Protein AF-A0A5C1QD53-F1 (afdb_monomer)

Mean predicted aligned error: 15.45 Å

InterPro domains:
  IPR007487 ABC transporter, tyrosine-binding protein-like [PTHR35271] (1-320)
  IPR035965 PAS domain superfamily [SSF55785] (379-433)

Structure (mmCIF, N/CA/C/O backbone):
data_AF-A0A5C1QD53-F1
#
_entry.id   AF-A0A5C1QD53-F1
#
loop_
_atom_site.group_PDB
_atom_site.id
_atom_site.type_symbol
_atom_site.label_atom_id
_atom_site.label_alt_id
_atom_site.label_comp_id
_atom_site.label_asym_id
_atom_site.label_entity_id
_atom_site.label_seq_id
_atom_site.pdbx_PDB_ins_code
_atom_site.Cartn_x
_atom_site.Cartn_y
_atom_site.Cartn_z
_atom_site.occupancy
_atom_site.B_iso_or_equiv
_atom_site.auth_seq_id
_atom_site.auth_comp_id
_atom_site.auth_asym_id
_atom_site.auth_atom_id
_atom_site.pdbx_PDB_model_num
ATOM 1 N N . MET A 1 1 ? -19.632 -56.446 34.110 1.00 46.75 1 MET A N 1
ATOM 2 C CA . MET A 1 1 ? -19.728 -54.988 34.351 1.00 46.75 1 MET A CA 1
ATOM 3 C C . MET A 1 1 ? -20.105 -54.305 33.037 1.00 46.75 1 MET A C 1
ATOM 5 O O . MET A 1 1 ? -19.258 -54.174 32.166 1.00 46.75 1 MET A O 1
ATOM 9 N N . LYS A 1 2 ? -21.390 -53.986 32.814 1.00 50.03 2 LYS A N 1
ATOM 10 C CA . LYS A 1 2 ? -21.840 -53.312 31.581 1.00 50.03 2 LYS A CA 1
ATOM 11 C C . LYS A 1 2 ? -21.495 -51.827 31.701 1.00 50.03 2 LYS A C 1
ATOM 13 O O . LYS A 1 2 ? -22.197 -51.097 32.394 1.00 50.03 2 LYS A O 1
ATOM 18 N N . LEU A 1 3 ? -20.395 -51.407 31.077 1.00 47.56 3 LEU A N 1
ATOM 19 C CA . LEU A 1 3 ? -20.031 -49.995 30.987 1.00 47.56 3 LEU A CA 1
ATOM 20 C C . LEU A 1 3 ? -21.205 -49.245 30.334 1.00 47.56 3 LEU A C 1
ATOM 22 O O . LEU A 1 3 ? -21.701 -49.637 29.278 1.00 47.56 3 LEU A O 1
ATOM 26 N N . ASN A 1 4 ? -21.725 -48.240 31.033 1.00 70.75 4 ASN A N 1
ATOM 27 C CA . ASN A 1 4 ? -22.957 -47.548 30.676 1.00 70.75 4 ASN A CA 1
ATOM 28 C C . ASN A 1 4 ? -22.775 -46.868 29.306 1.00 70.75 4 ASN A C 1
ATOM 30 O O . ASN A 1 4 ? -21.896 -46.019 29.173 1.00 70.75 4 ASN A O 1
ATOM 34 N N . LYS A 1 5 ? -23.585 -47.218 28.292 1.00 67.06 5 LYS A N 1
ATOM 35 C CA . LYS A 1 5 ? -23.448 -46.721 26.900 1.00 67.06 5 LYS A CA 1
ATOM 36 C C . LYS A 1 5 ? -23.321 -45.192 26.808 1.00 67.06 5 LYS A C 1
ATOM 38 O O . LYS A 1 5 ? -22.657 -44.685 25.911 1.00 67.06 5 LYS A O 1
ATOM 43 N N . LYS A 1 6 ? -23.922 -44.461 27.754 1.00 65.75 6 LYS A N 1
ATOM 44 C CA . LYS A 1 6 ? -23.827 -42.996 27.857 1.00 65.75 6 LYS A CA 1
ATOM 45 C C . LYS A 1 6 ? -22.422 -42.506 28.232 1.00 65.75 6 LYS A C 1
ATOM 47 O O . LYS A 1 6 ? -21.981 -41.495 27.704 1.00 65.75 6 LYS A O 1
ATOM 52 N N . ILE A 1 7 ? -21.712 -43.238 29.091 1.00 76.62 7 ILE A N 1
ATOM 53 C CA . ILE A 1 7 ? -20.334 -42.926 29.500 1.00 76.62 7 ILE A CA 1
ATOM 54 C C . ILE A 1 7 ? -19.379 -43.200 28.336 1.00 76.62 7 ILE A C 1
ATOM 56 O O . ILE A 1 7 ? -18.531 -42.371 28.033 1.00 76.62 7 ILE A O 1
ATOM 60 N N . THR A 1 8 ? -19.566 -44.308 27.614 1.00 76.06 8 THR A N 1
ATOM 61 C CA . THR A 1 8 ? -18.762 -44.622 26.422 1.00 76.06 8 THR A CA 1
ATOM 62 C C . THR A 1 8 ? -18.950 -43.576 25.319 1.00 76.06 8 THR A C 1
ATOM 64 O O . THR A 1 8 ? -17.975 -43.162 24.700 1.00 76.06 8 THR A O 1
ATOM 67 N N . LEU A 1 9 ? -20.183 -43.095 25.112 1.00 75.56 9 LEU A N 1
ATOM 68 C CA . LEU A 1 9 ? -20.485 -42.042 24.138 1.00 75.56 9 LEU A CA 1
ATOM 69 C C . LEU A 1 9 ? -19.897 -40.681 24.547 1.00 75.56 9 LEU A C 1
ATOM 71 O O . LEU A 1 9 ? -19.362 -39.974 23.699 1.00 75.56 9 LEU A O 1
ATOM 75 N N . ALA A 1 10 ? -19.942 -40.333 25.837 1.00 76.81 10 ALA A N 1
ATOM 76 C CA . ALA A 1 10 ? -19.341 -39.104 26.355 1.00 76.81 10 ALA A CA 1
ATOM 77 C C . ALA A 1 10 ? -17.808 -39.110 26.226 1.00 76.81 10 ALA A C 1
ATOM 79 O O . ALA A 1 10 ? -17.227 -38.107 25.828 1.00 76.81 10 ALA A O 1
ATOM 80 N N . VAL A 1 11 ? -17.158 -40.250 26.485 1.00 76.31 11 VAL A N 1
ATOM 81 C CA . VAL A 1 11 ? -15.704 -40.413 26.307 1.00 76.31 11 VAL A CA 1
ATOM 82 C C . VAL A 1 11 ? -15.313 -40.354 24.825 1.00 76.31 11 VAL A C 1
ATOM 84 O O . VAL A 1 11 ? -14.324 -39.714 24.486 1.00 76.31 11 VAL A O 1
ATOM 87 N N . LEU A 1 12 ? -16.109 -40.938 23.923 1.00 72.19 12 LEU A N 1
ATOM 88 C CA . LEU A 1 12 ? -15.901 -40.827 22.471 1.00 72.19 12 LEU A CA 1
ATOM 89 C C . LEU A 1 12 ? -16.086 -39.393 21.951 1.00 72.19 12 LEU A C 1
ATOM 91 O O . LEU A 1 12 ? -15.338 -38.968 21.073 1.00 72.19 12 LEU A O 1
ATOM 95 N N . LEU A 1 13 ? -17.045 -38.639 22.497 1.00 72.19 13 LEU A N 1
ATOM 96 C CA . LEU A 1 13 ? -17.240 -37.221 22.175 1.00 72.19 13 LEU A CA 1
ATOM 97 C C . LEU A 1 13 ? -16.094 -36.351 22.711 1.00 72.19 13 LEU A C 1
ATOM 99 O O . LEU A 1 13 ? -15.632 -35.473 21.990 1.00 72.19 13 LEU A O 1
ATOM 103 N N . LEU A 1 14 ? -15.586 -36.648 23.913 1.00 64.75 14 LEU A N 1
ATOM 104 C CA . LEU A 1 14 ? -14.410 -35.992 24.497 1.00 64.75 14 LEU A CA 1
ATOM 105 C C . LEU A 1 14 ? -13.126 -36.281 23.704 1.00 64.75 14 LEU A C 1
ATOM 107 O O . LEU A 1 14 ? -12.350 -35.366 23.434 1.00 64.75 14 LEU A O 1
ATOM 111 N N . ILE A 1 15 ? -12.926 -37.526 23.257 1.00 59.03 15 ILE A N 1
ATOM 112 C CA . ILE A 1 15 ? -11.805 -37.895 22.379 1.00 59.03 15 ILE A CA 1
ATOM 113 C C . ILE A 1 15 ? -11.946 -37.234 21.002 1.00 59.03 15 ILE A C 1
ATOM 115 O O . ILE A 1 15 ? -10.959 -36.735 20.474 1.00 59.03 15 ILE A O 1
ATOM 119 N N . ARG A 1 16 ? -13.159 -37.128 20.438 1.00 53.97 16 ARG A N 1
ATOM 120 C CA . ARG A 1 16 ? -13.381 -36.351 19.206 1.00 53.97 16 ARG A CA 1
ATOM 121 C C . ARG A 1 16 ? -13.072 -34.867 19.392 1.00 53.97 16 ARG A C 1
ATOM 123 O O . ARG A 1 16 ? -12.429 -34.300 18.521 1.00 53.97 16 ARG A O 1
ATOM 130 N N . SER A 1 17 ? -13.471 -34.246 20.504 1.00 51.91 17 SER A N 1
ATOM 131 C CA . SER A 1 17 ? -13.144 -32.835 20.765 1.00 51.91 17 SER A CA 1
ATOM 132 C C . SER A 1 17 ? -11.648 -32.592 20.974 1.00 51.91 17 SER A C 1
ATOM 134 O O . SER A 1 17 ? -11.168 -31.512 20.653 1.00 51.91 17 SER A O 1
ATOM 136 N N . LEU A 1 18 ? -10.906 -33.597 21.451 1.00 48.50 18 LEU A N 1
ATOM 137 C CA . LEU A 1 18 ? -9.449 -33.530 21.601 1.00 48.50 18 LEU A CA 1
ATOM 138 C C . LEU A 1 18 ? -8.698 -33.764 20.277 1.00 48.50 18 LEU A C 1
ATOM 140 O O . LEU A 1 18 ? -7.573 -33.303 20.137 1.00 48.50 18 LEU A O 1
ATOM 144 N N . ILE A 1 19 ? -9.318 -34.426 19.294 1.00 48.56 19 ILE A N 1
ATOM 145 C CA . ILE A 1 19 ? -8.742 -34.652 17.953 1.00 48.56 19 ILE A CA 1
ATOM 146 C C . ILE A 1 19 ? -9.045 -33.482 16.988 1.00 48.56 19 ILE A C 1
ATOM 148 O O . ILE A 1 19 ? -8.424 -33.375 15.938 1.00 48.56 19 ILE A O 1
ATOM 152 N N . ILE A 1 20 ? -9.950 -32.558 17.339 1.00 46.41 20 ILE A N 1
ATOM 153 C CA . ILE A 1 20 ? -10.357 -31.435 16.465 1.00 46.41 20 ILE A CA 1
ATOM 154 C C . ILE A 1 20 ? -9.406 -30.211 16.535 1.00 46.41 20 ILE A C 1
ATOM 156 O O . ILE A 1 20 ? -9.603 -29.250 15.805 1.00 46.41 20 ILE A O 1
ATOM 160 N N . PHE A 1 21 ? -8.318 -30.247 17.312 1.00 45.38 21 PHE A N 1
ATOM 161 C CA . PHE A 1 21 ? -7.324 -29.153 17.377 1.00 45.38 21 PHE A CA 1
ATOM 162 C C . PHE A 1 21 ? -5.916 -29.551 16.905 1.00 45.38 21 PHE A C 1
ATOM 164 O O . PHE A 1 21 ? -4.910 -29.125 17.462 1.00 45.38 21 PHE A O 1
ATOM 171 N N . SER A 1 22 ? -5.844 -30.346 15.842 1.00 46.12 22 SER A N 1
ATOM 172 C CA . SER A 1 22 ? -4.679 -30.355 14.952 1.00 46.12 22 SER A CA 1
ATOM 173 C C . SER A 1 22 ? -5.176 -30.010 13.559 1.00 46.12 22 SER A C 1
ATOM 175 O O . SER A 1 22 ? -5.289 -30.869 12.690 1.00 46.12 22 SER A O 1
ATOM 177 N N . GLU A 1 23 ? -5.576 -28.756 13.368 1.00 57.31 23 GLU A N 1
ATOM 178 C CA . GLU A 1 23 ? -5.645 -28.223 12.014 1.00 57.31 23 GLU A CA 1
ATOM 179 C C . GLU A 1 23 ? -4.197 -28.307 11.485 1.00 57.31 23 GLU A C 1
ATOM 181 O O . GLU A 1 23 ? -3.266 -27.875 12.168 1.00 57.31 23 GLU A O 1
ATOM 186 N N . ASP A 1 24 ? -3.966 -28.985 10.359 1.00 73.50 24 ASP A N 1
ATOM 187 C CA . ASP A 1 24 ? -2.622 -29.081 9.772 1.00 73.50 24 ASP A CA 1
ATOM 188 C C . ASP A 1 24 ? -2.196 -27.677 9.331 1.00 73.50 24 ASP A C 1
ATOM 190 O O . ASP A 1 24 ? -2.868 -27.057 8.501 1.00 73.50 24 ASP A O 1
ATOM 194 N N . SER A 1 25 ? -1.106 -27.160 9.902 1.00 85.31 25 SER A N 1
ATOM 195 C CA . SER A 1 25 ? -0.581 -25.844 9.542 1.00 85.31 25 SER A CA 1
ATOM 196 C C . SER A 1 25 ? -0.068 -25.848 8.108 1.00 85.31 25 SER A C 1
ATOM 198 O O . SER A 1 25 ? 0.690 -26.739 7.720 1.00 85.31 25 SER A O 1
ATOM 200 N N . LYS A 1 26 ? -0.456 -24.837 7.334 1.00 93.06 26 LYS A N 1
ATOM 201 C CA . LYS A 1 26 ? -0.042 -24.647 5.946 1.00 93.06 26 LYS A CA 1
ATOM 202 C C . LYS A 1 26 ? 1.249 -23.851 5.873 1.00 93.06 26 LYS A C 1
ATOM 204 O O . LYS A 1 26 ? 1.317 -22.737 6.385 1.00 93.06 26 LYS A O 1
ATOM 209 N N . ASN A 1 27 ? 2.269 -24.408 5.231 1.00 95.38 27 ASN A N 1
ATOM 210 C CA . ASN A 1 27 ? 3.584 -23.777 5.146 1.00 95.38 27 ASN A CA 1
ATOM 211 C C . ASN A 1 27 ? 3.689 -22.968 3.851 1.00 95.38 27 ASN A C 1
ATOM 213 O O . ASN A 1 27 ? 3.529 -23.512 2.757 1.00 95.38 27 ASN A O 1
ATOM 217 N N . ILE A 1 28 ? 4.008 -21.681 3.963 1.00 97.62 28 ILE A N 1
ATOM 218 C CA . ILE A 1 28 ? 4.254 -20.775 2.840 1.00 97.62 28 ILE A CA 1
ATOM 219 C C . ILE A 1 28 ? 5.716 -20.331 2.868 1.00 97.62 28 ILE A C 1
ATOM 221 O O . ILE A 1 28 ? 6.215 -19.883 3.899 1.00 97.62 28 ILE A O 1
ATOM 225 N N . LEU A 1 29 ? 6.382 -20.411 1.716 1.00 98.38 29 LEU A N 1
ATOM 226 C CA . LEU A 1 29 ? 7.704 -19.823 1.511 1.00 98.38 29 LEU A CA 1
ATOM 227 C C . LEU A 1 29 ? 7.565 -18.526 0.724 1.00 98.38 29 LEU A C 1
ATOM 229 O O . LEU A 1 29 ? 7.054 -18.534 -0.393 1.00 98.38 29 LEU A O 1
ATOM 233 N N . PHE A 1 30 ? 8.083 -17.428 1.255 1.00 98.69 30 PHE A N 1
ATOM 234 C CA . PHE A 1 30 ? 8.248 -16.185 0.518 1.00 98.69 30 PHE A CA 1
ATOM 235 C C . PHE A 1 30 ? 9.704 -16.014 0.082 1.00 98.69 30 PHE A C 1
ATOM 237 O O . PHE A 1 30 ? 10.603 -15.811 0.896 1.00 98.69 30 PHE A O 1
ATOM 244 N N . LEU A 1 31 ? 9.934 -16.082 -1.227 1.00 98.38 31 LEU A N 1
ATOM 245 C CA . LEU A 1 31 ? 11.213 -15.774 -1.843 1.00 98.38 31 LEU A CA 1
ATOM 246 C C . LEU A 1 31 ? 11.257 -14.289 -2.219 1.00 98.38 31 LEU A C 1
ATOM 248 O O . LEU A 1 31 ? 10.630 -13.859 -3.190 1.00 98.38 31 LEU A O 1
ATOM 252 N N . SER A 1 32 ? 12.029 -13.517 -1.459 1.00 98.12 32 SER A N 1
ATOM 253 C CA . SER A 1 32 ? 12.259 -12.102 -1.730 1.00 98.12 32 SER A CA 1
ATOM 254 C C . SER A 1 32 ? 13.451 -11.919 -2.666 1.00 98.12 32 SER A C 1
ATOM 256 O O . SER A 1 32 ? 14.563 -12.379 -2.376 1.00 98.12 32 SER A O 1
ATOM 258 N N . SER A 1 33 ? 13.253 -11.178 -3.762 1.00 96.44 33 SER A N 1
ATOM 259 C CA . SER A 1 33 ? 14.347 -10.808 -4.674 1.00 96.44 33 SER A CA 1
ATOM 260 C C . SER A 1 33 ? 15.470 -10.052 -3.965 1.00 96.44 33 SER A C 1
ATOM 262 O O . SER A 1 33 ? 16.642 -10.164 -4.342 1.00 96.44 33 SER A O 1
ATOM 264 N N . TYR A 1 34 ? 15.132 -9.257 -2.950 1.00 94.75 34 TYR A N 1
ATOM 265 C CA . TYR A 1 34 ? 16.043 -8.315 -2.306 1.00 94.75 34 TYR A CA 1
ATOM 266 C C . TYR A 1 34 ? 16.133 -8.566 -0.803 1.00 94.75 34 TYR A C 1
ATOM 268 O O . TYR A 1 34 ? 15.348 -9.321 -0.241 1.00 94.75 34 TYR A O 1
ATOM 276 N N . ASN A 1 35 ? 17.114 -7.950 -0.149 1.00 94.19 35 ASN A N 1
ATOM 277 C CA . ASN A 1 35 ? 17.289 -8.037 1.301 1.00 94.19 35 ASN A CA 1
ATOM 278 C C . ASN A 1 35 ? 16.276 -7.151 2.069 1.00 94.19 35 ASN A C 1
ATOM 280 O O . ASN A 1 35 ? 15.699 -6.243 1.467 1.00 94.19 35 ASN A O 1
ATOM 284 N N . PRO A 1 36 ? 16.120 -7.334 3.399 1.00 93.62 36 PRO A N 1
ATOM 285 C CA . PRO A 1 36 ? 15.153 -6.584 4.209 1.00 93.62 36 PRO A CA 1
ATOM 286 C C . PRO A 1 36 ? 15.327 -5.062 4.229 1.00 93.62 36 PRO A C 1
ATOM 288 O O . PRO A 1 36 ? 14.389 -4.342 4.552 1.00 93.62 36 PRO A O 1
ATOM 291 N N . SER A 1 37 ? 16.523 -4.552 3.921 1.00 89.06 37 SER A N 1
ATOM 292 C CA . SER A 1 37 ? 16.781 -3.110 3.854 1.00 89.06 37 SER A CA 1
ATOM 293 C C . SER A 1 37 ? 16.304 -2.483 2.542 1.00 89.06 37 SER A C 1
ATOM 295 O O . SER A 1 37 ? 16.403 -1.266 2.383 1.00 89.06 37 SER A O 1
ATOM 297 N N . PHE A 1 38 ? 15.822 -3.281 1.583 1.00 87.81 38 PHE A N 1
ATOM 298 C CA . PHE A 1 38 ? 15.275 -2.751 0.343 1.00 87.81 38 PHE A CA 1
ATOM 299 C C . PHE A 1 38 ? 13.920 -2.060 0.605 1.00 87.81 38 PHE A C 1
ATOM 301 O O . PHE A 1 38 ? 13.074 -2.649 1.281 1.00 87.81 38 PHE A O 1
ATOM 308 N N . PRO A 1 39 ? 13.668 -0.844 0.075 1.00 84.56 39 PRO A N 1
ATOM 309 C CA . PRO A 1 39 ? 12.540 -0.008 0.506 1.00 84.56 39 PRO A CA 1
ATOM 310 C C . PRO A 1 39 ? 11.144 -0.626 0.368 1.00 84.56 39 PRO A C 1
ATOM 312 O O . PRO A 1 39 ? 10.229 -0.226 1.081 1.00 84.56 39 PRO A O 1
ATOM 315 N N . THR A 1 40 ? 10.958 -1.572 -0.553 1.00 88.75 40 THR A N 1
ATOM 316 C CA . THR A 1 40 ? 9.652 -2.192 -0.810 1.00 88.75 40 THR A CA 1
ATOM 317 C C . THR A 1 40 ? 9.362 -3.367 0.123 1.00 88.75 40 THR A C 1
ATOM 319 O O . THR A 1 40 ? 8.193 -3.658 0.362 1.00 88.75 40 THR A O 1
ATOM 322 N N . PHE A 1 41 ? 10.392 -4.008 0.691 1.00 94.38 41 PHE A N 1
ATOM 323 C CA . PHE A 1 41 ? 10.261 -5.292 1.387 1.00 94.38 41 PHE A CA 1
ATOM 324 C C . PHE A 1 41 ? 9.289 -5.237 2.569 1.00 94.38 41 PHE A C 1
ATOM 326 O O . PHE A 1 41 ? 8.411 -6.087 2.670 1.00 94.38 41 PHE A O 1
ATOM 333 N N . VAL A 1 42 ? 9.411 -4.228 3.436 1.00 94.38 42 VAL A N 1
ATOM 334 C CA . VAL A 1 42 ? 8.569 -4.112 4.641 1.00 94.38 42 VAL A CA 1
ATOM 335 C C . VAL A 1 42 ? 7.085 -4.043 4.274 1.00 94.38 42 VAL A C 1
ATOM 337 O O . VAL A 1 42 ? 6.259 -4.712 4.887 1.00 94.38 42 VAL A O 1
ATOM 340 N N . GLU A 1 43 ? 6.741 -3.285 3.232 1.00 94.56 43 GLU A N 1
ATOM 341 C CA . GLU A 1 43 ? 5.362 -3.186 2.753 1.00 94.56 43 GLU A CA 1
ATOM 342 C C . GLU A 1 43 ? 4.878 -4.516 2.161 1.00 94.56 43 GLU A C 1
ATOM 344 O O . GLU A 1 43 ? 3.772 -4.951 2.475 1.00 94.56 43 GLU A O 1
ATOM 349 N N . GLN A 1 44 ? 5.713 -5.193 1.362 1.00 97.00 44 GLN A N 1
ATOM 350 C CA . GLN A 1 44 ? 5.409 -6.526 0.825 1.00 97.00 44 GLN A CA 1
ATOM 351 C C . GLN A 1 44 ? 5.139 -7.529 1.962 1.00 97.00 44 GLN A C 1
ATOM 353 O O . GLN A 1 44 ? 4.112 -8.208 1.955 1.00 97.00 44 GLN A O 1
ATOM 358 N N . GLU A 1 45 ? 6.028 -7.590 2.959 1.00 97.38 45 GLU A N 1
ATOM 359 C CA . GLU A 1 45 ? 5.915 -8.480 4.116 1.00 97.38 45 GLU A CA 1
ATOM 360 C C . GLU A 1 45 ? 4.649 -8.193 4.928 1.00 97.38 45 GLU A C 1
ATOM 362 O O . GLU A 1 45 ? 3.909 -9.124 5.243 1.00 97.38 45 GLU A O 1
ATOM 367 N N . ASN A 1 46 ? 4.364 -6.925 5.232 1.00 96.81 46 ASN A N 1
ATOM 368 C CA . ASN A 1 46 ? 3.160 -6.537 5.968 1.00 96.81 46 ASN A CA 1
ATOM 369 C C . ASN A 1 46 ? 1.888 -6.968 5.226 1.00 96.81 46 ASN A C 1
ATOM 371 O O . ASN A 1 46 ? 0.986 -7.549 5.829 1.00 96.81 46 ASN A O 1
ATOM 375 N N . GLY A 1 47 ? 1.840 -6.760 3.905 1.00 96.88 47 GLY A N 1
ATOM 376 C CA . GLY A 1 47 ? 0.718 -7.189 3.070 1.00 96.88 47 GLY A CA 1
ATOM 377 C C . GLY A 1 47 ? 0.487 -8.700 3.115 1.00 96.88 47 GLY A C 1
ATOM 378 O O . GLY A 1 47 ? -0.659 -9.148 3.196 1.00 96.88 47 GLY A O 1
ATOM 379 N N . ILE A 1 48 ? 1.570 -9.485 3.112 1.00 98.06 48 ILE A N 1
ATOM 380 C CA . ILE A 1 48 ? 1.515 -10.944 3.252 1.00 98.06 48 ILE A CA 1
ATOM 381 C C . ILE A 1 48 ? 1.022 -11.322 4.652 1.00 98.06 48 ILE A C 1
ATOM 383 O O . ILE A 1 48 ? 0.023 -12.030 4.786 1.00 98.06 48 ILE A O 1
ATOM 387 N N . ARG A 1 49 ? 1.694 -10.835 5.703 1.00 96.44 49 ARG A N 1
ATOM 388 C CA . ARG A 1 49 ? 1.413 -11.208 7.097 1.00 96.44 49 ARG A CA 1
ATOM 389 C C . ARG A 1 49 ? -0.019 -10.897 7.501 1.00 96.44 49 ARG A C 1
ATOM 391 O O . ARG A 1 49 ? -0.649 -11.746 8.127 1.00 96.44 49 ARG A O 1
ATOM 398 N N . ASP A 1 50 ? -0.566 -9.764 7.075 1.00 95.88 50 ASP A N 1
ATOM 399 C CA . ASP A 1 50 ? -1.946 -9.373 7.374 1.00 95.88 50 ASP A CA 1
ATOM 400 C C . ASP A 1 50 ? -2.989 -10.386 6.885 1.00 95.88 50 ASP A C 1
ATOM 402 O O . ASP A 1 50 ? -4.082 -10.470 7.442 1.00 95.88 50 ASP A O 1
ATOM 406 N N . GLN A 1 51 ? -2.670 -11.175 5.855 1.00 95.31 51 GLN A N 1
ATOM 407 C CA . GLN A 1 51 ? -3.558 -12.225 5.350 1.00 95.31 51 GLN A CA 1
ATOM 408 C C . GLN A 1 51 ? -3.370 -13.577 6.041 1.00 95.31 51 GLN A C 1
ATOM 410 O O . GLN A 1 51 ? -4.199 -14.472 5.850 1.00 95.31 51 GLN A O 1
ATOM 415 N N . LEU A 1 52 ? -2.317 -13.732 6.843 1.00 92.50 52 LEU A N 1
ATOM 416 C CA . LEU A 1 52 ? -1.993 -14.962 7.567 1.00 92.50 52 LEU A CA 1
ATOM 417 C C . LEU A 1 52 ? -2.385 -14.894 9.055 1.00 92.50 52 LEU A C 1
ATOM 419 O O . LEU A 1 52 ? -2.506 -15.934 9.699 1.00 92.50 52 LEU A O 1
ATOM 423 N N . ILE A 1 53 ? -2.633 -13.696 9.606 1.00 85.12 53 ILE A N 1
ATOM 424 C CA . ILE A 1 53 ? -3.056 -13.514 11.006 1.00 85.12 53 ILE A CA 1
ATOM 425 C C . ILE A 1 53 ? -4.354 -14.282 11.297 1.00 85.12 53 ILE A C 1
ATOM 427 O O . ILE A 1 53 ? -5.340 -14.187 10.567 1.00 85.12 53 ILE A O 1
ATOM 431 N N . GLY A 1 54 ? -4.366 -15.004 12.422 1.00 74.69 54 GLY A N 1
ATOM 432 C CA . GLY A 1 54 ? -5.548 -15.716 12.917 1.00 74.69 54 GLY A CA 1
ATOM 433 C C . GLY A 1 54 ? -5.912 -16.967 12.117 1.00 74.69 54 GLY A C 1
ATOM 434 O O . GLY A 1 54 ? -6.970 -17.543 12.356 1.00 74.69 54 GLY A O 1
ATOM 435 N N . GLN A 1 55 ? -5.055 -17.382 11.182 1.00 74.19 55 GLN A N 1
ATOM 436 C CA . GLN A 1 55 ? -5.201 -18.611 10.415 1.00 74.19 55 GLN A CA 1
ATOM 437 C C . GLN A 1 55 ? -3.991 -19.516 10.617 1.00 74.19 55 GLN A C 1
ATOM 439 O O . GLN A 1 55 ? -2.927 -19.079 11.054 1.00 74.19 55 GLN A O 1
ATOM 444 N N . ASN A 1 56 ? -4.160 -20.793 10.302 1.00 87.25 56 ASN A N 1
ATOM 445 C CA . ASN A 1 56 ? -3.150 -21.809 10.537 1.00 87.25 56 ASN A CA 1
ATOM 446 C C . ASN A 1 56 ? -2.100 -21.853 9.411 1.00 87.25 56 ASN A C 1
ATOM 448 O O . ASN A 1 56 ? -1.936 -22.865 8.733 1.00 87.25 56 ASN A O 1
ATOM 452 N N . TYR A 1 57 ? -1.425 -20.725 9.187 1.00 92.31 57 TYR A N 1
ATOM 453 C CA . TYR A 1 57 ? -0.371 -20.562 8.188 1.00 92.31 57 TYR A CA 1
ATOM 454 C C . TYR A 1 57 ? 0.966 -20.228 8.854 1.00 92.31 57 TYR A C 1
ATOM 456 O O . TYR A 1 57 ? 1.034 -19.368 9.733 1.00 92.31 57 TYR A O 1
ATOM 464 N N . LEU A 1 58 ? 2.038 -20.868 8.392 1.00 93.56 58 LEU A N 1
ATOM 465 C CA . LEU A 1 58 ? 3.420 -20.566 8.762 1.00 93.56 58 LEU A CA 1
ATOM 466 C C . LEU A 1 58 ? 4.125 -19.919 7.568 1.00 93.56 58 LEU A C 1
ATOM 468 O O . LEU A 1 58 ? 3.990 -20.396 6.444 1.00 93.56 58 LEU A O 1
ATOM 472 N N . LEU A 1 59 ? 4.848 -18.824 7.809 1.00 96.38 59 LEU A N 1
ATOM 473 C CA . LEU A 1 59 ? 5.555 -18.066 6.777 1.00 96.38 59 LEU A CA 1
ATOM 474 C C . LEU A 1 59 ? 7.056 -18.088 7.043 1.00 96.38 59 LEU A C 1
ATOM 476 O O . LEU A 1 59 ? 7.510 -17.461 8.003 1.00 96.38 59 LEU A O 1
ATOM 480 N N . ASP A 1 60 ? 7.797 -18.705 6.130 1.00 97.31 60 ASP A N 1
ATOM 481 C CA . ASP A 1 60 ? 9.250 -18.598 6.053 1.00 97.31 60 ASP A CA 1
ATOM 482 C C . ASP A 1 60 ? 9.643 -17.637 4.930 1.00 97.31 60 ASP A C 1
ATOM 484 O O . ASP A 1 60 ? 8.978 -17.562 3.895 1.00 97.31 60 ASP A O 1
ATOM 488 N N . ILE A 1 61 ? 10.718 -16.873 5.135 1.00 98.12 61 ILE A N 1
ATOM 489 C CA . ILE A 1 61 ? 11.193 -15.869 4.177 1.00 98.12 61 ILE A CA 1
ATOM 490 C C . ILE A 1 61 ? 12.656 -16.143 3.838 1.00 98.12 61 ILE A C 1
ATOM 492 O O . ILE A 1 61 ? 13.505 -16.223 4.726 1.00 98.12 61 ILE A O 1
ATOM 496 N N . GLU A 1 62 ? 12.958 -16.235 2.546 1.00 97.88 62 GLU A N 1
ATOM 497 C CA . GLU A 1 62 ? 14.315 -16.385 2.025 1.00 97.88 62 GLU A CA 1
ATOM 498 C C . GLU A 1 62 ? 14.686 -15.183 1.160 1.00 97.88 62 GLU A C 1
ATOM 500 O O . GLU A 1 62 ? 13.920 -14.744 0.301 1.00 97.88 62 GLU A O 1
ATOM 505 N N . PHE A 1 63 ? 15.886 -14.652 1.383 1.00 97.00 63 PHE A N 1
ATOM 506 C CA . PHE A 1 63 ? 16.358 -13.425 0.750 1.00 97.00 63 PHE A CA 1
ATOM 507 C C . PHE A 1 63 ? 17.454 -13.740 -0.258 1.00 97.00 63 PHE A C 1
ATOM 509 O O . PHE A 1 63 ? 18.514 -14.242 0.113 1.00 97.00 63 PHE A O 1
ATOM 516 N N . MET A 1 64 ? 17.228 -13.391 -1.523 1.00 95.50 64 MET A N 1
ATOM 517 C CA . MET A 1 64 ? 18.249 -13.555 -2.562 1.00 95.50 64 MET A CA 1
ATOM 518 C C . MET A 1 64 ? 19.309 -12.452 -2.529 1.00 95.50 64 MET A C 1
ATOM 520 O O . MET A 1 64 ? 20.435 -12.667 -2.960 1.00 95.50 64 MET A O 1
ATOM 524 N N . ASP A 1 65 ? 18.937 -11.255 -2.056 1.00 94.25 65 ASP A N 1
ATOM 525 C CA . ASP A 1 65 ? 19.807 -10.070 -2.018 1.00 94.25 65 ASP A CA 1
ATOM 526 C C . ASP A 1 65 ? 20.436 -9.696 -3.381 1.00 94.25 65 ASP A C 1
ATOM 528 O O . ASP A 1 65 ? 21.549 -9.174 -3.499 1.00 94.25 65 ASP A O 1
ATOM 532 N N . SER A 1 66 ? 19.673 -9.936 -4.445 1.00 91.75 66 SER A N 1
ATOM 533 C CA . SER A 1 66 ? 20.153 -9.925 -5.833 1.00 91.75 66 SER A CA 1
ATOM 534 C C . SER A 1 66 ? 20.515 -8.542 -6.392 1.00 91.75 66 SER A C 1
ATOM 536 O O . SER A 1 66 ? 21.087 -8.441 -7.474 1.00 91.75 66 SER A O 1
ATOM 538 N N . LYS A 1 67 ? 20.201 -7.451 -5.677 1.00 86.19 67 LYS A N 1
ATOM 539 C CA . LYS A 1 67 ? 20.613 -6.081 -6.051 1.00 86.19 67 LYS A CA 1
ATOM 540 C C . LYS A 1 67 ? 22.002 -5.715 -5.541 1.00 86.19 67 LYS A C 1
ATOM 542 O O . LYS A 1 67 ? 22.672 -4.912 -6.180 1.00 86.19 67 LYS A O 1
ATOM 547 N N . ARG A 1 68 ? 22.430 -6.278 -4.406 1.00 87.38 68 ARG A N 1
ATOM 548 C CA . ARG A 1 68 ? 23.796 -6.092 -3.889 1.00 87.38 68 ARG A CA 1
ATOM 549 C C . ARG A 1 68 ? 24.754 -7.118 -4.483 1.00 87.38 68 ARG A C 1
ATOM 551 O O . ARG A 1 68 ? 25.935 -6.831 -4.651 1.00 87.38 68 ARG A O 1
ATOM 558 N N . PHE A 1 69 ? 24.224 -8.287 -4.830 1.00 87.62 69 PHE A N 1
ATOM 559 C CA . PHE A 1 69 ? 24.984 -9.448 -5.257 1.00 87.62 69 PHE A CA 1
ATOM 560 C C . PHE A 1 69 ? 24.448 -9.999 -6.582 1.00 87.62 69 PHE A C 1
ATOM 562 O O . PHE A 1 69 ? 23.487 -10.757 -6.608 1.00 87.62 69 PHE A O 1
ATOM 569 N N . THR A 1 70 ? 25.082 -9.625 -7.695 1.00 83.44 70 THR A N 1
ATOM 570 C CA . THR A 1 70 ? 24.615 -9.957 -9.058 1.00 83.44 70 THR A CA 1
ATOM 571 C C . THR A 1 70 ? 25.427 -11.063 -9.745 1.00 83.44 70 THR A C 1
ATOM 573 O O . THR A 1 70 ? 25.282 -11.283 -10.949 1.00 83.44 70 THR A O 1
ATOM 576 N N . SER A 1 71 ? 26.352 -11.725 -9.040 1.00 86.69 71 SER A N 1
ATOM 577 C CA . SER A 1 71 ? 27.216 -12.740 -9.653 1.00 86.69 71 SER A CA 1
ATOM 578 C C . SER A 1 71 ? 26.483 -14.078 -9.816 1.00 86.69 71 SER A C 1
ATOM 580 O O . SER A 1 71 ? 25.798 -14.551 -8.912 1.00 86.69 71 SER A O 1
ATOM 582 N N . LYS A 1 72 ? 26.690 -14.753 -10.956 1.00 86.75 72 LYS A N 1
ATOM 583 C CA . LYS A 1 72 ? 26.108 -16.088 -11.221 1.00 86.75 72 LYS A CA 1
ATOM 584 C C . LYS A 1 72 ? 26.546 -17.153 -10.206 1.00 86.75 72 LYS A C 1
ATOM 586 O O . LYS A 1 72 ? 25.862 -18.160 -10.012 1.00 86.75 72 LYS A O 1
ATOM 591 N N . GLU A 1 73 ? 27.709 -16.958 -9.589 1.00 89.38 73 GLU A N 1
ATOM 592 C CA . GLU A 1 73 ? 28.209 -17.826 -8.525 1.00 89.38 73 GLU A CA 1
ATOM 593 C C . GLU A 1 73 ? 27.305 -17.760 -7.288 1.00 89.38 73 GLU A C 1
ATOM 595 O O . GLU A 1 73 ? 26.963 -18.803 -6.730 1.00 89.38 73 GLU A O 1
ATOM 600 N N . LEU A 1 74 ? 26.842 -16.562 -6.916 1.00 89.31 74 LEU A N 1
ATOM 601 C CA . LEU A 1 74 ? 25.953 -16.371 -5.772 1.00 89.31 74 LEU A CA 1
ATOM 602 C C . LEU A 1 74 ? 24.553 -16.931 -6.037 1.00 89.31 74 LEU A C 1
ATOM 604 O O . LEU A 1 74 ? 24.016 -17.588 -5.151 1.00 89.31 74 LEU A O 1
ATOM 608 N N . ASP A 1 75 ? 24.021 -16.826 -7.259 1.00 89.00 75 ASP A N 1
ATOM 609 C CA . ASP A 1 75 ? 22.780 -17.527 -7.641 1.00 89.00 75 ASP A CA 1
ATOM 610 C C . ASP A 1 75 ? 22.905 -19.050 -7.460 1.00 89.00 75 ASP A C 1
ATOM 612 O O . ASP A 1 75 ? 21.989 -19.727 -6.987 1.00 89.00 75 ASP A O 1
ATOM 616 N N . THR A 1 76 ? 24.063 -19.605 -7.833 1.00 93.31 76 THR A N 1
ATOM 617 C CA . THR A 1 76 ? 24.345 -21.041 -7.704 1.00 93.31 76 THR A CA 1
ATOM 618 C C . THR A 1 76 ? 24.474 -21.449 -6.237 1.00 93.31 76 THR A C 1
ATOM 620 O O . THR A 1 76 ? 23.996 -22.516 -5.843 1.00 93.31 76 THR A O 1
ATOM 623 N N . LEU A 1 77 ? 25.111 -20.614 -5.413 1.00 94.69 77 LEU A N 1
ATOM 624 C CA . LEU A 1 77 ? 25.223 -20.842 -3.976 1.00 94.69 77 LEU A CA 1
ATOM 625 C C . LEU A 1 77 ? 23.859 -20.734 -3.286 1.00 94.69 77 LEU A C 1
ATOM 627 O O . LEU A 1 77 ? 23.534 -21.585 -2.460 1.00 94.69 77 LEU A O 1
ATOM 631 N N . PHE A 1 78 ? 23.045 -19.747 -3.662 1.00 96.19 78 PHE A N 1
ATOM 632 C CA . PHE A 1 78 ? 21.685 -19.582 -3.162 1.00 96.19 78 PHE A CA 1
ATOM 633 C C . PHE A 1 78 ? 20.831 -20.812 -3.486 1.00 96.19 78 PHE A C 1
ATOM 635 O O . PHE A 1 78 ? 20.222 -21.381 -2.584 1.00 96.19 78 PHE A O 1
ATOM 642 N N . PHE A 1 79 ? 20.883 -21.310 -4.728 1.00 97.56 79 PHE A N 1
ATOM 643 C CA . PHE A 1 79 ? 20.240 -22.571 -5.107 1.00 97.56 79 PHE A CA 1
ATOM 644 C C . PHE A 1 79 ? 20.673 -23.746 -4.226 1.00 97.56 79 PHE A C 1
ATOM 646 O O . PHE A 1 79 ? 19.821 -24.469 -3.713 1.00 97.56 79 PHE A O 1
ATOM 653 N N . LYS A 1 80 ? 21.983 -23.945 -4.028 1.00 97.75 80 LYS A N 1
ATOM 654 C CA . LYS A 1 80 ? 22.501 -25.055 -3.210 1.00 97.75 80 LYS A CA 1
ATOM 655 C C . LYS A 1 80 ? 22.016 -24.961 -1.765 1.00 97.75 80 LYS A C 1
ATOM 657 O O . LYS A 1 80 ? 21.550 -25.956 -1.218 1.00 97.75 80 LYS A O 1
ATOM 662 N N . THR A 1 81 ? 22.100 -23.775 -1.167 1.00 97.25 81 THR A N 1
ATOM 663 C CA . THR A 1 81 ? 21.673 -23.535 0.216 1.00 97.25 81 THR A CA 1
ATOM 664 C C . THR A 1 81 ? 20.170 -23.731 0.371 1.00 97.25 81 THR A C 1
ATOM 666 O O . THR A 1 81 ? 19.743 -24.445 1.275 1.00 97.25 81 THR A O 1
ATOM 669 N N . LEU A 1 82 ? 19.368 -23.153 -0.528 1.00 97.88 82 LEU A N 1
ATOM 670 C CA . LEU A 1 82 ? 17.918 -23.296 -0.493 1.00 97.88 82 LEU A CA 1
ATOM 671 C C . LEU A 1 82 ? 17.511 -24.756 -0.676 1.00 97.88 82 LEU A C 1
ATOM 673 O O . LEU A 1 82 ? 16.706 -25.251 0.099 1.00 97.88 82 LEU A O 1
ATOM 677 N N . LYS A 1 83 ? 18.124 -25.479 -1.619 1.00 98.06 83 LYS A N 1
ATOM 678 C CA . LYS A 1 83 ? 17.869 -26.910 -1.803 1.00 98.06 83 LYS A CA 1
ATOM 679 C C . LYS A 1 83 ? 18.109 -27.703 -0.517 1.00 98.06 83 LYS A C 1
ATOM 681 O O . LYS A 1 83 ? 17.241 -28.462 -0.111 1.00 98.06 83 LYS A O 1
ATOM 686 N N . ILE A 1 84 ? 19.247 -27.487 0.151 1.00 98.00 84 ILE A N 1
ATOM 687 C CA . ILE A 1 84 ? 19.549 -28.157 1.425 1.00 98.00 84 ILE A CA 1
ATOM 688 C C . ILE A 1 84 ? 18.469 -27.845 2.467 1.00 98.00 84 ILE A C 1
ATOM 690 O O . ILE A 1 84 ? 18.033 -28.753 3.168 1.00 98.00 84 ILE A O 1
ATOM 694 N N . LYS A 1 85 ? 18.005 -26.593 2.563 1.00 97.44 85 LYS A N 1
ATOM 695 C CA . LYS A 1 85 ? 16.907 -26.232 3.471 1.00 97.44 85 LYS A CA 1
ATOM 696 C C . LYS A 1 85 ? 15.617 -26.974 3.109 1.00 97.44 85 LYS A C 1
ATOM 698 O O . LYS A 1 85 ? 15.046 -27.625 3.974 1.00 97.44 85 LYS A O 1
ATOM 703 N N . LEU A 1 86 ? 15.193 -26.931 1.845 1.00 96.50 86 LEU A N 1
ATOM 704 C CA . LEU A 1 86 ? 13.960 -27.576 1.374 1.00 96.50 86 LEU A CA 1
ATOM 705 C C . LEU A 1 86 ? 13.982 -29.103 1.543 1.00 96.50 86 LEU A C 1
ATOM 707 O O . LEU A 1 86 ? 12.951 -29.687 1.860 1.00 96.50 86 LEU A O 1
ATOM 711 N N . ASP A 1 87 ? 15.148 -29.740 1.399 1.00 96.06 87 ASP A N 1
ATOM 712 C CA . ASP A 1 87 ? 15.325 -31.183 1.614 1.00 96.06 87 ASP A CA 1
ATOM 713 C C . ASP A 1 87 ? 15.211 -31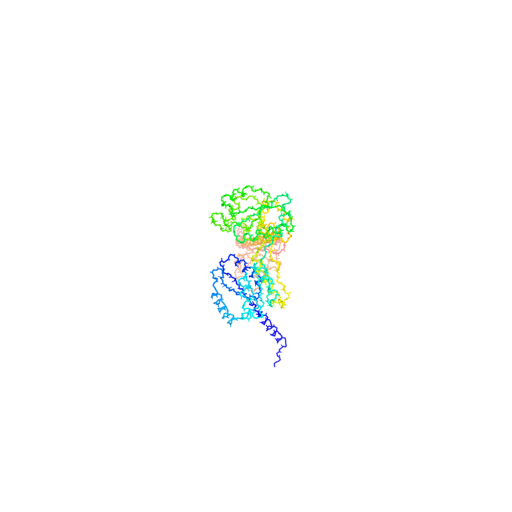.582 3.106 1.00 96.06 87 ASP A C 1
ATOM 715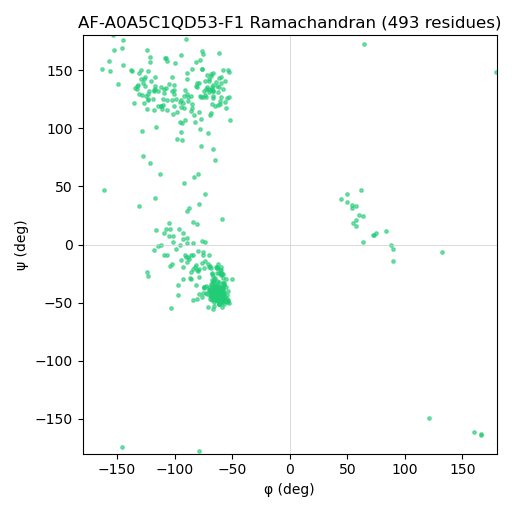 O O . ASP A 1 87 ? 14.986 -32.753 3.413 1.00 96.06 87 ASP A O 1
ATOM 719 N N . ASN A 1 88 ? 15.370 -30.630 4.038 1.00 96.12 88 ASN A N 1
ATOM 720 C CA . ASN A 1 88 ? 15.372 -30.865 5.491 1.00 96.12 88 ASN A CA 1
ATOM 721 C C . ASN A 1 88 ? 14.189 -30.216 6.235 1.00 96.12 88 ASN A C 1
ATOM 723 O O . ASN A 1 88 ? 14.080 -30.368 7.453 1.00 96.12 88 ASN A O 1
ATOM 727 N N . LEU A 1 89 ? 13.313 -29.497 5.533 1.00 94.00 89 LEU A N 1
ATOM 728 C CA . LEU A 1 89 ? 12.137 -28.831 6.095 1.00 94.00 89 LEU A CA 1
ATOM 729 C C . LEU A 1 89 ? 10.840 -29.551 5.687 1.00 94.00 89 LEU A C 1
ATOM 731 O O . LEU A 1 89 ? 10.823 -30.307 4.711 1.00 94.00 89 LEU A O 1
ATOM 735 N N . PRO A 1 90 ? 9.727 -29.327 6.413 1.00 92.06 90 PRO A N 1
ATOM 736 C CA . PRO A 1 90 ? 8.406 -29.715 5.936 1.00 92.06 90 PRO A CA 1
ATOM 737 C C . PRO A 1 90 ? 8.127 -29.149 4.539 1.00 92.06 90 PRO A C 1
ATOM 739 O O . PRO A 1 90 ? 8.605 -28.075 4.177 1.00 92.06 90 PRO A O 1
ATOM 742 N N . LYS A 1 91 ? 7.319 -29.864 3.751 1.00 93.44 91 LYS A N 1
ATOM 743 C CA . LYS A 1 91 ? 6.921 -29.380 2.425 1.00 93.44 91 LYS A CA 1
ATOM 744 C C . LYS A 1 91 ? 6.100 -28.098 2.547 1.00 93.44 91 LYS A C 1
ATOM 746 O O . LYS A 1 91 ? 5.216 -28.004 3.398 1.00 93.44 91 LYS A O 1
ATOM 751 N N . TYR A 1 92 ? 6.365 -27.162 1.641 1.00 96.50 92 TYR A N 1
ATOM 752 C CA . TYR A 1 92 ? 5.558 -25.962 1.472 1.00 96.50 92 TYR A CA 1
ATOM 753 C C . TYR A 1 92 ? 4.308 -26.261 0.645 1.00 96.50 92 TYR A C 1
ATOM 755 O O . TYR A 1 92 ? 4.378 -26.923 -0.394 1.00 96.50 92 TYR A O 1
ATOM 763 N N . ASP A 1 93 ? 3.173 -25.744 1.105 1.00 96.25 93 ASP A N 1
ATOM 764 C CA . ASP A 1 93 ? 1.896 -25.770 0.393 1.00 96.25 93 ASP A CA 1
ATOM 765 C C . ASP A 1 93 ? 1.839 -24.683 -0.694 1.00 96.25 93 ASP A C 1
ATOM 767 O O . ASP A 1 93 ? 1.062 -24.801 -1.640 1.00 96.25 93 ASP A O 1
ATOM 771 N N . GLY A 1 94 ? 2.671 -23.641 -0.587 1.00 97.31 94 GLY A N 1
ATOM 772 C CA . GLY A 1 94 ? 2.699 -22.539 -1.540 1.00 97.31 94 GLY A CA 1
ATOM 773 C C . GLY A 1 94 ? 3.954 -21.684 -1.484 1.00 97.31 94 GLY A C 1
ATOM 774 O O . GLY A 1 94 ? 4.568 -21.530 -0.428 1.00 97.31 94 GLY A O 1
ATOM 775 N N . ILE A 1 95 ? 4.311 -21.103 -2.628 1.00 98.56 95 ILE A N 1
ATOM 776 C CA . ILE A 1 95 ? 5.452 -20.201 -2.774 1.00 98.56 95 ILE A CA 1
ATOM 777 C C . ILE A 1 95 ? 4.955 -18.822 -3.212 1.00 98.56 95 ILE A C 1
ATOM 779 O O . ILE A 1 95 ? 4.178 -18.703 -4.159 1.00 98.56 95 ILE A O 1
ATOM 783 N N . LEU A 1 96 ? 5.441 -17.779 -2.551 1.00 98.81 96 LEU A N 1
ATOM 784 C CA . LEU A 1 96 ? 5.321 -16.391 -2.981 1.00 98.81 96 LEU A CA 1
ATOM 785 C C . LEU A 1 96 ? 6.668 -15.921 -3.528 1.00 98.81 96 LEU A C 1
ATOM 787 O O . LEU A 1 96 ? 7.704 -16.204 -2.930 1.00 98.81 96 LEU A O 1
ATOM 791 N N . THR A 1 97 ? 6.671 -15.177 -4.630 1.00 98.56 97 THR A N 1
ATOM 792 C CA . THR A 1 97 ? 7.892 -14.544 -5.161 1.00 98.56 97 THR A CA 1
ATOM 793 C C . THR A 1 97 ? 7.658 -13.058 -5.398 1.00 98.56 97 THR A C 1
ATOM 795 O O . THR A 1 97 ? 6.699 -12.711 -6.090 1.00 98.56 97 THR A O 1
ATOM 798 N N . SER A 1 98 ? 8.535 -12.194 -4.878 1.00 97.38 98 SER A N 1
ATOM 799 C CA . SER A 1 98 ? 8.495 -10.754 -5.171 1.00 97.38 98 SER A CA 1
ATOM 800 C C . SER A 1 98 ? 9.526 -10.357 -6.215 1.00 97.38 98 SER A C 1
ATOM 802 O O . SER A 1 98 ? 10.682 -10.770 -6.130 1.00 97.38 98 SER A O 1
ATOM 804 N N . ASP A 1 99 ? 9.119 -9.508 -7.155 1.00 95.44 99 ASP A N 1
ATOM 805 C CA . ASP A 1 99 ? 9.961 -8.912 -8.191 1.00 95.44 99 ASP A CA 1
ATOM 806 C C . ASP A 1 99 ? 10.559 -9.921 -9.199 1.00 95.44 99 ASP A C 1
ATOM 808 O O . ASP A 1 99 ? 10.440 -11.146 -9.082 1.00 95.44 99 ASP A O 1
ATOM 812 N N . ASP A 1 100 ? 11.206 -9.393 -10.241 1.00 94.38 100 ASP A N 1
ATOM 813 C CA . ASP A 1 100 ? 11.657 -10.166 -11.404 1.00 94.38 100 ASP A CA 1
ATOM 814 C C . ASP A 1 100 ? 12.677 -11.263 -11.058 1.00 94.38 100 ASP A C 1
ATOM 816 O O . ASP A 1 100 ? 12.657 -12.343 -11.651 1.00 94.38 100 ASP A O 1
ATOM 820 N N . ASN A 1 101 ? 13.587 -11.009 -10.111 1.00 95.31 101 ASN A N 1
ATOM 821 C CA . ASN A 1 101 ? 14.713 -11.908 -9.835 1.00 95.31 101 ASN A CA 1
ATOM 822 C C . ASN A 1 101 ? 14.262 -13.188 -9.117 1.00 95.31 101 ASN A C 1
ATOM 824 O O . ASN A 1 101 ? 14.696 -14.279 -9.492 1.00 95.31 101 ASN A O 1
ATOM 828 N N . ALA A 1 102 ? 13.360 -13.075 -8.140 1.00 97.44 102 ALA A N 1
ATOM 829 C CA . ALA A 1 102 ? 12.780 -14.212 -7.433 1.00 97.44 102 ALA A CA 1
ATOM 830 C C . ALA A 1 102 ? 11.911 -15.056 -8.355 1.00 97.44 102 ALA A C 1
ATOM 832 O O . ALA A 1 102 ? 12.048 -16.279 -8.345 1.00 97.44 102 ALA A O 1
ATOM 833 N N . LEU A 1 103 ? 11.082 -14.427 -9.199 1.00 97.94 103 LEU A N 1
ATOM 834 C CA . LEU A 1 103 ? 10.297 -15.163 -10.186 1.00 97.94 103 LEU A CA 1
ATOM 835 C C . LEU A 1 103 ? 11.217 -15.912 -11.161 1.00 97.94 103 LEU A C 1
ATOM 837 O O . LEU A 1 103 ? 11.079 -17.123 -11.322 1.00 97.94 103 LEU A O 1
ATOM 841 N N . LYS A 1 104 ? 12.207 -15.230 -11.755 1.00 96.88 104 LYS A N 1
ATOM 842 C CA . LYS A 1 104 ? 13.169 -15.845 -12.690 1.00 96.88 104 LYS A CA 1
ATOM 843 C C . LYS A 1 104 ? 13.915 -17.012 -12.046 1.00 96.88 104 LYS A C 1
ATOM 845 O O . LYS A 1 104 ? 14.076 -18.066 -12.667 1.00 96.88 104 LYS A O 1
ATOM 850 N N . PHE A 1 105 ? 14.341 -16.862 -10.793 1.00 97.25 105 PHE A N 1
ATOM 851 C CA . PHE A 1 105 ? 14.980 -17.935 -10.039 1.00 97.25 105 PHE A CA 1
ATOM 852 C C . PHE A 1 105 ? 14.028 -19.111 -9.784 1.00 97.25 105 PHE A C 1
ATOM 854 O O . PHE A 1 105 ? 14.416 -20.264 -9.997 1.00 97.25 105 PHE A O 1
ATOM 861 N N . ALA A 1 106 ? 12.798 -18.840 -9.348 1.00 97.69 106 ALA A N 1
ATOM 862 C CA . ALA A 1 106 ? 11.818 -19.870 -9.035 1.00 97.69 106 ALA A CA 1
ATOM 863 C C . ALA A 1 106 ? 11.415 -20.663 -10.281 1.00 97.69 106 ALA A C 1
ATOM 865 O O . ALA A 1 106 ? 11.411 -21.889 -10.240 1.00 97.69 106 ALA A O 1
ATOM 866 N N . VAL A 1 107 ? 11.183 -19.983 -11.408 1.00 97.31 107 VAL A N 1
ATOM 867 C CA . VAL A 1 107 ? 10.884 -20.603 -12.707 1.00 97.31 107 VAL A CA 1
ATOM 868 C C . VAL A 1 107 ? 12.044 -21.481 -13.167 1.00 97.31 107 VAL A C 1
ATOM 870 O O . VAL A 1 107 ? 11.847 -22.658 -13.464 1.00 97.31 107 VAL A O 1
ATOM 873 N N . LYS A 1 108 ? 13.272 -20.943 -13.167 1.00 96.50 108 LYS A N 1
ATOM 874 C CA . LYS A 1 108 ? 14.477 -21.664 -13.611 1.00 96.50 108 LYS A CA 1
ATOM 875 C C . LYS A 1 108 ? 14.714 -22.961 -12.834 1.00 96.50 108 LYS A C 1
ATOM 877 O O . LYS A 1 108 ? 15.226 -23.923 -13.397 1.00 96.50 108 LYS A O 1
ATOM 882 N N . ASN A 1 109 ? 14.382 -22.977 -11.545 1.00 96.75 109 ASN A N 1
ATOM 883 C CA . ASN A 1 109 ? 14.663 -24.096 -10.646 1.00 96.75 109 ASN A CA 1
ATOM 884 C C . ASN A 1 109 ? 13.404 -24.872 -10.229 1.00 96.75 109 ASN A C 1
ATOM 886 O O . ASN A 1 109 ? 13.483 -25.727 -9.343 1.00 96.75 109 ASN A O 1
ATOM 890 N N . LYS A 1 110 ? 12.256 -24.594 -10.859 1.00 95.69 110 LYS A N 1
ATOM 891 C CA . LYS A 1 110 ? 10.936 -25.091 -10.459 1.00 95.69 110 LYS A CA 1
ATOM 892 C C . LYS A 1 110 ? 10.899 -26.604 -10.301 1.00 95.69 110 LYS A C 1
ATOM 894 O O . LYS A 1 110 ? 10.460 -27.097 -9.270 1.00 95.69 110 LYS A O 1
ATOM 899 N N . ASP A 1 111 ? 11.381 -27.338 -11.298 1.00 95.69 111 ASP A N 1
ATOM 900 C CA . ASP A 1 111 ? 11.262 -28.801 -11.320 1.00 95.69 111 ASP A CA 1
ATOM 901 C C . ASP A 1 111 ? 12.102 -29.494 -10.241 1.00 95.69 111 ASP A C 1
ATOM 903 O O . ASP A 1 111 ? 11.824 -30.639 -9.885 1.00 95.69 111 ASP A O 1
ATOM 907 N N . VAL A 1 112 ? 13.117 -28.802 -9.712 1.00 97.00 112 VAL A N 1
ATOM 908 C CA . VAL A 1 112 ? 14.003 -29.324 -8.667 1.00 97.00 112 VAL A CA 1
ATOM 909 C C . VAL A 1 112 ? 13.575 -28.855 -7.278 1.00 97.00 112 VAL A C 1
ATOM 911 O O . VAL A 1 112 ? 13.587 -29.659 -6.354 1.00 97.00 112 VAL A O 1
ATOM 914 N N . LEU A 1 113 ? 13.220 -27.576 -7.117 1.00 97.12 113 LEU A N 1
ATOM 915 C CA . LEU A 1 113 ? 12.941 -26.977 -5.805 1.00 97.12 113 LEU A CA 1
ATOM 916 C C . LEU A 1 113 ? 11.452 -26.939 -5.447 1.00 97.12 113 LEU A C 1
ATOM 918 O O . LEU A 1 113 ? 11.102 -27.076 -4.281 1.00 97.12 113 LEU A O 1
ATOM 922 N N . PHE A 1 114 ? 10.576 -26.744 -6.434 1.00 96.31 114 PHE A N 1
ATOM 923 C CA . PHE A 1 114 ? 9.165 -26.387 -6.230 1.00 96.31 114 PHE A CA 1
ATOM 924 C C . PHE A 1 114 ? 8.230 -27.273 -7.055 1.00 96.31 114 PHE A C 1
ATOM 926 O O . PHE A 1 114 ? 7.200 -26.832 -7.570 1.00 96.31 114 PHE A O 1
ATOM 933 N N . LYS A 1 115 ? 8.619 -28.537 -7.243 1.00 93.62 115 LYS A N 1
ATOM 934 C CA . LYS A 1 115 ? 7.849 -29.480 -8.045 1.00 93.62 115 LYS A CA 1
ATOM 935 C C . LYS A 1 115 ? 6.451 -29.650 -7.446 1.00 93.62 115 LYS A C 1
ATOM 937 O O . LYS A 1 115 ? 6.317 -29.958 -6.268 1.00 93.62 115 LYS A O 1
ATOM 942 N N . ASP A 1 116 ? 5.432 -29.466 -8.282 1.00 91.19 116 ASP A N 1
ATOM 943 C CA . ASP A 1 116 ? 4.006 -29.565 -7.939 1.00 91.19 116 ASP A CA 1
ATOM 944 C C . ASP A 1 116 ? 3.483 -28.539 -6.905 1.00 91.19 116 ASP A C 1
ATOM 946 O O . ASP A 1 116 ? 2.294 -28.555 -6.592 1.00 91.19 116 ASP A O 1
ATOM 950 N N . THR A 1 117 ? 4.319 -27.611 -6.424 1.00 96.31 117 THR A N 1
ATOM 951 C CA . THR A 1 117 ? 3.910 -26.539 -5.501 1.00 96.31 117 THR A CA 1
ATOM 952 C C . THR A 1 117 ? 3.481 -25.292 -6.288 1.00 96.31 117 THR A C 1
ATOM 954 O O . THR A 1 117 ? 4.199 -24.883 -7.205 1.00 96.31 117 THR A O 1
ATOM 957 N N . PRO A 1 118 ? 2.338 -24.659 -5.962 1.00 97.69 118 PRO A N 1
ATOM 958 C CA . PRO A 1 118 ? 1.910 -23.428 -6.617 1.00 97.69 118 PRO A CA 1
ATOM 959 C C . PRO A 1 118 ? 2.838 -22.256 -6.278 1.00 97.69 118 PRO A C 1
ATOM 961 O O . PRO A 1 118 ? 3.186 -22.040 -5.116 1.00 97.69 118 PRO A O 1
ATOM 964 N N . ILE A 1 119 ? 3.199 -21.478 -7.297 1.00 98.44 119 ILE A N 1
ATOM 965 C CA . ILE A 1 119 ? 4.007 -20.261 -7.188 1.00 98.44 119 ILE A CA 1
ATOM 966 C C . ILE A 1 119 ? 3.131 -19.072 -7.584 1.00 98.44 119 ILE A C 1
ATOM 968 O O . ILE A 1 119 ? 2.655 -19.001 -8.719 1.00 98.44 119 ILE A O 1
ATOM 972 N N . ILE A 1 120 ? 2.931 -18.137 -6.654 1.00 98.38 120 ILE A N 1
ATOM 973 C CA . ILE A 1 120 ? 2.207 -16.888 -6.896 1.00 98.38 120 ILE A CA 1
ATOM 974 C C . ILE A 1 120 ? 3.183 -15.716 -6.842 1.00 98.38 120 ILE A C 1
ATOM 976 O O . ILE A 1 120 ? 3.773 -15.434 -5.798 1.00 98.38 120 ILE A O 1
ATOM 980 N N . PHE A 1 121 ? 3.352 -15.018 -7.962 1.00 98.25 121 PHE A N 1
ATOM 981 C CA . PHE A 1 121 ? 4.265 -13.879 -8.046 1.00 98.25 121 PHE A CA 1
ATOM 982 C C . PHE A 1 121 ? 3.561 -12.526 -7.926 1.00 98.25 121 PHE A C 1
ATOM 984 O O . PHE A 1 121 ? 2.372 -12.390 -8.223 1.00 98.25 121 PHE A O 1
ATOM 991 N N . PHE A 1 122 ? 4.319 -11.514 -7.511 1.00 97.56 122 PHE A N 1
ATOM 992 C CA . PHE A 1 122 ? 3.917 -10.107 -7.505 1.00 97.56 122 PHE A CA 1
ATOM 993 C C . PHE A 1 122 ? 5.149 -9.195 -7.622 1.00 97.56 122 PHE A C 1
ATOM 995 O O . PHE A 1 122 ? 6.277 -9.664 -7.484 1.00 97.56 122 PHE A O 1
ATOM 1002 N N . GLY A 1 123 ? 4.967 -7.901 -7.890 1.00 92.94 123 GLY A N 1
ATOM 1003 C CA . GLY A 1 123 ? 6.071 -6.937 -8.021 1.00 92.94 123 GLY A CA 1
ATOM 1004 C C . GLY A 1 123 ? 6.869 -7.051 -9.325 1.00 92.94 123 GLY A C 1
ATOM 1005 O O . GLY A 1 123 ? 7.951 -6.487 -9.434 1.00 92.94 123 GLY A O 1
ATOM 1006 N N . VAL A 1 124 ? 6.395 -7.833 -10.300 1.00 94.12 124 VAL A N 1
ATOM 1007 C CA . VAL A 1 124 ? 7.138 -8.126 -11.537 1.00 94.12 124 VAL A CA 1
ATOM 1008 C C . VAL A 1 124 ? 6.894 -7.023 -12.559 1.00 94.12 124 VAL A C 1
ATOM 1010 O O . VAL A 1 124 ? 5.760 -6.839 -13.006 1.00 94.12 124 VAL A O 1
ATOM 1013 N N . ASN A 1 125 ? 7.963 -6.319 -12.930 1.00 88.69 125 ASN A N 1
ATOM 1014 C CA . ASN A 1 125 ? 7.926 -5.188 -13.858 1.00 88.69 125 ASN A CA 1
ATOM 1015 C C . ASN A 1 125 ? 8.177 -5.614 -15.320 1.00 88.69 125 ASN A C 1
ATOM 1017 O O . ASN A 1 125 ? 7.823 -4.893 -16.253 1.00 88.69 125 ASN A O 1
ATOM 1021 N N . ASP A 1 126 ? 8.766 -6.793 -15.543 1.00 89.25 126 ASP A N 1
ATOM 1022 C CA . ASP A 1 126 ? 8.937 -7.408 -16.863 1.00 89.25 126 ASP A CA 1
ATOM 1023 C C . ASP A 1 126 ? 7.609 -8.029 -17.341 1.00 89.25 126 ASP A C 1
ATOM 1025 O O . ASP A 1 126 ? 7.318 -9.205 -17.108 1.00 89.25 126 ASP A O 1
ATOM 1029 N N . LEU A 1 127 ? 6.758 -7.201 -17.959 1.00 89.62 127 LEU A N 1
ATOM 1030 C CA . LEU A 1 127 ? 5.382 -7.571 -18.320 1.00 89.62 127 LEU A CA 1
ATOM 1031 C C . LEU A 1 127 ? 5.312 -8.739 -19.307 1.00 89.62 127 LEU A C 1
ATOM 1033 O O . LEU A 1 127 ? 4.422 -9.585 -19.200 1.00 89.62 127 LEU A O 1
ATOM 1037 N N . ASP A 1 128 ? 6.238 -8.788 -20.263 1.00 91.56 128 ASP A N 1
ATOM 1038 C CA . ASP A 1 128 ? 6.295 -9.860 -21.254 1.00 91.56 128 ASP A CA 1
ATOM 1039 C C . ASP A 1 128 ? 6.663 -11.179 -20.573 1.00 91.56 128 ASP A C 1
ATOM 1041 O O . ASP A 1 128 ? 5.932 -12.163 -20.708 1.00 91.56 128 ASP A O 1
ATOM 1045 N N . TYR A 1 129 ? 7.704 -11.175 -19.732 1.00 93.56 129 TYR A N 1
ATOM 1046 C CA . TYR A 1 129 ? 8.090 -12.357 -18.964 1.00 93.56 129 TYR A CA 1
ATOM 1047 C C . TYR A 1 129 ? 6.990 -12.816 -17.998 1.00 93.56 129 TYR A C 1
ATOM 1049 O O . TYR A 1 129 ? 6.709 -14.009 -17.883 1.00 93.56 129 TYR A O 1
ATOM 1057 N N . ALA A 1 130 ? 6.307 -11.884 -17.331 1.00 93.88 130 ALA A N 1
ATOM 1058 C CA . ALA A 1 130 ? 5.170 -12.221 -16.485 1.00 93.88 130 ALA A CA 1
ATOM 1059 C C . ALA A 1 130 ? 4.039 -12.883 -17.287 1.00 93.88 130 ALA A C 1
ATOM 1061 O O . ALA A 1 130 ? 3.447 -13.857 -16.826 1.00 93.88 130 ALA A O 1
ATOM 1062 N N . ASN A 1 131 ? 3.751 -12.403 -18.501 1.00 93.44 131 ASN A N 1
ATOM 1063 C CA . ASN A 1 131 ? 2.730 -12.994 -19.366 1.00 93.44 131 ASN A CA 1
ATOM 1064 C C . ASN A 1 131 ? 3.099 -14.403 -19.848 1.00 93.44 131 ASN A C 1
ATOM 1066 O O . ASN A 1 131 ? 2.199 -15.239 -19.989 1.00 93.44 131 ASN A O 1
ATOM 1070 N N . GLU A 1 132 ? 4.387 -14.696 -20.053 1.00 95.25 132 GLU A N 1
ATOM 1071 C CA . GLU A 1 132 ? 4.868 -16.045 -20.381 1.00 95.25 132 GLU A CA 1
ATOM 1072 C C . GLU A 1 132 ? 4.518 -17.071 -19.294 1.00 95.25 132 GLU A C 1
ATOM 1074 O O . GLU A 1 132 ? 4.326 -18.250 -19.600 1.00 95.25 132 GLU A O 1
ATOM 1079 N N . MET A 1 133 ? 4.343 -16.639 -18.037 1.00 96.00 133 MET A N 1
ATOM 1080 C CA . MET A 1 133 ? 3.992 -17.539 -16.934 1.00 96.00 133 MET A CA 1
ATOM 1081 C C . MET A 1 133 ? 2.629 -18.214 -17.124 1.00 96.00 133 MET A C 1
ATOM 1083 O O . MET A 1 133 ? 2.419 -19.296 -16.586 1.00 96.00 133 MET A O 1
ATOM 1087 N N . ASN A 1 134 ? 1.738 -17.664 -17.960 1.00 94.12 134 ASN A N 1
ATOM 1088 C CA . ASN A 1 134 ? 0.487 -18.337 -18.337 1.00 94.12 134 ASN A CA 1
ATOM 1089 C C . ASN A 1 134 ? 0.709 -19.693 -19.035 1.00 94.12 134 ASN A C 1
ATOM 1091 O O . ASN A 1 134 ? -0.221 -20.495 -19.114 1.00 94.12 134 ASN A O 1
ATOM 1095 N N . TYR A 1 135 ? 1.908 -19.944 -19.569 1.00 94.50 135 TYR A N 1
ATOM 1096 C CA . TYR A 1 135 ? 2.263 -21.183 -20.263 1.00 94.50 135 TYR A CA 1
ATOM 1097 C C . TYR A 1 135 ? 3.078 -22.150 -19.391 1.00 94.50 135 TYR A C 1
ATOM 1099 O O . TYR A 1 135 ? 3.464 -23.220 -19.862 1.00 94.50 135 TYR A O 1
ATOM 1107 N N . ILE A 1 136 ? 3.327 -21.806 -18.123 1.00 93.62 136 ILE A N 1
ATOM 1108 C CA . ILE A 1 136 ? 4.069 -22.634 -17.171 1.00 93.62 136 ILE A CA 1
ATOM 1109 C C . ILE A 1 136 ? 3.100 -23.123 -16.088 1.00 93.62 136 ILE A C 1
ATOM 1111 O O . ILE A 1 136 ? 2.508 -22.335 -15.359 1.00 93.62 136 ILE A O 1
ATOM 1115 N N . SER A 1 137 ? 2.942 -24.446 -15.964 1.00 92.94 137 SER A N 1
ATOM 1116 C CA . SER A 1 137 ? 2.062 -25.077 -14.959 1.00 92.94 137 SER A CA 1
ATOM 1117 C C . SER A 1 137 ? 2.359 -24.585 -13.539 1.00 92.94 137 SER A C 1
ATOM 1119 O O . SER A 1 137 ? 3.532 -24.384 -13.220 1.00 92.94 137 SER A O 1
ATOM 1121 N N . ASN A 1 138 ? 1.357 -24.516 -12.661 1.00 94.94 138 ASN A N 1
ATOM 1122 C CA . ASN A 1 138 ? 1.519 -24.109 -11.258 1.00 94.94 138 ASN A CA 1
ATOM 1123 C C . ASN A 1 138 ? 2.133 -22.714 -11.015 1.00 94.94 138 ASN A C 1
ATOM 1125 O O . ASN A 1 138 ? 2.529 -22.438 -9.884 1.00 94.94 138 ASN A O 1
ATOM 1129 N N . ILE A 1 139 ? 2.193 -21.822 -12.011 1.00 97.31 139 ILE A N 1
ATOM 1130 C CA . ILE A 1 139 ? 2.625 -20.429 -11.818 1.00 97.31 139 ILE A CA 1
ATOM 1131 C C . ILE A 1 139 ? 1.526 -19.468 -12.267 1.00 97.31 139 ILE A C 1
ATOM 1133 O O . ILE A 1 139 ? 0.973 -19.594 -13.355 1.00 97.31 139 ILE A O 1
ATOM 1137 N N . THR A 1 140 ? 1.216 -18.482 -11.432 1.00 97.38 140 THR A N 1
ATOM 1138 C CA . THR A 1 140 ? 0.398 -17.321 -11.806 1.00 97.38 140 THR A CA 1
ATOM 1139 C C . THR A 1 140 ? 0.763 -16.139 -10.908 1.00 97.38 140 THR A C 1
ATOM 1141 O O . THR A 1 140 ? 1.636 -16.260 -10.052 1.00 97.38 140 THR A O 1
ATOM 1144 N N . GLY A 1 141 ? 0.136 -14.980 -11.080 1.00 96.62 141 GLY A N 1
ATOM 1145 C CA . GLY A 1 141 ? 0.453 -13.832 -10.238 1.00 96.62 141 GLY A CA 1
ATOM 1146 C C . GLY A 1 141 ? -0.071 -12.504 -10.747 1.00 96.62 141 GLY A C 1
ATOM 1147 O O . GLY A 1 141 ? -0.964 -12.442 -11.595 1.00 96.62 141 GLY A O 1
ATOM 1148 N N . TYR A 1 142 ? 0.507 -11.443 -10.200 1.00 95.31 142 TYR A N 1
ATOM 1149 C CA . TYR A 1 142 ? 0.191 -10.056 -10.506 1.00 95.31 142 TYR A CA 1
ATOM 1150 C C . TYR A 1 142 ? 1.412 -9.361 -11.100 1.00 95.31 142 TYR A C 1
ATOM 1152 O O . TYR A 1 142 ? 2.511 -9.443 -10.549 1.00 95.31 142 TYR A O 1
ATOM 1160 N N . ILE A 1 143 ? 1.210 -8.648 -12.205 1.00 94.38 143 ILE A N 1
ATOM 1161 C CA . ILE A 1 143 ? 2.222 -7.718 -12.710 1.00 94.38 143 ILE A CA 1
ATOM 1162 C C . ILE A 1 143 ? 2.232 -6.441 -11.869 1.00 94.38 143 ILE A C 1
ATOM 1164 O O . ILE A 1 143 ? 1.190 -6.029 -11.352 1.00 94.38 143 ILE A O 1
ATOM 1168 N N . GLU A 1 144 ? 3.388 -5.794 -11.787 1.00 92.19 144 GLU A N 1
ATOM 1169 C CA . GLU A 1 144 ? 3.506 -4.422 -11.313 1.00 92.19 144 GLU A CA 1
ATOM 1170 C C . GLU A 1 144 ? 3.451 -3.494 -12.524 1.00 92.19 144 GLU A C 1
ATOM 1172 O O . GLU A 1 144 ? 4.391 -3.399 -13.305 1.00 92.19 144 GLU A O 1
ATOM 1177 N N . ASP A 1 145 ? 2.310 -2.836 -12.712 1.00 91.62 145 ASP A N 1
ATOM 1178 C CA . ASP A 1 145 ? 2.141 -1.874 -13.795 1.00 91.62 145 ASP A CA 1
ATOM 1179 C C . ASP A 1 145 ? 1.476 -0.601 -13.284 1.00 91.62 145 ASP A C 1
ATOM 1181 O O . ASP A 1 145 ? 0.503 -0.648 -12.527 1.00 91.62 145 ASP A O 1
ATOM 1185 N N . THR A 1 146 ? 2.006 0.555 -13.677 1.00 92.25 146 THR A N 1
ATOM 1186 C CA . THR A 1 146 ? 1.482 1.859 -13.254 1.00 92.25 146 THR A CA 1
ATOM 1187 C C . THR A 1 146 ? 0.117 2.141 -13.880 1.00 92.25 146 THR A C 1
ATOM 1189 O O . THR A 1 146 ? -0.056 2.035 -15.095 1.00 92.25 146 THR A O 1
ATOM 1192 N N . SER A 1 147 ? -0.841 2.596 -13.064 1.00 93.56 147 SER A N 1
ATOM 1193 C CA . SER A 1 147 ? -2.189 2.990 -13.514 1.00 93.56 147 SER A CA 1
ATOM 1194 C C . SER A 1 147 ? -2.206 4.396 -14.127 1.00 93.56 147 SER A C 1
ATOM 1196 O O . SER A 1 147 ? -2.829 5.329 -13.601 1.00 93.56 147 SER A O 1
ATOM 1198 N N . VAL A 1 148 ? -1.439 4.583 -15.200 1.00 94.56 148 VAL A N 1
ATOM 1199 C CA . VAL A 1 148 ? -1.304 5.877 -15.881 1.00 94.56 148 VAL A CA 1
ATOM 1200 C C . VAL A 1 148 ? -2.654 6.343 -16.415 1.00 94.56 148 VAL A C 1
ATOM 1202 O O . VAL A 1 148 ? -3.058 7.471 -16.146 1.00 94.56 148 VAL A O 1
ATOM 1205 N N . GLU A 1 149 ? -3.363 5.470 -17.129 1.00 93.75 149 GLU A N 1
ATOM 1206 C CA . GLU A 1 149 ? -4.645 5.784 -17.761 1.00 93.75 149 GLU A CA 1
ATOM 1207 C C . GLU A 1 149 ? -5.669 6.275 -16.734 1.00 93.75 149 GLU A C 1
ATOM 1209 O O . GLU A 1 149 ? -6.220 7.364 -16.877 1.00 93.75 149 GLU A O 1
ATOM 1214 N N . GLU A 1 150 ? -5.848 5.530 -15.647 1.00 94.31 150 GLU A N 1
ATOM 1215 C CA . GLU A 1 150 ? -6.804 5.860 -14.593 1.00 94.31 150 GLU A CA 1
ATOM 1216 C C . GLU A 1 150 ? -6.432 7.113 -13.798 1.00 94.31 150 GLU A C 1
ATOM 1218 O O . GLU A 1 150 ? -7.310 7.806 -13.276 1.00 94.31 150 GLU A O 1
ATOM 1223 N N . THR A 1 151 ? -5.135 7.397 -13.665 1.00 95.06 151 THR A N 1
ATOM 1224 C CA . THR A 1 151 ? -4.666 8.616 -12.998 1.00 95.06 151 THR A CA 1
ATOM 1225 C C . THR A 1 151 ? -4.876 9.836 -13.895 1.00 95.06 151 THR A C 1
ATOM 1227 O O . THR A 1 151 ? -5.286 10.885 -13.402 1.00 95.06 151 THR A O 1
ATOM 1230 N N . LEU A 1 152 ? -4.679 9.708 -15.210 1.00 94.50 152 LEU A N 1
ATOM 1231 C CA . LEU A 1 152 ? -4.978 10.773 -16.171 1.00 94.50 152 LEU A CA 1
ATOM 1232 C C . LEU A 1 152 ? -6.483 11.051 -16.264 1.00 94.50 152 LEU A C 1
ATOM 1234 O O . LEU A 1 152 ? -6.886 12.212 -16.203 1.00 94.50 152 LEU A O 1
ATOM 1238 N N . GLU A 1 153 ? -7.319 10.010 -16.325 1.00 93.00 153 GLU A N 1
ATOM 1239 C CA . GLU A 1 153 ? -8.783 10.146 -16.302 1.00 93.00 153 GLU A CA 1
ATOM 1240 C C . GLU A 1 153 ? -9.250 10.918 -15.059 1.00 93.00 153 GLU A C 1
ATOM 1242 O O . GLU A 1 153 ? -10.064 11.844 -15.132 1.00 93.00 153 GLU A O 1
ATOM 1247 N N . LEU A 1 154 ? -8.684 10.567 -13.902 1.00 93.56 154 LEU A N 1
ATOM 1248 C CA . LEU A 1 154 ? -8.944 11.242 -12.640 1.00 93.56 154 LEU A CA 1
ATOM 1249 C C . LEU A 1 154 ? -8.555 12.724 -12.695 1.00 93.56 154 LEU A C 1
ATOM 1251 O O . LEU A 1 154 ? -9.352 13.578 -12.297 1.00 93.56 154 LEU A O 1
ATOM 1255 N N . ILE A 1 155 ? -7.346 13.028 -13.175 1.00 93.50 155 ILE A N 1
ATOM 1256 C CA . ILE A 1 155 ? -6.844 14.400 -13.303 1.00 93.50 155 ILE A CA 1
ATOM 1257 C C . ILE A 1 155 ? -7.783 15.221 -14.193 1.00 93.50 155 ILE A C 1
ATOM 1259 O O . ILE A 1 155 ? -8.210 16.297 -13.778 1.00 93.50 155 ILE A O 1
ATOM 1263 N N . LEU A 1 156 ? -8.181 14.692 -15.353 1.00 90.50 156 LEU A N 1
ATOM 1264 C CA . LEU A 1 156 ? -9.100 15.355 -16.285 1.00 90.50 156 LEU A CA 1
ATOM 1265 C C . LEU A 1 156 ? -10.474 15.623 -15.666 1.00 90.50 156 LEU A C 1
ATOM 1267 O O . LEU A 1 156 ? -11.040 16.706 -15.819 1.00 90.50 156 LEU A O 1
ATOM 1271 N N . LYS A 1 157 ? -11.008 14.654 -14.919 1.00 90.69 157 LYS A N 1
ATOM 1272 C CA . LYS A 1 157 ? -12.297 14.794 -14.234 1.00 90.69 157 LYS A CA 1
ATOM 1273 C C . LYS A 1 157 ? -12.260 15.866 -13.141 1.00 90.69 157 LYS A C 1
ATOM 1275 O O . LYS A 1 157 ? -13.256 16.562 -12.913 1.00 90.69 157 LYS A O 1
ATOM 1280 N N . ILE A 1 158 ? -11.143 15.983 -12.423 1.00 91.44 158 ILE A N 1
ATOM 1281 C CA . ILE A 1 158 ? -10.987 16.969 -11.348 1.00 91.44 158 ILE A CA 1
ATOM 1282 C C . ILE A 1 158 ? -10.751 18.369 -11.928 1.00 91.44 158 ILE A C 1
ATOM 1284 O O . ILE A 1 158 ? -11.421 19.310 -11.480 1.00 91.44 158 ILE A O 1
ATOM 1288 N N . HIS A 1 159 ? -9.870 18.471 -12.928 1.00 89.25 159 HIS A N 1
ATOM 1289 C CA . HIS A 1 159 ? -9.301 19.703 -13.488 1.00 89.25 159 HIS A CA 1
ATOM 1290 C C . HIS A 1 159 ? -9.765 19.964 -14.926 1.00 89.25 159 HIS A C 1
ATOM 1292 O O . HIS A 1 159 ? -8.974 20.056 -15.857 1.00 89.25 159 HIS A O 1
ATOM 1298 N N . SER A 1 160 ? -11.072 20.115 -15.116 1.00 77.12 160 SER A N 1
ATOM 1299 C CA . SER A 1 160 ? -11.705 20.271 -16.435 1.00 77.12 160 SER A CA 1
ATOM 1300 C C . SER A 1 160 ? -11.508 21.637 -17.118 1.00 77.12 160 SER A C 1
ATOM 1302 O O . SER A 1 160 ? -12.026 21.846 -18.210 1.00 77.12 160 SER A O 1
ATOM 1304 N N . ASN A 1 161 ? -10.759 22.570 -16.519 1.00 66.56 161 ASN A N 1
ATOM 1305 C CA . ASN A 1 161 ? -10.632 23.962 -16.980 1.00 66.56 161 ASN A CA 1
ATOM 1306 C C . ASN A 1 161 ? -9.525 24.213 -18.036 1.00 66.56 161 ASN A C 1
ATOM 1308 O O . ASN A 1 161 ? -8.996 25.316 -18.110 1.00 66.56 161 ASN A O 1
ATOM 1312 N N . ASN A 1 162 ? -9.215 23.237 -18.899 1.00 58.69 162 ASN A N 1
ATOM 1313 C CA . ASN A 1 162 ? -8.282 23.374 -20.039 1.00 58.69 162 ASN A CA 1
ATOM 1314 C C . ASN A 1 162 ? -6.836 23.813 -19.703 1.00 58.69 162 ASN A C 1
ATOM 1316 O O . ASN A 1 162 ? -6.134 24.302 -20.587 1.00 58.69 162 ASN A O 1
ATOM 1320 N N . GLU A 1 163 ? -6.360 23.649 -18.466 1.00 72.94 163 GLU A N 1
ATOM 1321 C CA . GLU A 1 163 ? -4.937 23.857 -18.164 1.00 72.94 163 GLU A CA 1
ATOM 1322 C C . GLU A 1 163 ? -4.124 22.609 -18.537 1.00 72.94 163 GLU A C 1
ATOM 1324 O O . GLU A 1 163 ? -4.535 21.482 -18.254 1.00 72.94 163 GLU A O 1
ATOM 1329 N N . ASP A 1 164 ? -2.965 22.810 -19.173 1.00 90.06 164 ASP A N 1
ATOM 1330 C CA . ASP A 1 164 ? -2.060 21.717 -19.538 1.00 90.06 164 ASP A CA 1
ATOM 1331 C C . ASP A 1 164 ? -1.608 20.946 -18.287 1.00 90.06 164 ASP A C 1
ATOM 1333 O O . ASP A 1 164 ? -1.223 21.554 -17.287 1.00 90.06 164 ASP A O 1
ATOM 1337 N N . LEU A 1 165 ? -1.538 19.617 -18.354 1.00 95.12 165 LEU A N 1
ATOM 1338 C CA . LEU A 1 165 ? -0.869 18.825 -17.318 1.00 95.12 165 LEU A CA 1
ATOM 1339 C C . LEU A 1 165 ? 0.638 19.111 -17.328 1.00 95.12 165 LEU A C 1
ATOM 1341 O O . LEU A 1 165 ? 1.287 18.962 -18.364 1.00 95.12 165 LEU A O 1
ATOM 1345 N N . ILE A 1 166 ? 1.224 19.458 -16.181 1.00 97.50 166 ILE A N 1
ATOM 1346 C CA . ILE A 1 166 ? 2.685 19.466 -16.043 1.00 97.50 166 ILE A CA 1
ATOM 1347 C C . ILE A 1 166 ? 3.157 18.067 -15.663 1.00 97.50 166 ILE A C 1
ATOM 1349 O O . ILE A 1 166 ? 2.687 17.497 -14.685 1.00 97.50 166 ILE A O 1
ATOM 1353 N N . ILE A 1 167 ? 4.117 17.523 -16.402 1.00 98.12 167 ILE A N 1
ATOM 1354 C CA . ILE A 1 167 ? 4.751 16.239 -16.094 1.00 98.12 167 ILE A CA 1
ATOM 1355 C C . ILE A 1 167 ? 6.194 16.510 -15.684 1.00 98.12 167 ILE A C 1
ATOM 1357 O O . ILE A 1 167 ? 6.965 17.049 -16.477 1.0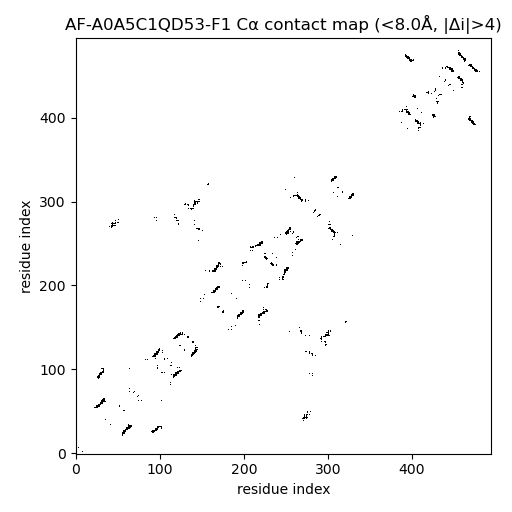0 98.12 167 ILE A O 1
ATOM 1361 N N . ILE A 1 168 ? 6.557 16.139 -14.460 1.00 98.44 168 ILE A N 1
ATOM 1362 C CA . ILE A 1 168 ? 7.928 16.233 -13.955 1.00 98.44 168 ILE A CA 1
ATOM 1363 C C . ILE A 1 168 ? 8.647 14.911 -14.235 1.00 98.44 168 ILE A C 1
ATOM 1365 O O . ILE A 1 168 ? 8.147 13.843 -13.873 1.00 98.44 168 ILE A O 1
ATOM 1369 N N . SER A 1 169 ? 9.815 14.993 -14.867 1.00 97.50 169 SER A N 1
ATOM 1370 C CA . SER A 1 169 ? 10.692 13.855 -15.166 1.00 97.50 169 SER A CA 1
ATOM 1371 C C . SER A 1 169 ? 12.165 14.278 -15.066 1.00 97.50 169 SER A C 1
ATOM 1373 O O . SER A 1 169 ? 12.467 15.451 -14.836 1.00 97.50 169 SER A O 1
ATOM 1375 N N . ASP A 1 170 ? 13.083 13.332 -15.237 1.00 95.56 170 ASP A N 1
ATOM 1376 C CA . ASP A 1 170 ? 14.529 13.537 -15.188 1.00 95.56 170 ASP A CA 1
ATOM 1377 C C . ASP A 1 170 ? 15.278 12.618 -16.168 1.00 95.56 170 ASP A C 1
ATOM 1379 O O . ASP A 1 170 ? 14.683 11.883 -16.953 1.00 95.56 170 ASP A O 1
ATOM 1383 N N . SER A 1 171 ? 16.612 12.632 -16.114 1.00 92.81 171 SER A N 1
ATOM 1384 C CA . SER A 1 171 ? 17.472 11.845 -17.011 1.00 92.81 171 SER A CA 1
ATOM 1385 C C . SER A 1 171 ? 17.567 10.347 -16.678 1.00 92.81 171 SER A C 1
ATOM 1387 O O . SER A 1 171 ? 18.333 9.631 -17.326 1.00 92.81 171 SER A O 1
ATOM 1389 N N . THR A 1 172 ? 16.845 9.845 -15.670 1.00 89.00 172 THR A N 1
ATOM 1390 C CA . THR A 1 172 ? 16.920 8.422 -15.309 1.00 89.00 172 THR A CA 1
ATOM 1391 C C . THR A 1 172 ? 16.233 7.549 -16.358 1.00 89.00 172 THR A C 1
ATOM 1393 O O . THR A 1 172 ? 15.226 7.929 -16.952 1.00 89.00 172 THR A O 1
ATOM 1396 N N . VAL A 1 173 ? 16.768 6.343 -16.584 1.00 87.50 173 VAL A N 1
ATOM 1397 C CA . VAL A 1 173 ? 16.206 5.394 -17.565 1.00 87.50 173 VAL A CA 1
ATOM 1398 C C . VAL A 1 173 ? 14.753 5.049 -17.226 1.00 87.50 173 VAL A C 1
ATOM 1400 O O . VAL A 1 173 ? 13.902 5.053 -18.113 1.00 87.50 173 VAL A O 1
ATOM 1403 N N . SER A 1 174 ? 14.457 4.807 -15.945 1.00 84.94 174 SER A N 1
ATOM 1404 C CA . SER A 1 174 ? 13.093 4.583 -15.458 1.00 84.94 174 SER A CA 1
ATOM 1405 C C . SER A 1 174 ? 12.210 5.812 -15.678 1.00 84.94 174 SER A C 1
ATOM 1407 O O . SER A 1 174 ? 11.162 5.688 -16.300 1.00 84.94 174 SER A O 1
ATOM 1409 N N . GLY A 1 175 ? 12.677 7.006 -15.296 1.00 91.31 175 GLY A N 1
ATOM 1410 C CA . GLY A 1 175 ? 11.932 8.255 -15.472 1.00 91.31 175 GLY A CA 1
ATOM 1411 C C . GLY A 1 175 ? 11.545 8.540 -16.924 1.00 91.31 175 GLY A C 1
ATOM 1412 O O . GLY A 1 175 ? 10.414 8.944 -17.197 1.00 91.31 175 GLY A O 1
ATOM 1413 N N . GLN A 1 176 ? 12.448 8.275 -17.872 1.00 94.75 176 GLN A N 1
ATOM 1414 C CA . GLN A 1 176 ? 12.178 8.432 -19.305 1.00 94.75 176 GLN A CA 1
ATOM 1415 C C . GLN A 1 176 ? 11.245 7.344 -19.855 1.00 94.75 176 GLN A C 1
ATOM 1417 O O . GLN A 1 176 ? 10.402 7.634 -20.708 1.00 94.75 176 GLN A O 1
ATOM 1422 N N . SER A 1 177 ? 11.351 6.111 -19.351 1.00 91.69 177 SER A N 1
ATOM 1423 C CA . SER A 1 177 ? 10.413 5.029 -19.676 1.00 91.69 177 SER A CA 1
ATOM 1424 C C . SER A 1 177 ? 8.991 5.370 -19.216 1.00 91.69 177 SER A C 1
ATOM 1426 O O . SER A 1 177 ? 8.046 5.289 -20.005 1.00 91.69 177 SER A O 1
ATOM 1428 N N . ASP A 1 178 ? 8.841 5.849 -17.979 1.00 94.25 178 ASP A N 1
ATOM 1429 C CA . ASP A 1 178 ? 7.557 6.285 -17.424 1.00 94.25 178 ASP A CA 1
ATOM 1430 C C . ASP A 1 178 ? 6.997 7.487 -18.188 1.00 94.25 178 ASP A C 1
ATOM 1432 O O . ASP A 1 178 ? 5.821 7.508 -18.555 1.00 94.25 178 ASP A O 1
ATOM 1436 N N . LEU A 1 179 ? 7.846 8.470 -18.511 1.00 96.56 179 LEU A N 1
ATOM 1437 C CA . LEU A 1 179 ? 7.453 9.629 -19.310 1.00 96.56 179 LEU A CA 1
ATOM 1438 C C . LEU A 1 179 ? 6.928 9.208 -20.684 1.00 96.56 179 LEU A C 1
ATOM 1440 O O . LEU A 1 179 ? 5.910 9.734 -21.140 1.00 96.56 179 LEU A O 1
ATOM 1444 N N . LYS A 1 180 ? 7.597 8.259 -21.346 1.00 95.69 180 LYS A N 1
ATOM 1445 C CA . LYS A 1 180 ? 7.132 7.703 -22.619 1.00 95.69 180 LYS A CA 1
ATOM 1446 C C . LYS A 1 180 ? 5.766 7.039 -22.453 1.00 95.69 180 LYS A C 1
ATOM 1448 O O . LYS A 1 180 ? 4.862 7.346 -23.225 1.00 95.69 180 LYS A O 1
ATOM 1453 N N . LYS A 1 181 ? 5.580 6.207 -21.422 1.00 94.00 181 LYS A N 1
ATOM 1454 C CA . LYS A 1 181 ? 4.294 5.549 -21.140 1.00 94.00 181 LYS A CA 1
ATOM 1455 C C . LYS A 1 181 ? 3.161 6.563 -20.937 1.00 94.00 181 LYS A C 1
ATOM 1457 O O . LYS A 1 181 ? 2.075 6.392 -21.495 1.00 94.00 181 LYS A O 1
ATOM 1462 N N . VAL A 1 182 ? 3.412 7.644 -20.194 1.00 96.19 182 VAL A N 1
ATOM 1463 C CA . VAL A 1 182 ? 2.439 8.733 -20.003 1.00 96.19 182 VAL A CA 1
ATOM 1464 C C . VAL A 1 182 ? 2.103 9.424 -21.322 1.00 96.19 182 VAL A C 1
ATOM 1466 O O . VAL A 1 182 ? 0.924 9.567 -21.640 1.00 96.19 182 VAL A O 1
ATOM 1469 N N . LYS A 1 183 ? 3.110 9.798 -22.120 1.00 95.44 183 LYS A N 1
ATOM 1470 C CA . LYS A 1 183 ? 2.907 10.441 -23.430 1.00 95.44 183 LYS A CA 1
ATOM 1471 C C . LYS A 1 183 ? 2.100 9.560 -24.385 1.00 95.44 183 LYS A C 1
ATOM 1473 O O . LYS A 1 183 ? 1.132 10.037 -24.974 1.00 95.44 183 LYS A O 1
ATOM 1478 N N . ASP A 1 184 ? 2.456 8.281 -24.485 1.00 94.38 184 ASP A N 1
ATOM 1479 C CA . ASP A 1 184 ? 1.766 7.308 -25.336 1.00 94.38 184 ASP A CA 1
ATOM 1480 C C . ASP A 1 184 ? 0.292 7.154 -24.908 1.00 94.38 184 ASP A C 1
ATOM 1482 O O . ASP A 1 184 ? -0.606 7.113 -25.750 1.00 94.38 184 ASP A O 1
ATOM 1486 N N . THR A 1 185 ? 0.020 7.149 -23.597 1.00 93.94 185 THR A N 1
ATOM 1487 C CA . THR A 1 185 ? -1.345 7.056 -23.046 1.00 93.94 185 THR A CA 1
ATOM 1488 C C . THR A 1 185 ? -2.167 8.318 -23.328 1.00 93.94 185 THR A C 1
ATOM 1490 O O . THR A 1 185 ? -3.321 8.217 -23.748 1.00 93.94 185 THR A O 1
ATOM 1493 N N . ILE A 1 186 ? -1.581 9.509 -23.148 1.00 92.44 186 ILE A N 1
ATOM 1494 C CA . ILE A 1 186 ? -2.237 10.789 -23.466 1.00 92.44 186 ILE A CA 1
ATOM 1495 C C . ILE A 1 186 ? -2.622 10.840 -24.947 1.00 92.44 186 ILE A C 1
ATOM 1497 O O . ILE A 1 186 ? -3.770 11.161 -25.268 1.00 92.44 186 ILE A O 1
ATOM 1501 N N . TYR A 1 187 ? -1.681 10.493 -25.831 1.00 89.81 187 TYR A N 1
ATOM 1502 C CA . TYR A 1 187 ? -1.892 10.484 -27.277 1.00 89.81 187 TYR A CA 1
ATOM 1503 C C . TYR A 1 187 ? -3.001 9.509 -27.687 1.00 89.81 187 TYR A C 1
ATOM 1505 O O . TYR A 1 187 ? -3.836 9.836 -28.527 1.00 89.81 187 TYR A O 1
ATOM 1513 N N . LYS A 1 188 ? -3.032 8.321 -27.074 1.00 87.19 188 LYS A N 1
ATOM 1514 C CA . LYS A 1 188 ? -3.965 7.256 -27.446 1.00 87.19 188 LYS A CA 1
ATOM 1515 C C . LYS A 1 188 ? -5.406 7.504 -26.991 1.00 87.19 188 LYS A C 1
ATOM 1517 O O . LYS A 1 188 ? -6.319 7.114 -27.715 1.00 87.19 188 LYS A O 1
ATOM 1522 N N . TYR A 1 189 ? -5.620 8.101 -25.815 1.00 80.75 189 TYR A N 1
ATOM 1523 C CA . TYR A 1 189 ? -6.941 8.060 -25.167 1.00 80.75 189 TYR A CA 1
ATOM 1524 C C . TYR A 1 189 ? -7.570 9.413 -24.835 1.00 80.75 189 TYR A C 1
ATOM 1526 O O . TYR A 1 189 ? -8.794 9.495 -24.776 1.00 80.75 189 TYR A O 1
ATOM 1534 N N . TYR A 1 190 ? -6.781 10.468 -24.617 1.00 78.50 190 TYR A N 1
ATOM 1535 C CA . TYR A 1 190 ? -7.302 11.688 -23.986 1.00 78.50 190 TYR A CA 1
ATOM 1536 C C . TYR A 1 190 ? -7.101 12.964 -24.804 1.00 78.50 190 TYR A C 1
ATOM 1538 O O . TYR A 1 190 ? -7.852 13.916 -24.608 1.00 78.50 190 TYR A O 1
ATOM 1546 N N . ASN A 1 191 ? -6.112 12.996 -25.709 1.00 71.50 191 ASN A N 1
ATOM 1547 C CA . ASN A 1 191 ? -5.745 14.172 -26.512 1.00 71.50 191 ASN A CA 1
ATOM 1548 C C . ASN A 1 191 ? -5.698 15.483 -25.690 1.00 71.50 191 ASN A C 1
ATOM 1550 O O . ASN A 1 191 ? -6.155 16.536 -26.134 1.00 71.50 191 ASN A O 1
ATOM 1554 N N . MET A 1 192 ? -5.189 15.399 -24.456 1.00 83.38 192 MET A N 1
ATOM 1555 C CA . MET A 1 192 ? -5.071 16.528 -23.532 1.00 83.38 192 MET A CA 1
ATOM 1556 C C . MET A 1 192 ? -3.735 17.256 -23.705 1.00 83.38 192 MET A C 1
ATOM 1558 O O . MET A 1 192 ? -2.712 16.632 -23.998 1.00 83.38 192 MET A O 1
ATOM 1562 N N . GLY A 1 193 ? -3.733 18.571 -23.480 1.00 88.75 193 GLY A N 1
ATOM 1563 C CA . GLY A 1 193 ? -2.508 19.367 -23.453 1.00 88.75 193 GLY A CA 1
ATOM 1564 C C . GLY A 1 193 ? -1.620 18.991 -22.265 1.00 88.75 193 GLY A C 1
ATOM 1565 O O . GLY A 1 193 ? -2.102 18.775 -21.150 1.00 88.75 193 GLY A O 1
ATOM 1566 N N . TYR A 1 194 ? -0.312 18.888 -22.500 1.00 94.00 194 TYR A N 1
ATOM 1567 C CA . TYR A 1 194 ? 0.672 18.665 -21.445 1.00 94.00 194 TYR A CA 1
ATOM 1568 C C . TYR A 1 194 ? 1.983 19.394 -21.743 1.00 94.00 194 TYR A C 1
ATOM 1570 O O . TYR A 1 194 ? 2.346 19.628 -22.898 1.00 94.00 194 TYR A O 1
ATOM 1578 N N . LYS A 1 195 ? 2.730 19.713 -20.686 1.00 95.88 195 LYS A N 1
ATOM 1579 C CA . LYS A 1 195 ? 4.099 20.236 -20.754 1.00 95.88 195 LYS A CA 1
ATOM 1580 C C . LYS A 1 195 ? 5.002 19.388 -19.880 1.00 95.88 195 LYS A C 1
ATOM 1582 O O . LYS A 1 195 ? 4.634 19.016 -18.770 1.00 95.88 195 LYS A O 1
ATOM 1587 N N . VAL A 1 196 ? 6.199 19.098 -20.372 1.00 97.31 196 VAL A N 1
ATOM 1588 C CA . VAL A 1 196 ? 7.202 18.366 -19.597 1.00 97.31 196 VAL A CA 1
ATOM 1589 C C . VAL A 1 196 ? 8.133 19.372 -18.935 1.00 97.31 196 VAL A C 1
ATOM 1591 O O . VAL A 1 196 ? 8.752 20.186 -19.621 1.00 97.31 196 VAL A O 1
ATOM 1594 N N . LEU A 1 197 ? 8.232 19.306 -17.612 1.00 97.69 197 LEU A N 1
ATOM 1595 C CA . LEU A 1 197 ? 9.279 19.964 -16.848 1.00 97.69 197 LEU A CA 1
ATOM 1596 C C . LEU A 1 197 ? 10.365 18.927 -16.555 1.00 97.69 197 LEU A C 1
ATOM 1598 O O . LEU A 1 197 ? 10.294 18.189 -15.575 1.00 97.69 197 LEU A O 1
ATOM 1602 N N . ASP A 1 198 ? 11.335 18.845 -17.461 1.00 95.56 198 ASP A N 1
ATOM 1603 C CA . ASP A 1 198 ? 12.414 17.862 -17.404 1.00 95.56 198 ASP A CA 1
ATOM 1604 C C . ASP A 1 198 ? 13.624 18.427 -16.646 1.00 95.56 198 ASP A C 1
ATOM 1606 O O . ASP A 1 198 ? 14.233 19.419 -17.059 1.00 95.56 198 ASP A O 1
ATOM 1610 N N . LEU A 1 199 ? 13.967 17.791 -15.526 1.00 96.69 199 LEU A N 1
ATOM 1611 C CA . LEU A 1 199 ? 15.109 18.149 -14.689 1.00 96.69 199 LEU A CA 1
ATOM 1612 C C . LEU A 1 199 ? 16.454 17.852 -15.380 1.00 96.69 199 LEU A C 1
ATOM 1614 O O . LEU A 1 199 ? 17.463 18.447 -15.013 1.00 96.69 199 LEU A O 1
ATOM 1618 N N . SER A 1 200 ? 16.490 17.001 -16.412 1.00 92.25 200 SER A N 1
ATOM 1619 C CA . SER A 1 200 ? 17.732 16.638 -17.117 1.00 92.25 200 SER A CA 1
ATOM 1620 C C . SER A 1 200 ? 18.486 17.835 -17.708 1.00 92.25 200 SER A C 1
ATOM 1622 O O . SER A 1 200 ? 19.710 17.794 -17.822 1.00 92.25 200 SER A O 1
ATOM 1624 N N . GLY A 1 201 ? 17.768 18.905 -18.060 1.00 94.12 201 GLY A N 1
ATOM 1625 C CA . GLY A 1 201 ? 18.332 20.138 -18.612 1.00 94.12 201 GLY A CA 1
ATOM 1626 C C . GLY A 1 201 ? 18.459 21.289 -17.612 1.00 94.12 201 GLY A C 1
ATOM 1627 O O . GLY A 1 201 ? 18.747 22.411 -18.029 1.00 94.12 201 GLY A O 1
ATOM 1628 N N . LEU A 1 202 ? 18.196 21.059 -16.323 1.00 97.50 202 LEU A N 1
ATOM 1629 C CA . LEU A 1 202 ? 18.121 22.099 -15.297 1.00 97.50 202 LEU A CA 1
ATOM 1630 C C . LEU A 1 202 ? 18.985 21.735 -14.090 1.00 97.50 202 LEU A C 1
ATOM 1632 O O . LEU A 1 202 ? 19.140 20.567 -13.753 1.00 97.50 202 LEU A O 1
ATOM 1636 N N . THR A 1 203 ? 19.510 22.744 -13.397 1.00 98.00 203 THR A N 1
ATOM 1637 C CA . THR A 1 203 ? 19.974 22.560 -12.013 1.00 98.00 203 THR A CA 1
ATOM 1638 C C . THR A 1 203 ? 18.783 22.550 -11.059 1.00 98.00 203 THR A C 1
ATOM 1640 O O . THR A 1 203 ? 17.746 23.143 -11.378 1.00 98.00 203 THR A O 1
ATOM 1643 N N . PHE A 1 204 ? 18.915 21.983 -9.856 1.00 97.81 204 PHE A N 1
ATOM 1644 C CA . PHE A 1 204 ? 17.826 22.039 -8.863 1.00 97.81 204 PHE A CA 1
ATOM 1645 C C . PHE A 1 204 ? 17.331 23.468 -8.591 1.00 97.81 204 PHE A C 1
ATOM 1647 O O . PHE A 1 204 ? 16.128 23.703 -8.528 1.00 97.81 204 PHE A O 1
ATOM 1654 N N . ASN A 1 205 ? 18.228 24.455 -8.518 1.00 97.62 205 ASN A N 1
ATOM 1655 C CA . ASN A 1 205 ? 17.842 25.858 -8.330 1.00 97.62 205 ASN A CA 1
ATOM 1656 C C . ASN A 1 205 ? 16.991 26.389 -9.503 1.00 97.62 205 ASN A C 1
ATOM 1658 O O . ASN A 1 205 ? 15.962 27.035 -9.302 1.00 97.62 205 ASN A O 1
ATOM 1662 N N . GLN A 1 206 ? 17.383 26.094 -10.746 1.00 98.31 206 GLN A N 1
ATOM 1663 C CA . GLN A 1 206 ? 16.589 26.472 -11.920 1.00 98.31 206 GLN A CA 1
ATOM 1664 C C . GLN A 1 206 ? 15.241 25.747 -11.945 1.00 98.31 206 GLN A C 1
ATOM 1666 O O . GLN A 1 206 ? 14.227 26.363 -12.268 1.00 98.31 206 GLN A O 1
ATOM 1671 N N . PHE A 1 207 ? 15.225 24.467 -11.576 1.00 98.44 207 PHE A N 1
ATOM 1672 C CA . PHE A 1 207 ? 14.016 23.664 -11.460 1.00 98.44 207 PHE A CA 1
ATOM 1673 C C . PHE A 1 207 ? 13.044 24.247 -10.426 1.00 98.44 207 PHE A C 1
ATOM 1675 O O . PHE A 1 207 ? 11.884 24.466 -10.764 1.00 98.44 207 PHE A O 1
ATOM 1682 N N . GLY A 1 208 ? 13.520 24.631 -9.237 1.00 98.31 208 GLY A N 1
ATOM 1683 C CA . GLY A 1 208 ? 12.718 25.323 -8.219 1.00 98.31 208 GLY A CA 1
ATOM 1684 C C . GLY A 1 208 ? 12.055 26.596 -8.754 1.00 98.31 208 GLY A C 1
ATOM 1685 O O . GLY A 1 208 ? 10.843 26.759 -8.646 1.00 98.31 208 GLY A O 1
ATOM 1686 N N . LYS A 1 209 ? 12.811 27.444 -9.465 1.00 98.38 209 LYS A N 1
ATOM 1687 C CA . LYS A 1 209 ? 12.260 28.653 -10.107 1.00 98.38 209 LYS A CA 1
ATOM 1688 C C . LYS A 1 209 ? 11.192 28.350 -11.160 1.00 98.38 209 LYS A C 1
ATOM 1690 O O . LYS A 1 209 ? 10.290 29.156 -11.356 1.00 98.38 209 LYS A O 1
ATOM 1695 N N . ARG A 1 210 ? 11.295 27.223 -11.875 1.00 98.12 210 ARG A N 1
ATOM 1696 C CA . ARG A 1 210 ? 10.265 26.793 -12.838 1.00 98.12 210 ARG A CA 1
ATOM 1697 C C . ARG A 1 210 ? 9.025 26.248 -12.137 1.00 98.12 210 ARG A C 1
ATOM 1699 O O . ARG A 1 210 ? 7.928 26.505 -12.618 1.00 98.12 210 ARG A O 1
ATOM 1706 N N . LEU A 1 211 ? 9.183 25.545 -11.016 1.00 98.31 211 LEU A N 1
ATOM 1707 C CA . LEU A 1 211 ? 8.061 25.071 -10.200 1.00 98.31 211 LEU A CA 1
ATOM 1708 C C . LEU A 1 211 ? 7.235 26.237 -9.642 1.00 98.31 211 LEU A C 1
ATOM 1710 O O . LEU A 1 211 ? 6.011 26.198 -9.708 1.00 98.31 211 LEU A O 1
ATOM 1714 N N . GLU A 1 212 ? 7.894 27.304 -9.184 1.00 97.94 212 GLU A N 1
ATOM 1715 C CA . GLU A 1 212 ? 7.233 28.510 -8.657 1.00 97.94 212 GLU A CA 1
ATOM 1716 C C . GLU A 1 212 ? 6.381 29.253 -9.700 1.00 97.94 212 GLU A C 1
ATOM 1718 O O . GLU A 1 212 ? 5.499 30.032 -9.342 1.00 97.94 212 GLU A O 1
ATOM 1723 N N . GLN A 1 213 ? 6.641 29.025 -10.991 1.00 96.38 213 GLN A N 1
ATOM 1724 C CA . GLN A 1 213 ? 5.897 29.622 -12.104 1.00 96.38 213 GLN A CA 1
ATOM 1725 C C . GLN A 1 213 ? 4.637 28.831 -12.480 1.00 96.38 213 GLN A C 1
ATOM 1727 O O . GLN A 1 213 ? 3.850 29.305 -13.301 1.00 96.38 213 GLN A O 1
ATOM 1732 N N . ILE A 1 214 ? 4.444 27.630 -11.925 1.00 96.00 214 ILE A N 1
ATOM 1733 C CA . ILE A 1 214 ? 3.277 26.792 -12.211 1.00 96.00 214 ILE A CA 1
ATOM 1734 C C . ILE A 1 214 ? 2.043 27.394 -11.525 1.00 96.00 214 ILE A C 1
ATOM 1736 O O . ILE A 1 214 ? 2.082 27.770 -10.353 1.00 96.00 214 ILE A O 1
ATOM 1740 N N . SER A 1 215 ? 0.933 27.489 -12.266 1.00 93.25 215 SER A N 1
ATOM 1741 C CA . SER A 1 215 ? -0.327 28.034 -11.746 1.00 93.25 215 SER A CA 1
ATOM 1742 C C . SER A 1 215 ? -0.849 27.192 -10.579 1.00 93.25 215 SER A C 1
ATOM 1744 O O . SER A 1 215 ? -0.755 25.965 -10.594 1.00 93.25 215 SER A O 1
ATOM 1746 N N . LEU A 1 216 ? -1.452 27.840 -9.578 1.00 91.62 216 LEU A N 1
ATOM 1747 C CA . LEU A 1 216 ? -1.983 27.195 -8.367 1.00 91.62 216 LEU A CA 1
ATOM 1748 C C . LEU A 1 216 ? -3.060 26.140 -8.655 1.00 91.62 216 LEU A C 1
ATOM 1750 O O . LEU A 1 216 ? -3.289 25.259 -7.832 1.00 91.62 216 LEU A O 1
ATOM 1754 N N . THR A 1 217 ? -3.746 26.244 -9.792 1.00 89.44 217 THR A N 1
ATOM 1755 C CA . THR A 1 217 ? -4.809 25.318 -10.209 1.00 89.44 217 THR A CA 1
ATOM 1756 C C . THR A 1 217 ? -4.312 24.201 -11.117 1.00 89.44 217 THR A C 1
ATOM 1758 O O . THR A 1 217 ? -5.026 23.217 -11.306 1.00 89.44 217 THR A O 1
ATOM 1761 N N . GLN A 1 218 ? -3.093 24.323 -11.639 1.00 93.25 218 GLN A N 1
ATOM 1762 C CA . GLN A 1 218 ? -2.594 23.452 -12.687 1.00 93.25 218 GLN A CA 1
ATOM 1763 C C . GLN A 1 218 ? -2.174 22.095 -12.110 1.00 93.25 218 GLN A C 1
ATOM 1765 O O . GLN A 1 218 ? -1.385 22.053 -11.161 1.00 93.25 218 GLN A O 1
ATOM 1770 N N . PRO A 1 219 ? -2.672 20.968 -12.650 1.00 95.38 219 PRO A N 1
ATOM 1771 C CA . PRO A 1 219 ? -2.264 19.659 -12.175 1.00 95.38 219 PRO A CA 1
ATOM 1772 C C . PRO A 1 219 ? -0.817 19.358 -12.557 1.00 95.38 219 PRO A C 1
ATOM 1774 O O . PRO A 1 219 ? -0.374 19.637 -13.674 1.00 95.38 219 PRO A O 1
ATOM 1777 N N . VAL A 1 220 ? -0.102 18.731 -11.629 1.00 97.69 220 VAL A N 1
ATOM 1778 C CA . VAL A 1 220 ? 1.277 18.282 -11.808 1.00 97.69 220 VAL A CA 1
ATOM 1779 C C . VAL A 1 220 ? 1.355 16.786 -11.536 1.00 97.69 220 VAL A C 1
ATOM 1781 O O . VAL A 1 220 ? 0.891 16.327 -10.498 1.00 97.69 220 VAL A O 1
ATOM 1784 N N . LEU A 1 221 ? 1.950 16.020 -12.445 1.00 97.94 221 LEU A N 1
ATOM 1785 C CA . LEU A 1 221 ? 2.261 14.604 -12.269 1.00 97.94 221 LEU A CA 1
ATOM 1786 C C . LEU A 1 221 ? 3.768 14.441 -12.064 1.00 97.94 221 LEU A C 1
ATOM 1788 O O . LEU A 1 221 ? 4.555 14.728 -12.967 1.00 97.94 221 LEU A O 1
ATOM 1792 N N . LEU A 1 222 ? 4.166 13.966 -10.887 1.00 98.06 222 LEU A N 1
ATOM 1793 C CA . LEU A 1 222 ? 5.552 13.618 -10.593 1.00 98.06 222 LEU A CA 1
ATOM 1794 C C . LEU A 1 222 ? 5.841 12.190 -11.056 1.00 98.06 222 LEU A C 1
ATOM 1796 O O . LEU A 1 222 ? 5.206 11.257 -10.566 1.00 98.06 222 LEU A O 1
ATOM 1800 N N . LEU A 1 223 ? 6.807 12.023 -11.961 1.00 96.81 223 LEU A N 1
ATOM 1801 C CA . LEU A 1 223 ? 7.351 10.713 -12.335 1.00 96.81 223 LEU A CA 1
ATOM 1802 C C . LEU A 1 223 ? 8.718 10.494 -11.686 1.00 96.81 223 LEU A C 1
ATOM 1804 O O . LEU A 1 223 ? 8.906 9.527 -10.958 1.00 96.81 223 LEU A O 1
ATOM 1808 N N . SER A 1 224 ? 9.647 11.427 -11.902 1.00 95.19 224 SER A N 1
ATOM 1809 C CA . SER A 1 224 ? 11.008 11.365 -11.364 1.00 95.19 224 SER A CA 1
ATOM 1810 C C . SER A 1 224 ? 11.635 12.758 -11.270 1.00 95.19 224 SER A C 1
ATOM 1812 O O . SER A 1 224 ? 11.300 13.647 -12.049 1.00 95.19 224 SER A O 1
ATOM 1814 N N . ALA A 1 225 ? 12.526 12.962 -10.296 1.00 96.50 225 ALA A N 1
ATOM 1815 C CA . ALA A 1 225 ? 13.263 14.217 -10.096 1.00 96.50 225 ALA A CA 1
ATOM 1816 C C . ALA A 1 225 ? 14.512 13.993 -9.218 1.00 96.50 225 ALA A C 1
ATOM 1818 O O . ALA A 1 225 ? 14.744 14.695 -8.234 1.00 96.50 225 ALA A O 1
ATOM 1819 N N . TYR A 1 226 ? 15.289 12.956 -9.516 1.00 95.06 226 TYR A N 1
ATOM 1820 C CA . TYR A 1 226 ? 16.397 12.504 -8.674 1.00 95.06 226 TYR A CA 1
ATOM 1821 C C . TYR A 1 226 ? 17.729 13.125 -9.053 1.00 95.06 226 TYR A C 1
ATOM 1823 O O . TYR A 1 226 ? 18.599 13.250 -8.195 1.0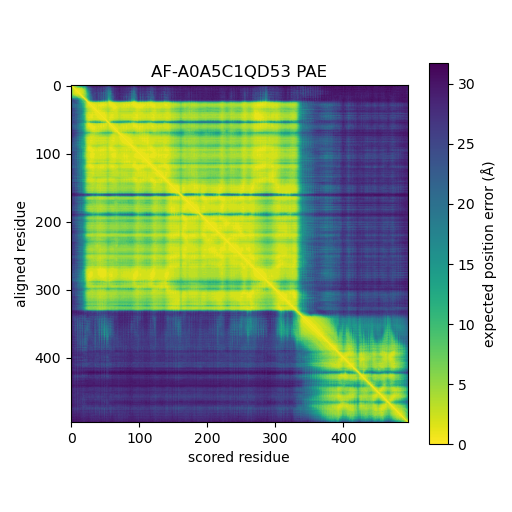0 95.06 226 TYR A O 1
ATOM 1831 N N . LYS A 1 227 ? 17.908 13.452 -10.335 1.00 93.56 227 LYS A N 1
ATOM 1832 C CA . LYS A 1 227 ? 19.206 13.818 -10.895 1.00 93.56 227 LYS A CA 1
ATOM 1833 C C . LYS A 1 227 ? 19.108 15.046 -11.789 1.00 93.56 227 LYS A C 1
ATOM 1835 O O . LYS A 1 227 ? 18.395 15.018 -12.793 1.00 93.56 227 LYS A O 1
ATOM 1840 N N . ASP A 1 228 ? 19.865 16.079 -11.439 1.00 95.81 228 ASP A N 1
ATOM 1841 C CA . ASP A 1 228 ? 19.944 17.326 -12.201 1.00 95.81 228 ASP A CA 1
ATOM 1842 C C . ASP A 1 228 ? 21.053 17.314 -13.271 1.00 95.81 228 ASP A C 1
ATOM 1844 O O . ASP A 1 228 ? 21.812 16.347 -13.404 1.00 95.81 228 ASP A O 1
ATOM 1848 N N . VAL A 1 229 ? 21.143 18.394 -14.055 1.00 96.19 229 VAL A N 1
ATOM 1849 C CA . VAL A 1 229 ? 22.129 18.542 -15.145 1.00 96.19 229 VAL A CA 1
ATOM 1850 C C . VAL A 1 229 ? 23.589 18.499 -14.667 1.00 96.19 229 VAL A C 1
ATOM 1852 O O . VAL A 1 229 ? 24.480 18.126 -15.429 1.00 96.19 229 VAL A O 1
ATOM 1855 N N . ASN A 1 230 ? 23.850 18.832 -13.399 1.00 95.94 230 ASN A N 1
ATOM 1856 C CA . ASN A 1 230 ? 25.181 18.799 -12.794 1.00 95.94 230 ASN A CA 1
ATOM 1857 C C . ASN A 1 230 ? 25.511 17.435 -12.167 1.00 95.94 230 ASN A C 1
ATOM 1859 O O . ASN A 1 230 ? 26.566 17.284 -11.550 1.00 95.94 230 ASN A O 1
ATOM 1863 N N . ASN A 1 231 ? 24.639 16.434 -12.335 1.00 92.06 231 ASN A N 1
ATOM 1864 C CA . ASN A 1 231 ? 24.677 15.162 -11.617 1.00 92.06 231 ASN A CA 1
ATOM 1865 C C . ASN A 1 231 ? 24.546 15.322 -10.091 1.00 92.06 231 ASN A C 1
ATOM 1867 O O . ASN A 1 231 ? 25.006 14.451 -9.352 1.00 92.06 231 ASN A O 1
ATOM 1871 N N . GLU A 1 232 ? 23.928 16.398 -9.596 1.00 95.38 232 GLU A N 1
ATOM 1872 C CA . GLU A 1 232 ? 23.496 16.426 -8.201 1.00 95.38 232 GLU A CA 1
ATOM 1873 C C . GLU A 1 232 ? 22.369 15.404 -8.028 1.00 95.38 232 GLU A C 1
ATOM 1875 O O . GLU A 1 232 ? 21.438 15.341 -8.836 1.00 95.38 232 GLU A O 1
ATOM 1880 N N . HIS A 1 233 ? 22.464 14.596 -6.973 1.00 94.38 233 HIS A N 1
ATOM 1881 C CA . HIS A 1 233 ? 21.505 13.547 -6.669 1.00 94.38 233 HIS A CA 1
ATOM 1882 C C . HIS A 1 233 ? 20.713 13.879 -5.406 1.00 94.38 233 HIS A C 1
ATOM 1884 O O . HIS A 1 233 ? 21.290 14.257 -4.388 1.00 94.38 233 HIS A O 1
ATOM 1890 N N . LYS A 1 234 ? 19.396 13.677 -5.463 1.00 94.81 234 LYS A N 1
ATOM 1891 C CA . LYS A 1 234 ? 18.503 13.683 -4.301 1.00 94.81 234 LYS A CA 1
ATOM 1892 C C . LYS A 1 234 ? 17.795 12.343 -4.190 1.00 94.81 234 LYS A C 1
ATOM 1894 O O . LYS A 1 234 ? 17.372 11.761 -5.190 1.00 94.81 234 LYS A O 1
ATOM 1899 N N . THR A 1 235 ? 17.633 11.862 -2.964 1.00 92.06 235 THR A N 1
ATOM 1900 C CA . THR A 1 235 ? 16.690 10.780 -2.668 1.00 92.06 235 THR A CA 1
ATOM 1901 C C . THR A 1 235 ? 15.264 11.220 -3.007 1.00 92.06 235 THR A C 1
ATOM 1903 O O . THR A 1 235 ? 14.984 12.413 -3.154 1.00 92.06 235 THR A O 1
ATOM 1906 N N . PHE A 1 236 ? 14.330 10.268 -3.096 1.00 91.38 236 PHE A N 1
ATOM 1907 C CA . PHE A 1 236 ? 12.923 10.603 -3.331 1.00 91.38 236 PHE A CA 1
ATOM 1908 C C . PHE A 1 236 ? 12.391 11.623 -2.317 1.00 91.38 236 PHE A C 1
ATOM 1910 O O . PHE A 1 236 ? 11.817 12.627 -2.719 1.00 91.38 236 PHE A O 1
ATOM 1917 N N . ASN A 1 237 ? 12.624 11.403 -1.019 1.00 92.88 237 ASN A N 1
ATOM 1918 C CA . ASN A 1 237 ? 12.101 12.283 0.028 1.00 92.88 237 ASN A CA 1
ATOM 1919 C C . ASN A 1 237 ? 12.721 13.688 -0.039 1.00 92.88 237 ASN A C 1
ATOM 1921 O O . ASN A 1 237 ? 12.015 14.679 0.115 1.00 92.88 237 ASN A O 1
ATOM 1925 N N . GLU A 1 238 ? 14.027 13.797 -0.300 1.00 96.88 238 GLU A N 1
ATOM 1926 C CA . GLU A 1 238 ? 14.690 15.098 -0.476 1.00 96.88 238 GLU A CA 1
ATOM 1927 C C . GLU A 1 238 ? 14.156 15.845 -1.699 1.00 96.88 238 GLU A C 1
ATOM 1929 O O . GLU A 1 238 ? 13.920 17.051 -1.629 1.00 96.88 238 GLU A O 1
ATOM 1934 N N . SER A 1 239 ? 13.941 15.131 -2.806 1.00 97.12 239 SER A N 1
ATOM 1935 C CA . SER A 1 239 ? 13.377 15.705 -4.024 1.00 97.12 239 SER A CA 1
ATOM 1936 C C . SER A 1 239 ? 11.918 16.123 -3.837 1.00 97.12 239 SER A C 1
ATOM 1938 O O . SER A 1 239 ? 11.556 17.243 -4.186 1.00 97.12 239 SER A O 1
ATOM 1940 N N . LEU A 1 240 ? 11.090 15.285 -3.206 1.00 97.69 240 LEU A N 1
ATOM 1941 C CA . LEU A 1 240 ? 9.697 15.608 -2.903 1.00 97.69 240 LEU A CA 1
ATOM 1942 C C . LEU A 1 240 ? 9.602 16.837 -1.993 1.00 97.69 240 LEU A C 1
ATOM 1944 O O . LEU A 1 240 ? 8.843 17.754 -2.294 1.00 97.69 240 LEU A O 1
ATOM 1948 N N . ASN A 1 241 ? 10.411 16.900 -0.932 1.00 97.88 241 ASN A N 1
ATOM 1949 C CA . ASN A 1 241 ? 10.474 18.072 -0.059 1.00 97.88 241 ASN A CA 1
ATOM 1950 C C . ASN A 1 241 ? 10.890 19.326 -0.834 1.00 97.88 241 ASN A C 1
ATOM 1952 O O . ASN A 1 241 ? 10.266 20.373 -0.681 1.00 97.88 241 ASN A O 1
ATOM 1956 N N . PHE A 1 242 ? 11.904 19.222 -1.698 1.00 98.38 242 PHE A N 1
ATOM 1957 C CA . PHE A 1 242 ? 12.313 20.324 -2.566 1.00 98.38 242 PHE A CA 1
ATOM 1958 C C . PHE A 1 242 ? 11.164 20.783 -3.475 1.00 98.38 242 PHE A C 1
ATOM 1960 O O . PHE A 1 242 ? 10.874 21.975 -3.550 1.00 98.38 242 PHE A O 1
ATOM 1967 N N . ILE A 1 243 ? 10.462 19.849 -4.121 1.00 98.50 243 ILE A N 1
ATOM 1968 C CA . ILE A 1 243 ? 9.322 20.158 -4.988 1.00 98.50 243 ILE A CA 1
ATOM 1969 C C . ILE A 1 243 ? 8.228 20.868 -4.193 1.00 98.50 243 ILE A C 1
ATOM 1971 O O . ILE A 1 243 ? 7.780 21.924 -4.616 1.00 98.50 243 ILE A O 1
ATOM 1975 N N . LEU A 1 244 ? 7.827 20.342 -3.036 1.00 97.56 244 LEU A N 1
ATOM 1976 C CA . LEU A 1 244 ? 6.743 20.904 -2.223 1.00 97.56 244 LEU A CA 1
ATOM 1977 C C . LEU A 1 244 ? 7.074 22.275 -1.616 1.00 97.56 244 LEU A C 1
ATOM 1979 O O . LEU A 1 244 ? 6.164 23.056 -1.346 1.00 97.56 244 LEU A O 1
ATOM 1983 N N . LEU A 1 245 ? 8.357 22.594 -1.419 1.00 97.94 245 LEU A N 1
ATOM 1984 C CA . LEU A 1 245 ? 8.789 23.931 -1.000 1.00 97.94 245 LEU A CA 1
ATOM 1985 C C . LEU A 1 245 ? 8.577 24.985 -2.098 1.00 97.94 245 LEU A C 1
ATOM 1987 O O . LEU A 1 245 ? 8.267 26.135 -1.786 1.00 97.94 245 LEU A O 1
ATOM 1991 N N . HIS A 1 246 ? 8.725 24.596 -3.367 1.00 98.44 246 HIS A N 1
ATOM 1992 C CA . HIS A 1 246 ? 8.655 25.500 -4.521 1.00 98.44 246 HIS A CA 1
ATOM 1993 C C . HIS A 1 246 ? 7.334 25.407 -5.307 1.00 98.44 246 HIS A C 1
ATOM 1995 O O . HIS A 1 246 ? 6.988 26.326 -6.046 1.00 98.44 246 HIS A O 1
ATOM 2001 N N . LEU A 1 247 ? 6.570 24.325 -5.143 1.00 97.56 247 LEU A N 1
ATOM 2002 C CA . LEU A 1 247 ? 5.330 24.051 -5.862 1.00 97.56 247 LEU A CA 1
ATOM 2003 C C . LEU A 1 247 ? 4.112 24.242 -4.954 1.00 97.56 247 LEU A C 1
ATOM 2005 O O . LEU A 1 247 ? 3.971 23.584 -3.928 1.00 97.56 247 LEU A O 1
ATOM 2009 N N . LYS A 1 248 ? 3.178 25.095 -5.383 1.00 95.31 248 LYS A N 1
ATOM 2010 C CA . LYS A 1 248 ? 1.916 25.366 -4.668 1.00 95.31 248 LYS A CA 1
ATOM 2011 C C . LYS A 1 248 ? 0.687 24.755 -5.348 1.00 95.31 248 LYS A C 1
ATOM 2013 O O . LYS A 1 248 ? -0.436 25.118 -5.011 1.00 95.31 248 LYS A O 1
ATOM 2018 N N . SER A 1 249 ? 0.903 23.860 -6.305 1.00 95.06 249 SER A N 1
ATOM 2019 C CA . SER A 1 249 ? -0.125 23.309 -7.191 1.00 95.06 249 SER A CA 1
ATOM 2020 C C . SER A 1 249 ? -0.455 21.843 -6.857 1.00 95.06 249 SER A C 1
ATOM 2022 O O . SER A 1 249 ? 0.347 21.166 -6.210 1.00 95.06 249 SER A O 1
ATOM 2024 N N . PRO A 1 250 ? -1.619 21.327 -7.298 1.00 95.88 250 PRO A N 1
ATOM 2025 C CA . PRO A 1 250 ? -2.029 19.931 -7.151 1.00 95.88 250 PRO A CA 1
ATOM 2026 C C . PRO A 1 250 ? -0.986 18.919 -7.661 1.00 95.88 250 PRO A C 1
ATOM 2028 O O . PRO A 1 250 ? -0.848 18.736 -8.870 1.00 95.88 250 PRO A O 1
ATOM 2031 N N . LEU A 1 251 ? -0.297 18.216 -6.755 1.00 98.00 251 LEU A N 1
ATOM 2032 C CA . LEU A 1 251 ? 0.737 17.230 -7.095 1.00 98.00 251 LEU A CA 1
ATOM 2033 C C . LEU A 1 251 ? 0.209 15.788 -7.019 1.00 98.00 251 LEU A C 1
ATOM 2035 O O . LEU A 1 251 ? -0.186 15.321 -5.954 1.00 98.00 251 LEU A O 1
ATOM 2039 N N . TYR A 1 252 ? 0.233 15.074 -8.138 1.00 97.81 252 TYR A N 1
ATOM 2040 C CA . TYR A 1 252 ? -0.156 13.671 -8.290 1.00 97.81 252 TYR A CA 1
ATOM 2041 C C . TYR A 1 252 ? 1.074 12.782 -8.471 1.00 97.81 252 TYR A C 1
ATOM 2043 O O . TYR A 1 252 ? 2.134 13.236 -8.908 1.00 97.81 252 TYR A O 1
ATOM 2051 N N . HIS A 1 253 ? 0.913 11.498 -8.168 1.00 97.12 253 HIS A N 1
ATOM 2052 C CA . HIS A 1 253 ? 1.956 10.487 -8.324 1.00 97.12 253 HIS A CA 1
ATOM 2053 C C . HIS A 1 253 ? 1.344 9.135 -8.725 1.00 97.12 253 HIS A C 1
ATOM 2055 O O . HIS A 1 253 ? 0.123 8.975 -8.680 1.00 97.12 253 HIS A O 1
ATOM 2061 N N . LEU A 1 254 ? 2.178 8.168 -9.121 1.00 95.81 254 LEU A N 1
ATOM 2062 C CA . LEU A 1 254 ? 1.742 6.822 -9.538 1.00 95.81 254 LEU A CA 1
ATOM 2063 C C . LEU A 1 254 ? 2.104 5.723 -8.530 1.00 95.81 254 LEU A C 1
ATOM 2065 O O . LEU A 1 254 ? 1.628 4.595 -8.654 1.00 95.81 254 LEU A O 1
ATOM 2069 N N . TRP A 1 255 ? 2.899 6.042 -7.511 1.00 94.00 255 TRP A N 1
ATOM 2070 C CA . TRP A 1 255 ? 3.324 5.103 -6.477 1.00 94.00 255 TRP A CA 1
ATOM 2071 C C . TRP A 1 255 ? 2.908 5.587 -5.090 1.00 94.00 255 TRP A C 1
ATOM 2073 O O . TRP A 1 255 ? 2.677 6.773 -4.867 1.00 94.00 255 TRP A O 1
ATOM 2083 N N . TYR A 1 256 ? 2.800 4.650 -4.149 1.00 93.44 256 TYR A N 1
ATOM 2084 C CA . TYR A 1 256 ? 2.377 4.936 -2.778 1.00 93.44 256 TYR A CA 1
ATOM 2085 C C . TYR A 1 256 ? 3.368 5.820 -2.005 1.00 93.44 256 TYR A C 1
ATOM 2087 O O . TYR A 1 256 ? 2.966 6.583 -1.127 1.00 93.44 256 TYR A O 1
ATOM 2095 N N . HIS A 1 257 ? 4.663 5.744 -2.322 1.00 89.12 257 HIS A N 1
ATOM 2096 C CA . HIS A 1 257 ? 5.670 6.551 -1.641 1.00 89.12 257 HIS A CA 1
ATOM 2097 C C . HIS A 1 257 ? 5.422 8.052 -1.878 1.00 89.12 257 HIS A C 1
ATOM 2099 O O . HIS A 1 257 ? 5.066 8.481 -2.968 1.00 89.12 257 HIS A O 1
ATOM 2105 N N . GLY A 1 258 ? 5.545 8.854 -0.819 1.00 90.06 258 GLY A N 1
ATOM 2106 C CA . GLY A 1 258 ? 5.170 10.273 -0.827 1.00 90.06 258 GLY A CA 1
ATOM 2107 C C . GLY A 1 258 ? 3.719 10.558 -0.425 1.00 90.06 258 GLY A C 1
ATOM 2108 O O . GLY A 1 258 ? 3.408 11.701 -0.079 1.00 90.06 258 GLY A O 1
ATOM 2109 N N . LEU A 1 259 ? 2.833 9.551 -0.383 1.00 94.44 259 LEU A N 1
ATOM 2110 C CA . LEU A 1 259 ? 1.498 9.717 0.198 1.00 94.44 259 LEU A CA 1
ATOM 2111 C C . LEU A 1 259 ? 1.631 10.061 1.692 1.00 94.44 259 LEU A C 1
ATOM 2113 O O . LEU A 1 259 ? 2.400 9.437 2.419 1.00 94.44 259 LEU A O 1
ATOM 2117 N N . GLY A 1 260 ? 0.917 11.094 2.141 1.00 94.19 260 GLY A N 1
ATOM 2118 C CA . GLY A 1 260 ? 1.026 11.621 3.510 1.00 94.19 260 GLY A CA 1
ATOM 2119 C C . GLY A 1 260 ? 2.084 12.705 3.682 1.00 94.19 260 GLY A C 1
ATOM 2120 O O . GLY A 1 260 ? 2.194 13.277 4.763 1.00 94.19 260 GLY A O 1
ATOM 2121 N N . GLN A 1 261 ? 2.846 13.001 2.625 1.00 94.88 261 GLN A N 1
ATOM 2122 C CA . GLN A 1 261 ? 3.943 13.971 2.657 1.00 94.88 261 GLN A CA 1
ATOM 2123 C C . GLN A 1 261 ? 3.664 15.225 1.822 1.00 94.88 261 GLN A C 1
ATOM 2125 O O . GLN A 1 261 ? 4.490 16.124 1.813 1.00 94.88 261 GLN A O 1
ATOM 2130 N N . GLY A 1 262 ? 2.509 15.322 1.152 1.00 94.00 262 GLY A N 1
ATOM 2131 C CA . GLY A 1 262 ? 2.098 16.524 0.410 1.00 94.00 262 GLY A CA 1
ATOM 2132 C C . GLY A 1 262 ? 1.574 16.274 -1.005 1.00 94.00 262 GLY A C 1
ATOM 2133 O O . GLY A 1 262 ? 1.063 17.202 -1.627 1.00 94.00 262 GLY A O 1
ATOM 2134 N N . ILE A 1 263 ? 1.638 15.037 -1.508 1.00 97.06 263 ILE A N 1
ATOM 2135 C CA . ILE A 1 263 ? 0.949 14.663 -2.752 1.00 97.06 263 ILE A CA 1
ATOM 2136 C C . ILE A 1 263 ? -0.557 14.488 -2.506 1.00 97.06 263 ILE A C 1
ATOM 2138 O O . ILE A 1 263 ? -0.984 14.071 -1.429 1.00 97.06 263 ILE A O 1
ATOM 2142 N N . ILE A 1 264 ? -1.368 14.742 -3.531 1.00 96.56 264 ILE A N 1
ATOM 2143 C CA . ILE A 1 264 ? -2.806 14.447 -3.532 1.00 96.56 264 ILE A CA 1
ATOM 2144 C C . ILE A 1 264 ? -3.043 12.941 -3.487 1.00 96.56 264 ILE A C 1
ATOM 2146 O O . ILE A 1 264 ? -3.913 12.485 -2.748 1.00 96.56 264 ILE A O 1
ATOM 2150 N N . GLY A 1 265 ? -2.284 12.187 -4.283 1.00 95.69 265 GLY A N 1
ATOM 2151 C CA . GLY A 1 265 ? -2.467 10.756 -4.496 1.00 95.69 265 GLY A CA 1
ATOM 2152 C C . GLY A 1 265 ? -2.721 10.427 -5.966 1.00 95.69 265 GLY A C 1
ATOM 2153 O O . GLY A 1 265 ? -2.224 11.117 -6.857 1.00 95.69 265 GLY A O 1
ATOM 2154 N N . GLY A 1 266 ? -3.484 9.367 -6.214 1.00 95.56 266 GLY A N 1
ATOM 2155 C CA . GLY A 1 266 ? -3.722 8.822 -7.552 1.00 95.56 266 GLY A CA 1
ATOM 2156 C C . GLY A 1 266 ? -4.203 7.377 -7.478 1.00 95.56 266 GLY A C 1
ATOM 2157 O O . GLY A 1 266 ? -4.657 6.931 -6.421 1.00 95.56 266 GLY A O 1
ATOM 2158 N N . LYS A 1 267 ? -4.095 6.630 -8.582 1.00 95.75 267 LYS A N 1
ATOM 2159 C CA . LYS A 1 267 ? -4.248 5.169 -8.547 1.00 95.75 267 LYS A CA 1
ATOM 2160 C C . LYS A 1 267 ? -2.870 4.528 -8.394 1.00 95.75 267 LYS A C 1
ATOM 2162 O O . LYS A 1 267 ? -2.178 4.264 -9.374 1.00 95.75 267 LYS A O 1
ATOM 2167 N N . LEU A 1 268 ? -2.477 4.341 -7.140 1.00 95.62 268 LEU A N 1
ATOM 2168 C CA . LEU A 1 268 ? -1.094 4.124 -6.741 1.00 95.62 268 LEU A CA 1
ATOM 2169 C C . LEU A 1 268 ? -0.712 2.642 -6.742 1.00 95.62 268 LEU A C 1
ATOM 2171 O O . LEU A 1 268 ? -1.492 1.793 -6.298 1.00 95.62 268 LEU A O 1
ATOM 2175 N N . ILE A 1 269 ? 0.522 2.358 -7.161 1.00 94.25 269 ILE A N 1
ATOM 2176 C CA . ILE A 1 269 ? 1.210 1.100 -6.854 1.00 94.25 269 ILE A CA 1
ATOM 2177 C C . ILE A 1 269 ? 1.497 1.055 -5.353 1.00 94.25 269 ILE A C 1
ATOM 2179 O O . ILE A 1 269 ? 2.197 1.919 -4.820 1.00 94.25 269 ILE A O 1
ATOM 2183 N N . SER A 1 270 ? 0.972 0.030 -4.682 1.00 93.12 270 SER A N 1
ATOM 2184 C CA . SER A 1 270 ? 1.229 -0.261 -3.271 1.00 93.12 270 SER A CA 1
ATOM 2185 C C . SER A 1 270 ? 1.758 -1.684 -3.132 1.00 93.12 270 SER A C 1
ATOM 2187 O O . SER A 1 270 ? 1.054 -2.647 -3.434 1.00 93.12 270 SER A O 1
ATOM 2189 N N . HIS A 1 271 ? 2.997 -1.821 -2.660 1.00 93.75 271 HIS A N 1
ATOM 2190 C CA . HIS A 1 271 ? 3.619 -3.128 -2.440 1.00 93.75 271 HIS A CA 1
ATOM 2191 C C . HIS A 1 271 ? 2.907 -3.933 -1.341 1.00 93.75 271 HIS A C 1
ATOM 2193 O O . HIS A 1 271 ? 2.855 -5.158 -1.425 1.00 93.75 271 HIS A O 1
ATOM 2199 N N . TYR A 1 272 ? 2.286 -3.246 -0.375 1.00 94.94 272 TYR A N 1
ATOM 2200 C CA . TYR A 1 272 ? 1.388 -3.858 0.602 1.00 94.94 272 TYR A CA 1
ATOM 2201 C C . TYR A 1 272 ? 0.175 -4.500 -0.077 1.00 94.94 272 TYR A C 1
ATOM 2203 O O . TYR A 1 272 ? -0.097 -5.683 0.127 1.00 94.94 272 TYR A O 1
ATOM 2211 N N . GLU A 1 273 ? -0.531 -3.762 -0.941 1.00 94.88 273 GLU A N 1
ATOM 2212 C CA . GLU A 1 273 ? -1.702 -4.305 -1.644 1.00 94.88 273 GLU A CA 1
ATOM 2213 C C . GLU A 1 273 ? -1.318 -5.427 -2.619 1.00 94.88 273 GLU A C 1
ATOM 2215 O O . GLU A 1 273 ? -2.081 -6.377 -2.784 1.00 94.88 273 GLU A O 1
ATOM 2220 N N . GLN A 1 274 ? -0.121 -5.374 -3.211 1.00 95.31 274 GLN A N 1
ATOM 2221 C CA . GLN A 1 274 ? 0.409 -6.459 -4.039 1.00 95.31 274 GLN A CA 1
ATOM 2222 C C . GLN A 1 274 ? 0.688 -7.737 -3.239 1.00 95.31 274 GLN A C 1
ATOM 2224 O O . GLN A 1 274 ? 0.168 -8.795 -3.596 1.00 95.31 274 GLN A O 1
ATOM 2229 N N . GLY A 1 275 ? 1.448 -7.645 -2.140 1.00 97.12 275 GLY A N 1
ATOM 2230 C CA . GLY A 1 275 ? 1.733 -8.796 -1.274 1.00 97.12 275 GLY A CA 1
ATOM 2231 C C . GLY A 1 275 ? 0.451 -9.401 -0.695 1.00 97.12 275 GLY A C 1
ATOM 2232 O O . GLY A 1 275 ? 0.265 -10.621 -0.689 1.00 97.12 275 GLY A O 1
ATOM 2233 N N . LYS A 1 276 ? -0.498 -8.543 -0.312 1.00 97.12 276 LYS A N 1
ATOM 2234 C CA . LYS A 1 276 ? -1.836 -8.934 0.137 1.00 97.12 276 LYS A CA 1
ATOM 2235 C C . LYS A 1 276 ? -2.627 -9.668 -0.942 1.00 97.12 276 LYS A C 1
ATOM 2237 O O . LYS A 1 276 ? -3.152 -10.748 -0.676 1.00 97.12 276 LYS A O 1
ATOM 2242 N N . ALA A 1 277 ? -2.718 -9.115 -2.152 1.00 96.88 277 ALA A N 1
ATOM 2243 C CA . ALA A 1 277 ? -3.459 -9.727 -3.255 1.00 96.88 277 ALA A CA 1
ATOM 2244 C C . ALA A 1 277 ? -2.869 -11.088 -3.656 1.00 96.88 277 ALA A C 1
ATOM 2246 O O . ALA A 1 277 ? -3.615 -12.056 -3.807 1.00 96.88 277 ALA A O 1
ATOM 2247 N N . ALA A 1 278 ? -1.540 -11.185 -3.752 1.00 97.75 278 ALA A N 1
ATOM 2248 C CA . ALA A 1 278 ? -0.844 -12.438 -4.027 1.00 97.75 278 ALA A CA 1
ATOM 2249 C C . ALA A 1 278 ? -1.110 -13.493 -2.947 1.00 97.75 278 ALA A C 1
ATOM 2251 O O . ALA A 1 278 ? -1.389 -14.648 -3.263 1.00 97.75 278 ALA A O 1
ATOM 2252 N N . THR A 1 279 ? -1.108 -13.091 -1.675 1.00 97.69 279 THR A N 1
ATOM 2253 C CA . THR A 1 279 ? -1.378 -14.009 -0.560 1.00 97.69 279 THR A CA 1
ATOM 2254 C C . THR A 1 279 ? -2.831 -14.474 -0.547 1.00 97.69 279 THR A C 1
ATOM 2256 O O . THR A 1 279 ? -3.085 -15.659 -0.363 1.00 97.69 279 THR A O 1
ATOM 2259 N N . ILE A 1 280 ? -3.796 -13.584 -0.807 1.00 96.31 280 ILE A N 1
ATOM 2260 C CA . ILE A 1 280 ? -5.212 -13.966 -0.955 1.00 96.31 280 ILE A CA 1
ATOM 2261 C C . ILE A 1 280 ? -5.372 -14.997 -2.077 1.00 96.31 280 ILE A C 1
ATOM 2263 O O . ILE A 1 280 ? -6.064 -15.998 -1.892 1.00 96.31 280 ILE A O 1
ATOM 2267 N N . LEU A 1 281 ? -4.716 -14.774 -3.219 1.00 96.62 281 LEU A N 1
ATOM 2268 C CA . LEU A 1 281 ? -4.759 -15.702 -4.344 1.00 96.62 281 LEU A CA 1
ATOM 2269 C C . LEU A 1 281 ? -4.124 -17.052 -3.996 1.00 96.62 281 LEU A C 1
ATOM 2271 O O . LEU A 1 281 ? -4.686 -18.094 -4.326 1.00 96.62 281 LEU A O 1
ATOM 2275 N N . LEU A 1 282 ? -2.987 -17.045 -3.300 1.00 97.19 282 LEU A N 1
ATOM 2276 C CA . LEU A 1 282 ? -2.332 -18.274 -2.868 1.00 97.19 282 LEU A CA 1
ATOM 2277 C C . LEU A 1 282 ? -3.219 -19.079 -1.910 1.00 97.19 282 LEU A C 1
ATOM 2279 O O . LEU A 1 282 ? -3.357 -20.288 -2.077 1.00 97.19 282 LEU A O 1
ATOM 2283 N N . LYS A 1 283 ? -3.869 -18.415 -0.952 1.00 95.19 283 LYS A N 1
ATOM 2284 C CA . LYS A 1 283 ? -4.814 -19.059 -0.032 1.00 95.19 283 LYS A CA 1
ATOM 2285 C C . LYS A 1 283 ? -6.006 -19.662 -0.772 1.00 95.19 283 LYS A C 1
ATOM 2287 O O . LYS A 1 283 ? -6.375 -20.795 -0.493 1.00 95.19 283 LYS A O 1
ATOM 2292 N N . ASP A 1 284 ? -6.564 -18.957 -1.763 1.00 94.12 284 ASP A N 1
ATOM 2293 C CA . ASP A 1 284 ? -7.626 -19.509 -2.621 1.00 94.12 284 ASP A CA 1
ATOM 2294 C C . ASP A 1 284 ? -7.161 -20.789 -3.338 1.00 94.12 284 ASP A C 1
ATOM 2296 O O . ASP A 1 284 ? -7.890 -21.778 -3.401 1.00 94.12 284 ASP A O 1
ATOM 2300 N N . VAL A 1 285 ? -5.920 -20.809 -3.832 1.00 95.44 285 VAL A N 1
ATOM 2301 C CA . VAL A 1 285 ? -5.323 -21.991 -4.470 1.00 95.44 285 VAL A CA 1
ATOM 2302 C C . VAL A 1 285 ? -5.161 -23.153 -3.484 1.00 95.44 285 VAL A C 1
ATOM 2304 O O . VAL A 1 285 ? -5.570 -24.271 -3.806 1.00 95.44 285 VAL A O 1
ATOM 2307 N N . ILE A 1 286 ? -4.605 -22.903 -2.296 1.00 93.69 286 ILE A N 1
ATOM 2308 C CA . ILE A 1 286 ? -4.305 -23.937 -1.293 1.00 93.69 286 ILE A CA 1
ATOM 2309 C C . ILE A 1 286 ? -5.589 -24.485 -0.655 1.00 93.69 286 ILE A C 1
ATOM 2311 O O . ILE A 1 286 ? -5.817 -25.699 -0.670 1.00 93.69 286 ILE A O 1
ATOM 2315 N N . ASP A 1 287 ? -6.443 -23.608 -0.125 1.00 91.75 287 ASP A N 1
ATOM 2316 C CA . ASP A 1 287 ? -7.603 -23.990 0.687 1.00 91.75 287 ASP A CA 1
ATOM 2317 C C . ASP A 1 287 ? -8.737 -24.551 -0.174 1.00 91.75 287 ASP A C 1
ATOM 2319 O O . ASP A 1 287 ? -9.340 -25.574 0.161 1.00 91.75 287 ASP A O 1
ATOM 2323 N N . ASN A 1 288 ? -8.991 -23.931 -1.333 1.00 89.31 288 ASN A N 1
ATOM 2324 C CA . ASN A 1 288 ? -10.062 -24.352 -2.239 1.00 89.31 288 ASN A CA 1
ATOM 2325 C C . ASN A 1 288 ? -9.584 -25.335 -3.318 1.00 89.31 288 ASN A C 1
ATOM 2327 O O . ASN A 1 288 ? -10.365 -25.711 -4.196 1.00 89.31 288 ASN A O 1
ATOM 2331 N N . LYS A 1 289 ? -8.315 -25.771 -3.264 1.00 86.12 289 LYS A N 1
ATOM 2332 C CA . LYS A 1 289 ? -7.681 -26.689 -4.232 1.00 86.12 289 LYS A CA 1
ATOM 2333 C C . LYS A 1 289 ? -7.891 -26.248 -5.681 1.00 86.12 289 LYS A C 1
ATOM 2335 O O . LYS A 1 289 ? -8.114 -27.064 -6.584 1.00 86.12 289 LYS A O 1
ATOM 2340 N N . ARG A 1 290 ? -7.871 -24.934 -5.901 1.00 90.81 290 ARG A N 1
ATOM 2341 C CA . ARG A 1 290 ? -8.082 -24.349 -7.218 1.00 90.81 290 ARG A CA 1
ATOM 2342 C C . ARG A 1 290 ? -6.841 -24.584 -8.070 1.00 90.81 290 ARG A C 1
ATOM 2344 O O . ARG A 1 290 ? -5.730 -24.265 -7.667 1.00 90.81 290 ARG A O 1
ATOM 2351 N N . LYS A 1 291 ? -7.036 -25.120 -9.274 1.00 90.31 291 LYS A N 1
ATOM 2352 C CA . LYS A 1 291 ? -5.945 -25.325 -10.233 1.00 90.31 291 LYS A CA 1
ATOM 2353 C C . LYS A 1 291 ? -5.393 -23.986 -10.712 1.00 90.31 291 LYS A C 1
ATOM 2355 O O . LYS A 1 291 ? -6.160 -23.165 -11.224 1.00 90.31 291 LYS A O 1
ATOM 2360 N N . VAL A 1 292 ? -4.084 -23.796 -10.577 1.00 92.12 292 VAL A N 1
ATOM 2361 C CA . VAL A 1 292 ? -3.392 -22.565 -10.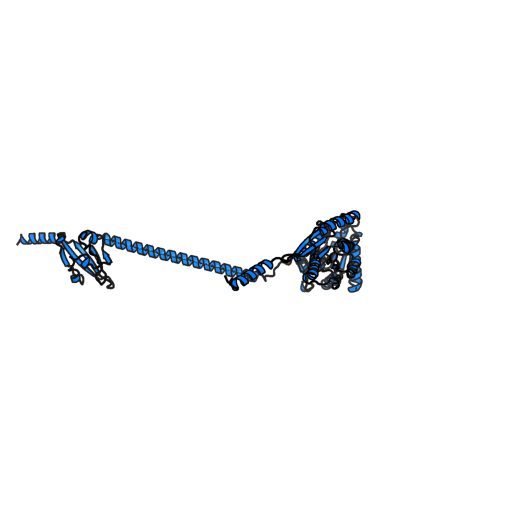982 1.00 92.12 292 VAL A CA 1
ATOM 2362 C C . VAL A 1 292 ? -3.507 -22.334 -12.487 1.00 92.12 292 VAL A C 1
ATOM 2364 O O . VAL A 1 292 ? -3.659 -21.200 -12.918 1.00 92.12 292 VAL A O 1
ATOM 2367 N N . GLU A 1 293 ? -3.569 -23.401 -13.285 1.00 90.25 293 GLU A N 1
ATOM 2368 C CA . GLU A 1 293 ? -3.722 -23.334 -14.745 1.00 90.25 293 GLU A CA 1
ATOM 2369 C C . GLU A 1 293 ? -5.018 -22.627 -15.180 1.00 90.25 293 GLU A C 1
ATOM 2371 O O . GLU A 1 293 ? -5.116 -22.117 -16.294 1.00 90.25 293 GLU A O 1
ATOM 2376 N N . ASN A 1 294 ? -6.024 -22.576 -14.300 1.00 91.62 294 ASN A N 1
ATOM 2377 C CA . ASN A 1 294 ? -7.288 -21.881 -14.551 1.00 91.62 294 ASN A CA 1
ATOM 2378 C C . ASN A 1 294 ? -7.252 -20.402 -14.125 1.00 91.62 294 ASN A C 1
ATOM 2380 O O . ASN A 1 294 ? -8.270 -19.709 -14.203 1.00 91.62 294 ASN A O 1
ATOM 2384 N N . ILE A 1 295 ? -6.114 -19.922 -13.626 1.00 93.00 295 ILE A N 1
ATOM 2385 C CA . ILE A 1 295 ? -5.910 -18.567 -13.127 1.00 93.00 295 ILE A CA 1
ATOM 2386 C C . ILE A 1 295 ? -4.875 -17.900 -14.025 1.00 93.00 295 ILE A C 1
ATOM 2388 O O . ILE A 1 295 ? -3.672 -18.116 -13.891 1.00 93.00 295 ILE A O 1
ATOM 2392 N N . LYS A 1 296 ? -5.346 -17.057 -14.942 1.00 94.25 296 LYS A N 1
ATOM 2393 C CA . LYS A 1 296 ? -4.446 -16.256 -15.771 1.00 94.25 296 LYS A CA 1
ATOM 2394 C C . LYS A 1 296 ? -3.695 -15.240 -14.919 1.00 94.25 296 LYS A C 1
ATOM 2396 O O . LYS A 1 296 ? -4.261 -14.699 -13.969 1.00 94.25 296 LYS A O 1
ATOM 2401 N N . VAL A 1 297 ? -2.468 -14.942 -15.329 1.00 94.00 297 VAL A N 1
ATOM 2402 C CA . VAL A 1 297 ? -1.692 -13.820 -14.801 1.00 94.00 297 VAL A CA 1
ATOM 2403 C C . VAL A 1 297 ? -2.528 -12.551 -14.910 1.00 94.00 297 VAL A C 1
ATOM 2405 O O . VAL A 1 297 ? -3.066 -12.225 -15.973 1.00 94.00 297 VAL A O 1
ATOM 2408 N N . SER A 1 298 ? -2.666 -11.845 -13.792 1.00 91.06 298 SER A N 1
ATOM 2409 C CA . SER A 1 298 ? -3.426 -10.607 -13.744 1.00 91.06 298 SER A CA 1
ATOM 2410 C C . SER A 1 298 ? -2.599 -9.484 -14.348 1.00 91.06 298 SER A C 1
ATOM 2412 O O . SER A 1 298 ? -1.672 -8.975 -13.721 1.00 91.06 298 SER A O 1
ATOM 2414 N N . THR A 1 299 ? -2.998 -9.049 -15.542 1.00 83.12 299 THR A N 1
ATOM 2415 C CA . THR A 1 299 ? -2.472 -7.838 -16.187 1.00 83.12 299 THR A CA 1
ATOM 2416 C C . THR A 1 299 ? -3.022 -6.552 -15.568 1.00 83.12 299 THR A C 1
ATOM 2418 O O . THR A 1 299 ? -2.599 -5.454 -15.909 1.00 83.12 299 THR A O 1
ATOM 2421 N N . LYS A 1 300 ? -3.982 -6.661 -14.645 1.00 84.00 300 LYS A N 1
ATOM 2422 C CA . LYS A 1 300 ? -4.399 -5.544 -13.802 1.00 84.00 300 LYS A CA 1
ATOM 2423 C C . LYS A 1 300 ? -3.641 -5.644 -12.487 1.00 84.00 300 LYS A C 1
ATOM 2425 O O . LYS A 1 300 ? -3.969 -6.495 -11.656 1.00 84.00 300 LYS A O 1
ATOM 2430 N N . SER A 1 301 ? -2.645 -4.776 -12.316 1.00 87.12 301 SER A N 1
ATOM 2431 C CA . SER A 1 301 ? -1.965 -4.600 -11.031 1.00 87.12 301 SER A CA 1
ATOM 2432 C C . SER A 1 301 ? -3.002 -4.237 -9.954 1.00 87.12 301 SER A C 1
ATOM 2434 O O . SER A 1 301 ? -3.925 -3.463 -10.251 1.00 87.12 301 SER A O 1
ATOM 2436 N N . PRO A 1 302 ? -2.901 -4.757 -8.715 1.00 89.50 302 PRO A N 1
ATOM 2437 C CA . PRO A 1 302 ? -3.840 -4.486 -7.620 1.00 89.50 302 PRO A CA 1
ATOM 2438 C C . PRO A 1 302 ? -3.676 -3.067 -7.035 1.00 89.50 302 PRO A C 1
ATOM 2440 O O . PRO A 1 302 ? -3.703 -2.852 -5.826 1.00 89.50 302 PRO A O 1
ATOM 2443 N N . ASN A 1 303 ? -3.528 -2.074 -7.909 1.00 94.00 303 ASN A N 1
ATOM 2444 C CA . ASN A 1 303 ? -3.379 -0.670 -7.569 1.00 94.00 303 ASN A CA 1
ATOM 2445 C C . ASN A 1 303 ? -4.690 -0.111 -7.014 1.00 94.00 303 ASN A C 1
ATOM 2447 O O . ASN A 1 303 ? -5.786 -0.415 -7.502 1.00 94.00 303 ASN A O 1
ATOM 2451 N N . LYS A 1 304 ? -4.577 0.772 -6.023 1.00 93.75 304 LYS A N 1
ATOM 2452 C CA . LYS A 1 304 ? -5.723 1.378 -5.340 1.00 93.75 304 LYS A CA 1
ATOM 2453 C C . LYS A 1 304 ? -5.742 2.879 -5.550 1.00 93.75 304 LYS A C 1
ATOM 2455 O O . LYS A 1 304 ? -4.703 3.533 -5.558 1.00 93.75 304 LYS A O 1
ATOM 2460 N N . TYR A 1 305 ? -6.943 3.429 -5.677 1.00 96.25 305 TYR A N 1
ATOM 2461 C CA . TYR A 1 305 ? -7.130 4.864 -5.538 1.00 96.25 305 TYR A CA 1
ATOM 2462 C C . TYR A 1 305 ? -6.890 5.241 -4.080 1.00 96.25 305 TYR A C 1
ATOM 2464 O O . TYR A 1 305 ? -7.649 4.822 -3.210 1.00 96.25 305 TYR A O 1
ATOM 2472 N N . LEU A 1 306 ? -5.826 5.991 -3.816 1.00 95.81 306 LEU A N 1
ATOM 2473 C CA . LEU A 1 306 ? -5.429 6.403 -2.474 1.00 95.81 306 LEU A CA 1
ATOM 2474 C C . LEU A 1 306 ? -5.128 7.893 -2.481 1.00 95.81 306 LEU A C 1
ATOM 2476 O O . LEU A 1 306 ? -4.432 8.380 -3.374 1.00 95.81 306 LEU A O 1
ATOM 2480 N N . PHE A 1 307 ? -5.656 8.603 -1.486 1.00 96.94 307 PHE A N 1
ATOM 2481 C CA . PHE A 1 307 ? -5.545 10.054 -1.403 1.00 96.94 307 PHE A CA 1
ATOM 2482 C C . PHE A 1 307 ? -5.244 10.549 0.004 1.00 96.94 307 PHE A C 1
ATOM 2484 O O . PHE A 1 307 ? -5.706 9.972 0.991 1.00 96.94 307 PHE A O 1
ATOM 2491 N N . ASP A 1 308 ? -4.540 11.675 0.092 1.00 96.44 308 ASP A N 1
ATOM 2492 C CA . ASP A 1 308 ? -4.412 12.418 1.341 1.00 96.44 308 ASP A CA 1
ATOM 2493 C C . ASP A 1 308 ? -5.596 13.375 1.515 1.00 96.44 308 ASP A C 1
ATOM 2495 O O . ASP A 1 308 ? -5.783 14.330 0.755 1.00 96.44 308 ASP A O 1
ATOM 2499 N N . TYR A 1 309 ? -6.410 13.124 2.542 1.00 94.81 309 TYR A N 1
ATOM 2500 C CA . TYR A 1 309 ? -7.603 13.920 2.805 1.00 94.81 309 TYR A CA 1
ATOM 2501 C C . TYR A 1 309 ? -7.301 15.384 3.164 1.00 94.81 309 TYR A C 1
ATOM 2503 O O . TYR A 1 309 ? -8.049 16.280 2.759 1.00 94.81 309 TYR A O 1
ATOM 2511 N N . ASN A 1 310 ? -6.210 15.652 3.885 1.00 94.25 310 ASN A N 1
ATOM 2512 C CA . ASN A 1 310 ? -5.811 17.016 4.229 1.00 94.25 310 ASN A CA 1
ATOM 2513 C C . ASN A 1 310 ? -5.376 17.780 2.976 1.00 94.25 310 ASN A C 1
ATOM 2515 O O . ASN A 1 310 ? -5.767 18.933 2.791 1.00 94.25 310 ASN A O 1
ATOM 2519 N N . VAL A 1 311 ? -4.635 17.126 2.078 1.00 96.12 311 VAL A N 1
ATOM 2520 C CA . VAL A 1 311 ? -4.204 17.734 0.810 1.00 96.12 311 VAL A CA 1
ATOM 2521 C C . VAL A 1 311 ? -5.404 17.986 -0.109 1.00 96.12 311 VAL A C 1
ATOM 2523 O O . VAL A 1 311 ? -5.548 19.089 -0.639 1.00 96.12 311 VAL A O 1
ATOM 2526 N N . LEU A 1 312 ? -6.328 17.025 -0.234 1.00 95.25 312 LEU A N 1
ATOM 2527 C CA . LEU A 1 312 ? -7.585 17.216 -0.972 1.00 95.25 312 LEU A CA 1
ATOM 2528 C C . LEU A 1 312 ? -8.367 18.436 -0.463 1.00 95.25 312 LEU A C 1
ATOM 2530 O O . LEU A 1 312 ? -8.874 19.223 -1.266 1.00 95.25 312 LEU A O 1
ATOM 2534 N N . LYS A 1 313 ? -8.449 18.608 0.863 1.00 93.81 313 LYS A N 1
ATOM 2535 C CA . LYS A 1 313 ? -9.111 19.755 1.495 1.00 93.81 313 LYS A CA 1
ATOM 2536 C C . LYS A 1 313 ? -8.400 21.069 1.166 1.00 93.81 313 LYS A C 1
ATOM 2538 O O . LYS A 1 313 ? -9.080 22.028 0.815 1.00 93.81 313 LYS A O 1
ATOM 2543 N N . ASN A 1 314 ? -7.069 21.104 1.231 1.00 93.75 314 ASN A N 1
ATOM 2544 C CA . ASN A 1 314 ? -6.280 22.301 0.920 1.00 93.75 314 ASN A CA 1
ATOM 2545 C C . ASN A 1 314 ? -6.508 22.791 -0.519 1.00 93.75 314 ASN A C 1
ATOM 2547 O O . ASN A 1 314 ? -6.599 23.994 -0.748 1.00 93.75 314 ASN A O 1
ATOM 2551 N N . PHE A 1 315 ? -6.683 21.870 -1.469 1.00 93.38 315 PHE A N 1
ATOM 2552 C CA . PHE A 1 315 ? -6.978 22.188 -2.872 1.00 93.38 315 PHE A CA 1
ATOM 2553 C C . PHE A 1 315 ? -8.479 22.237 -3.209 1.00 93.38 315 PHE A C 1
ATOM 2555 O O . PHE A 1 315 ? -8.847 22.316 -4.380 1.00 93.38 315 PHE A O 1
ATOM 2562 N N . ASN A 1 316 ? -9.371 22.197 -2.210 1.00 92.75 316 ASN A N 1
ATOM 2563 C CA . ASN A 1 316 ? -10.830 22.205 -2.389 1.00 92.75 316 ASN A CA 1
ATOM 2564 C C . ASN A 1 316 ? -11.369 21.102 -3.334 1.00 92.75 316 ASN A C 1
ATOM 2566 O O . ASN A 1 316 ? -12.404 21.268 -3.992 1.00 92.75 316 ASN A O 1
ATOM 2570 N N . ILE A 1 317 ? -10.706 19.942 -3.385 1.00 92.81 317 ILE A N 1
ATOM 2571 C CA . ILE A 1 317 ? -11.123 18.800 -4.206 1.00 92.81 317 ILE A CA 1
ATOM 2572 C C . ILE A 1 317 ? -12.190 18.000 -3.449 1.00 92.81 317 ILE A C 1
ATOM 2574 O O . ILE A 1 317 ? -11.933 17.345 -2.439 1.00 92.81 317 ILE A O 1
ATOM 2578 N N . LYS A 1 318 ? -13.430 18.038 -3.951 1.00 91.69 318 LYS A N 1
ATOM 2579 C CA . LYS A 1 318 ? -14.561 17.311 -3.354 1.00 91.69 318 LYS A CA 1
ATOM 2580 C C . LYS A 1 318 ? -14.442 15.805 -3.596 1.00 91.69 318 LYS A C 1
ATOM 2582 O O . LYS A 1 318 ? -14.275 15.370 -4.733 1.00 91.69 318 LYS A O 1
ATOM 2587 N N . ARG A 1 319 ? -14.695 15.003 -2.553 1.00 90.88 319 ARG A N 1
ATOM 2588 C CA . ARG A 1 319 ? -14.737 13.527 -2.633 1.00 90.88 319 ARG A CA 1
ATOM 2589 C C . ARG A 1 319 ? -15.711 12.987 -3.680 1.00 90.88 319 ARG A C 1
ATOM 2591 O O . ARG A 1 319 ? -15.441 11.953 -4.268 1.00 90.88 319 ARG A O 1
ATOM 2598 N N . SER A 1 320 ? -16.802 13.698 -3.967 1.00 90.56 320 SER A N 1
ATOM 2599 C CA . SER A 1 320 ? -17.766 13.302 -5.004 1.00 90.56 320 SER A CA 1
ATOM 2600 C C . SER A 1 320 ? -17.178 13.269 -6.420 1.00 90.56 320 SER A C 1
ATOM 2602 O O . SER A 1 320 ? -17.751 12.630 -7.299 1.00 90.56 320 SER A O 1
ATOM 2604 N N . LYS A 1 321 ? -16.048 13.949 -6.660 1.00 91.12 321 LYS A N 1
ATOM 2605 C CA . LYS A 1 321 ? -15.315 13.862 -7.928 1.00 91.12 321 LYS A CA 1
ATOM 2606 C C . LYS A 1 321 ? -14.425 12.615 -8.006 1.00 91.12 321 LYS A C 1
ATOM 2608 O O . LYS A 1 321 ? -14.112 12.179 -9.112 1.00 91.12 321 LYS A O 1
ATOM 2613 N N . LEU A 1 322 ? -14.062 12.029 -6.866 1.00 94.25 322 LEU A N 1
ATOM 2614 C CA . LEU A 1 322 ? -13.181 10.867 -6.778 1.00 94.25 322 LEU A CA 1
ATOM 2615 C C . LEU A 1 322 ? -13.952 9.556 -7.043 1.00 94.25 322 LEU A C 1
ATOM 2617 O O . LEU A 1 322 ? -15.178 9.520 -6.900 1.00 94.25 322 LEU A O 1
ATOM 2621 N N . PRO A 1 323 ? -13.266 8.476 -7.454 1.00 94.31 323 PRO A N 1
ATOM 2622 C CA . PRO A 1 323 ? -13.857 7.143 -7.578 1.00 94.31 323 PRO A CA 1
ATOM 2623 C C . PRO A 1 323 ? -14.459 6.648 -6.255 1.00 94.31 323 PRO A C 1
ATOM 2625 O O . PRO A 1 323 ? -13.976 7.001 -5.180 1.00 94.31 323 PRO A O 1
ATOM 2628 N N . LYS A 1 324 ? -15.501 5.809 -6.315 1.00 88.00 324 LYS A N 1
ATOM 2629 C CA . LYS A 1 324 ? -16.203 5.326 -5.108 1.00 88.00 324 LYS A CA 1
ATOM 2630 C C . LYS A 1 324 ? -15.319 4.470 -4.196 1.00 88.00 324 LYS A C 1
ATOM 2632 O O . LYS A 1 324 ? -15.413 4.606 -2.983 1.00 88.00 324 LYS A O 1
ATOM 2637 N N . ASP A 1 325 ? -14.419 3.678 -4.774 1.00 88.12 325 ASP A N 1
ATOM 2638 C CA . ASP A 1 325 ? -13.539 2.754 -4.042 1.00 88.12 325 ASP A CA 1
ATOM 2639 C C . ASP A 1 325 ? -12.213 3.414 -3.614 1.00 88.12 325 ASP A C 1
ATOM 2641 O O . ASP A 1 325 ? -11.170 2.764 -3.538 1.00 88.12 325 ASP A O 1
ATOM 2645 N N . SER A 1 326 ? -12.236 4.731 -3.386 1.00 94.06 326 SER A N 1
ATOM 2646 C CA . SER A 1 326 ? -11.062 5.499 -2.964 1.00 94.06 326 SER A CA 1
ATOM 2647 C C . SER A 1 326 ? -10.776 5.303 -1.476 1.00 94.06 326 SER A C 1
ATOM 2649 O O . SER A 1 326 ? -11.645 5.537 -0.637 1.00 94.06 326 SER A O 1
ATOM 2651 N N . GLY A 1 327 ? -9.540 4.938 -1.143 1.00 93.12 327 GLY A N 1
ATOM 2652 C CA . GLY A 1 327 ? -9.016 4.985 0.218 1.00 93.12 327 GLY A CA 1
ATOM 2653 C C . GLY A 1 327 ? -8.467 6.370 0.564 1.00 93.12 327 GLY A C 1
ATOM 2654 O O . GLY A 1 327 ? -8.001 7.113 -0.304 1.00 93.12 327 GLY A O 1
ATOM 2655 N N . TYR A 1 328 ? -8.516 6.715 1.849 1.00 93.19 328 TYR A N 1
ATOM 2656 C CA . TYR A 1 328 ? -8.060 8.006 2.354 1.00 93.19 328 TYR A CA 1
ATOM 2657 C C . TYR A 1 328 ? -7.136 7.812 3.546 1.00 93.19 328 TYR A C 1
ATOM 2659 O O . TYR A 1 328 ? -7.508 7.153 4.515 1.00 93.19 328 TYR A O 1
ATOM 2667 N N . ILE A 1 329 ? -5.971 8.448 3.501 1.00 91.81 329 ILE A N 1
ATOM 2668 C CA . ILE A 1 329 ? -5.159 8.672 4.696 1.00 91.81 329 ILE A CA 1
ATOM 2669 C C . ILE A 1 329 ? -5.480 10.048 5.273 1.00 91.81 329 ILE A C 1
ATOM 2671 O O . ILE A 1 329 ? -6.055 10.901 4.587 1.00 91.81 329 ILE A O 1
ATOM 2675 N N . ASN A 1 330 ? -5.110 10.275 6.535 1.00 88.00 330 ASN A N 1
ATOM 2676 C CA . ASN A 1 330 ? -5.362 11.539 7.233 1.00 88.00 330 ASN A CA 1
ATOM 2677 C C . ASN A 1 330 ? -6.842 11.966 7.229 1.00 88.00 330 ASN A C 1
ATOM 2679 O O . ASN A 1 330 ? -7.181 13.119 7.505 1.00 88.00 330 ASN A O 1
ATOM 2683 N N . LEU A 1 331 ? -7.744 11.020 6.953 1.00 82.06 331 LEU A N 1
ATOM 2684 C CA . LEU A 1 331 ? -9.161 11.186 7.181 1.00 82.06 331 LEU A CA 1
ATOM 2685 C C . LEU A 1 331 ? -9.337 11.154 8.694 1.00 82.06 331 LEU A C 1
ATOM 2687 O O . LEU A 1 331 ? -9.367 10.092 9.311 1.00 82.06 331 LEU A O 1
ATOM 2691 N N . THR A 1 332 ? -9.385 12.332 9.312 1.00 68.50 332 THR A N 1
ATOM 2692 C CA . THR A 1 332 ? -9.810 12.421 10.705 1.00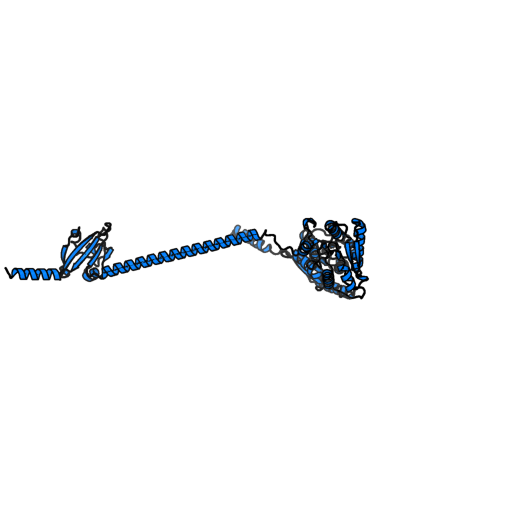 68.50 332 THR A CA 1
ATOM 2693 C C . THR A 1 332 ? -11.180 11.760 10.777 1.00 68.50 332 THR A C 1
ATOM 2695 O O . THR A 1 332 ? -12.116 12.194 10.104 1.00 68.50 332 THR A O 1
ATOM 2698 N N . ASN A 1 333 ? -11.274 10.668 11.540 1.00 49.94 333 ASN A N 1
ATOM 2699 C CA . ASN A 1 333 ? -12.521 9.977 11.847 1.00 49.94 333 ASN A CA 1
ATOM 2700 C C . ASN A 1 333 ? -13.416 10.917 12.671 1.00 49.94 333 ASN A C 1
ATOM 2702 O O . ASN A 1 333 ? -13.607 10.748 13.868 1.00 49.94 333 ASN A O 1
ATOM 2706 N N . LEU A 1 334 ? -13.966 11.938 12.017 1.00 47.47 334 LEU A N 1
ATOM 2707 C CA . LEU A 1 334 ? -15.154 12.666 12.442 1.00 47.47 334 LEU A CA 1
ATOM 2708 C C . LEU A 1 334 ? -16.413 11.918 11.983 1.00 47.47 334 LEU A C 1
ATOM 2710 O O . LEU A 1 334 ? -17.499 12.489 11.933 1.00 47.47 334 LEU A O 1
ATOM 2714 N N . SER A 1 335 ? -16.299 10.624 11.673 1.00 43.50 335 SER A N 1
ATOM 2715 C CA . SER A 1 335 ? -17.404 9.688 11.809 1.00 43.50 335 SER A CA 1
ATOM 2716 C C . SER A 1 335 ? -17.712 9.548 13.302 1.00 43.50 335 SER A C 1
ATOM 2718 O O . SER A 1 335 ? -17.322 8.593 13.971 1.00 43.50 335 SER A O 1
ATOM 2720 N N . PHE A 1 336 ? -18.476 10.518 13.806 1.00 49.03 336 PHE A N 1
ATOM 2721 C CA . PHE A 1 336 ? -19.250 10.479 15.050 1.00 49.03 336 PHE A CA 1
ATOM 2722 C C . PHE A 1 336 ? -20.288 9.330 15.078 1.00 49.03 336 PHE A C 1
ATOM 2724 O O . PHE A 1 336 ? -21.275 9.387 15.807 1.00 49.03 336 PHE A O 1
ATOM 2731 N N . GLU A 1 337 ? -20.101 8.279 14.280 1.00 48.88 337 GLU A N 1
ATOM 2732 C CA . GLU A 1 337 ? -20.974 7.111 14.254 1.00 48.88 337 GLU A CA 1
ATOM 2733 C C . GLU A 1 337 ? -20.624 6.146 15.391 1.00 48.88 337 GLU A C 1
ATOM 2735 O O . GLU A 1 337 ? -21.533 5.650 16.042 1.00 48.88 337 GLU A O 1
ATOM 2740 N N . ASN A 1 338 ? -19.345 6.012 15.772 1.00 51.22 338 ASN A N 1
ATOM 2741 C CA . ASN A 1 338 ? -18.965 5.213 16.949 1.00 51.22 338 ASN A CA 1
ATOM 2742 C C . ASN A 1 338 ? -18.945 5.997 18.270 1.00 51.22 338 ASN A C 1
ATOM 2744 O O . ASN A 1 338 ? -18.928 5.393 19.340 1.00 51.22 338 ASN A O 1
ATOM 2748 N N . SER A 1 339 ? -18.951 7.332 18.240 1.00 60.00 339 SER A N 1
ATOM 2749 C CA . SER A 1 339 ? -18.964 8.131 19.473 1.00 60.00 339 SER A CA 1
ATOM 2750 C C . SER A 1 339 ? -20.365 8.320 20.040 1.00 60.00 339 SER A C 1
ATOM 2752 O O . SER A 1 339 ? -20.484 8.574 21.233 1.00 60.00 339 SER A O 1
ATOM 2754 N N . ARG A 1 340 ? -21.426 8.166 19.236 1.00 66.69 340 ARG A N 1
ATOM 2755 C CA . ARG A 1 340 ? -22.807 8.280 19.721 1.00 66.69 340 ARG A CA 1
ATOM 2756 C C . ARG A 1 340 ? -23.170 7.119 20.645 1.00 66.69 340 ARG A C 1
ATOM 2758 O O . ARG A 1 340 ? -23.661 7.362 21.742 1.00 66.69 340 ARG A O 1
ATOM 2765 N N . ASP A 1 341 ? -22.853 5.890 20.252 1.00 72.50 341 ASP A N 1
ATOM 2766 C CA . ASP A 1 341 ? -23.099 4.704 21.082 1.00 72.50 341 ASP A CA 1
ATOM 2767 C C . ASP A 1 341 ? -22.174 4.670 22.302 1.00 72.50 341 ASP A C 1
ATOM 2769 O O . ASP A 1 341 ? -22.622 4.377 23.410 1.00 72.50 341 ASP A O 1
ATOM 2773 N N . LEU A 1 342 ? -20.909 5.075 22.137 1.00 76.56 342 LEU A N 1
ATOM 2774 C CA . LEU A 1 342 ? -19.974 5.231 23.253 1.00 76.56 342 LEU A CA 1
ATOM 2775 C C . LEU A 1 342 ? -20.449 6.310 24.242 1.00 76.56 342 LEU A C 1
ATOM 2777 O O . LEU A 1 342 ? -20.368 6.118 25.452 1.00 76.56 342 LEU A O 1
ATOM 2781 N N . PHE A 1 343 ? -20.987 7.426 23.744 1.00 83.50 343 PHE A N 1
ATOM 2782 C CA . PHE A 1 343 ? -21.563 8.491 24.562 1.00 83.50 343 PHE A CA 1
ATOM 2783 C C . PHE A 1 343 ? -22.774 7.993 25.353 1.00 83.50 343 PHE A C 1
ATOM 2785 O O . PHE A 1 343 ? -22.836 8.214 26.561 1.00 83.50 343 PHE A O 1
ATOM 2792 N N . TRP A 1 344 ? -23.704 7.273 24.715 1.00 83.31 344 TRP A N 1
ATOM 2793 C CA . TRP A 1 344 ? -24.855 6.685 25.406 1.00 83.31 344 TRP A CA 1
ATOM 2794 C C . TRP A 1 344 ? -24.444 5.622 26.428 1.00 83.31 344 TRP A C 1
ATOM 2796 O O . TRP A 1 344 ? -25.020 5.579 27.514 1.00 83.31 344 TRP A O 1
ATOM 2806 N N . LEU A 1 345 ? -23.421 4.817 26.133 1.00 84.12 345 LEU A N 1
ATOM 2807 C CA . LEU A 1 345 ? -22.862 3.844 27.071 1.00 84.12 345 LEU A CA 1
ATOM 2808 C C . LEU A 1 345 ? -22.236 4.531 28.295 1.00 84.12 345 LEU A C 1
ATOM 2810 O O . LEU A 1 345 ? -22.521 4.146 29.428 1.00 84.12 345 LEU A O 1
ATOM 2814 N N . ILE A 1 346 ? -21.427 5.576 28.090 1.00 88.50 346 ILE A N 1
ATOM 2815 C CA . ILE A 1 346 ? -20.825 6.369 29.175 1.00 88.50 346 ILE A CA 1
ATOM 2816 C C . ILE A 1 346 ? -21.914 7.077 29.995 1.00 88.50 346 ILE A C 1
ATOM 2818 O O . ILE A 1 346 ? -21.842 7.116 31.227 1.00 88.50 346 ILE A O 1
ATOM 2822 N N . LEU A 1 347 ? -22.958 7.594 29.343 1.00 92.44 347 LEU A N 1
ATOM 2823 C CA . LEU A 1 347 ? -24.095 8.212 30.020 1.00 92.44 347 LEU A CA 1
ATOM 2824 C C . LEU A 1 347 ? -24.852 7.187 30.878 1.00 92.44 347 LEU A C 1
ATOM 2826 O O . LEU A 1 347 ? -25.134 7.451 32.043 1.00 92.44 347 LEU A O 1
ATOM 2830 N N . LEU A 1 348 ? -25.115 5.993 30.347 1.00 93.06 348 LEU A N 1
ATOM 2831 C CA . LEU A 1 348 ? -25.766 4.912 31.086 1.00 93.06 348 LEU A CA 1
ATOM 2832 C C . LEU A 1 348 ? -24.928 4.473 32.297 1.00 93.06 348 LEU A C 1
ATOM 2834 O O . LEU A 1 348 ? -25.461 4.367 33.401 1.00 93.06 348 LEU A O 1
ATOM 2838 N N . LEU A 1 349 ? -23.616 4.283 32.121 1.00 93.00 349 LEU A N 1
ATOM 2839 C CA . LEU A 1 349 ? -22.703 3.923 33.209 1.00 93.00 349 LEU A CA 1
ATOM 2840 C C . LEU A 1 349 ? -22.625 5.015 34.283 1.00 93.00 349 LEU A C 1
ATOM 2842 O O . LEU A 1 349 ? -22.661 4.701 35.471 1.00 93.00 349 LEU A O 1
ATOM 2846 N N . SER A 1 350 ? -22.570 6.291 33.893 1.00 91.62 350 SER A N 1
ATOM 2847 C CA . SER A 1 350 ? -22.527 7.400 34.855 1.00 91.62 350 SER A CA 1
ATOM 2848 C C . SER A 1 350 ? -23.825 7.513 35.663 1.00 91.62 350 SER A C 1
ATOM 2850 O O . SER A 1 350 ? -23.767 7.653 36.884 1.00 91.62 350 SER A O 1
ATOM 2852 N N . VAL A 1 351 ? -24.991 7.339 35.031 1.00 95.56 351 VAL A N 1
ATOM 2853 C CA . VAL A 1 351 ? -26.291 7.266 35.723 1.00 95.56 351 VAL A CA 1
ATOM 2854 C C . VAL A 1 351 ? -26.334 6.089 36.702 1.00 95.56 351 VAL A C 1
ATOM 2856 O O . VAL A 1 351 ? -26.792 6.245 37.835 1.00 95.56 351 VAL A O 1
ATOM 2859 N N . LEU A 1 352 ? -25.813 4.926 36.307 1.00 93.50 352 LEU A N 1
ATOM 2860 C CA . LEU A 1 352 ? -25.800 3.723 37.142 1.00 93.50 352 LEU A CA 1
ATOM 2861 C C . LEU A 1 352 ? -24.884 3.888 38.367 1.00 93.50 352 LEU A C 1
ATOM 2863 O O . LEU A 1 352 ? -25.264 3.517 39.477 1.00 93.50 352 LEU A O 1
ATOM 2867 N N . VAL A 1 353 ? -23.727 4.535 38.199 1.00 96.12 353 VAL A N 1
ATOM 2868 C CA . VAL A 1 353 ? -22.836 4.912 39.309 1.00 96.12 353 VAL A CA 1
ATOM 2869 C C . VAL A 1 353 ? -23.524 5.897 40.259 1.00 96.12 353 VAL A C 1
ATOM 2871 O O . VAL A 1 353 ? -23.472 5.703 41.474 1.00 96.12 353 VAL A O 1
ATOM 2874 N N . ILE A 1 354 ? -24.225 6.909 39.737 1.00 95.62 354 ILE A N 1
ATOM 2875 C CA . ILE A 1 354 ? -24.977 7.871 40.560 1.00 95.62 354 ILE A CA 1
ATOM 2876 C C . ILE A 1 354 ? -26.07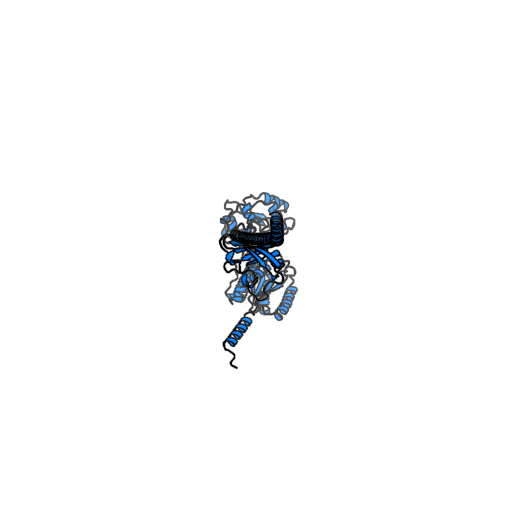4 7.160 41.365 1.00 95.62 354 ILE A C 1
ATOM 2878 O O . ILE A 1 354 ? -26.213 7.418 42.561 1.00 95.62 354 ILE A O 1
ATOM 2882 N N . LEU A 1 355 ? -26.811 6.227 40.755 1.00 94.81 355 LEU A N 1
ATOM 2883 C CA . LEU A 1 355 ? -27.821 5.403 41.432 1.00 94.81 355 LEU A CA 1
ATOM 2884 C C . LEU A 1 355 ? -27.217 4.560 42.559 1.00 94.81 355 LEU A C 1
ATOM 2886 O O . LEU A 1 355 ? -27.765 4.539 43.662 1.00 94.81 355 LEU A O 1
ATOM 2890 N N . ILE A 1 356 ? -26.073 3.911 42.319 1.00 95.25 356 ILE A N 1
ATOM 2891 C CA . ILE A 1 356 ? -25.363 3.136 43.346 1.00 95.25 356 ILE A CA 1
ATOM 2892 C C . ILE A 1 356 ? -24.947 4.041 44.511 1.00 95.25 356 ILE A C 1
ATOM 2894 O O . ILE A 1 356 ? -25.190 3.696 45.668 1.00 95.25 356 ILE A O 1
ATOM 2898 N N . ILE A 1 357 ? -24.381 5.219 44.228 1.00 95.69 357 ILE A N 1
ATOM 2899 C CA . ILE A 1 357 ? -24.014 6.198 45.260 1.00 95.69 357 ILE A CA 1
ATOM 2900 C C . ILE A 1 357 ? -25.254 6.617 46.060 1.00 95.69 357 ILE A C 1
ATOM 2902 O O . ILE A 1 357 ? -25.210 6.643 47.290 1.00 95.69 357 ILE A O 1
ATOM 2906 N N . LEU A 1 358 ? -26.382 6.877 45.394 1.00 96.00 358 LEU A N 1
ATOM 2907 C CA . LEU A 1 358 ? -27.630 7.268 46.050 1.00 96.00 358 LEU A CA 1
ATOM 2908 C C . LEU A 1 358 ? -28.155 6.164 46.983 1.00 96.00 358 LEU A C 1
ATOM 2910 O O . LEU A 1 358 ? -28.520 6.442 48.125 1.00 96.00 358 LEU A O 1
ATOM 2914 N N . ILE A 1 359 ? -28.135 4.906 46.529 1.00 95.94 359 ILE A N 1
ATOM 2915 C CA . ILE A 1 359 ? -28.525 3.734 47.328 1.00 95.94 359 ILE A CA 1
ATOM 2916 C C . ILE A 1 359 ? -27.614 3.595 48.550 1.00 95.94 359 ILE A C 1
ATOM 2918 O O . ILE A 1 359 ? -28.101 3.383 49.664 1.00 95.94 359 ILE A O 1
ATOM 2922 N N . ILE A 1 360 ? -26.301 3.763 48.374 1.00 94.69 360 ILE A N 1
ATOM 2923 C CA . ILE A 1 360 ? -25.336 3.720 49.476 1.00 94.69 360 ILE A CA 1
ATOM 2924 C C . ILE A 1 360 ? -25.645 4.827 50.489 1.00 94.69 360 ILE A C 1
ATOM 2926 O O . ILE A 1 360 ? -25.779 4.525 51.676 1.00 94.69 360 ILE A O 1
ATOM 2930 N N . LEU A 1 361 ? -25.843 6.073 50.048 1.00 95.50 361 LEU A N 1
ATOM 2931 C CA . LEU A 1 361 ? -26.164 7.206 50.923 1.00 95.50 361 LEU A CA 1
ATOM 2932 C C . LEU A 1 361 ? -27.478 6.998 51.690 1.00 95.50 361 LEU A C 1
ATOM 2934 O O . LEU A 1 361 ? -27.528 7.236 52.900 1.00 95.50 361 LEU A O 1
ATOM 2938 N N . ILE A 1 362 ? -28.522 6.493 51.024 1.00 95.56 362 ILE A N 1
ATOM 2939 C CA . ILE A 1 362 ? -29.798 6.142 51.663 1.00 95.56 362 ILE A CA 1
ATOM 2940 C C . ILE A 1 362 ? -29.586 5.035 52.701 1.00 95.56 362 ILE A C 1
ATOM 2942 O O . ILE A 1 362 ? -30.083 5.144 53.824 1.00 95.56 362 ILE A O 1
ATOM 2946 N N . SER A 1 363 ? -28.802 4.002 52.377 1.00 93.25 363 SER A N 1
ATOM 2947 C CA . SER A 1 363 ? -28.522 2.898 53.301 1.00 93.25 363 SER A CA 1
ATOM 2948 C C . SER A 1 363 ? -27.737 3.354 54.537 1.00 93.25 363 SER A C 1
ATOM 2950 O O . SER A 1 363 ? -28.040 2.930 55.656 1.00 93.25 363 SER A O 1
ATOM 2952 N N . ILE A 1 364 ? -26.771 4.264 54.365 1.00 93.88 364 ILE A N 1
ATOM 2953 C CA . ILE A 1 364 ? -25.991 4.855 55.456 1.00 93.88 364 ILE A CA 1
ATOM 2954 C C . ILE A 1 364 ? -26.906 5.702 56.335 1.00 93.88 364 ILE A C 1
ATOM 2956 O O . ILE A 1 364 ? -26.931 5.501 57.550 1.00 93.88 364 ILE A O 1
ATOM 2960 N N . LYS A 1 365 ? -27.713 6.592 55.740 1.00 93.56 365 LYS A N 1
ATOM 2961 C CA . LYS A 1 365 ? -28.675 7.423 56.475 1.00 93.56 365 LYS A CA 1
ATOM 2962 C C . LYS A 1 365 ? -29.644 6.559 57.281 1.00 93.56 365 LYS A C 1
ATOM 2964 O O . LYS A 1 365 ? -29.806 6.788 58.475 1.00 93.56 365 LYS A O 1
ATOM 2969 N N . TYR A 1 366 ? -30.206 5.516 56.672 1.00 92.06 366 TYR A N 1
ATOM 2970 C CA . TYR A 1 366 ? -31.102 4.577 57.345 1.00 92.06 366 TYR A CA 1
ATOM 2971 C C . TYR A 1 366 ? -30.429 3.881 58.539 1.00 92.06 366 TYR A C 1
ATOM 2973 O O . TYR A 1 366 ? -30.992 3.834 59.635 1.00 92.06 366 TYR A O 1
ATOM 2981 N N . ARG A 1 367 ? -29.192 3.392 58.368 1.00 90.25 367 ARG A N 1
ATOM 2982 C CA . ARG A 1 367 ? -28.418 2.766 59.453 1.00 90.25 367 ARG A CA 1
ATOM 2983 C C . ARG A 1 367 ? -28.109 3.748 60.584 1.00 90.25 367 ARG A C 1
ATOM 2985 O O . ARG A 1 367 ? -28.200 3.362 61.747 1.00 90.25 367 ARG A O 1
ATOM 2992 N N . LEU A 1 368 ? -27.763 4.995 60.268 1.00 90.12 368 LEU A N 1
ATOM 2993 C CA . LEU A 1 368 ? -27.475 6.029 61.265 1.00 90.12 368 LEU A CA 1
ATOM 2994 C C . LEU A 1 368 ? -28.727 6.429 62.050 1.00 90.12 368 LEU A C 1
ATOM 2996 O O . LEU A 1 368 ? -28.674 6.482 63.277 1.00 90.12 368 LEU A O 1
ATOM 3000 N N . THR A 1 369 ? -29.859 6.641 61.375 1.00 88.56 369 THR A N 1
ATOM 3001 C CA . THR A 1 369 ? -31.135 6.945 62.039 1.00 88.56 369 THR A CA 1
ATOM 3002 C C . THR A 1 369 ? -31.569 5.794 62.941 1.00 88.56 369 THR A C 1
ATOM 3004 O O . THR A 1 369 ? -31.911 6.023 64.098 1.00 88.56 369 THR A O 1
ATOM 3007 N N . LYS A 1 370 ? -31.471 4.546 62.465 1.00 89.38 370 LYS A N 1
ATOM 3008 C CA . LYS A 1 370 ? -31.789 3.366 63.279 1.00 89.38 370 LYS A CA 1
ATOM 3009 C C . LYS A 1 370 ? -30.886 3.253 64.511 1.00 89.38 370 LYS A C 1
ATOM 3011 O O . LYS A 1 370 ? -31.378 2.951 65.592 1.00 89.38 370 LYS A O 1
ATOM 3016 N N . LYS A 1 371 ? -29.580 3.517 64.372 1.00 88.50 371 LYS A N 1
ATOM 3017 C CA . LYS A 1 371 ? -28.645 3.531 65.510 1.00 88.50 371 LYS A CA 1
ATOM 3018 C C . LYS A 1 371 ? -28.992 4.618 66.529 1.00 88.50 371 LYS A C 1
ATOM 3020 O O . LYS A 1 371 ? -28.997 4.315 67.715 1.00 88.50 371 LYS A O 1
ATOM 3025 N N . ARG A 1 372 ? -29.308 5.841 66.084 1.00 85.44 372 ARG A N 1
ATOM 3026 C CA . ARG A 1 372 ? -29.719 6.937 66.981 1.00 85.44 372 ARG A CA 1
ATOM 3027 C C . ARG A 1 372 ? -30.970 6.571 67.771 1.00 85.44 372 ARG A C 1
ATOM 3029 O O . ARG A 1 372 ? -30.925 6.603 68.988 1.00 85.44 372 ARG A O 1
ATOM 3036 N N . LEU A 1 373 ? -32.006 6.073 67.095 1.00 88.50 373 LEU A N 1
ATOM 3037 C CA . LEU A 1 373 ? -33.242 5.636 67.752 1.00 88.50 373 LEU A CA 1
ATOM 3038 C C . LEU A 1 373 ? -33.008 4.539 68.801 1.00 88.50 373 LEU A C 1
ATOM 3040 O O . LEU A 1 373 ? -33.645 4.539 69.848 1.00 88.50 373 LEU A O 1
ATOM 3044 N N . LEU A 1 374 ? -32.100 3.593 68.543 1.00 86.56 374 LEU A N 1
ATOM 3045 C CA . LEU A 1 374 ? -31.760 2.553 69.520 1.00 86.56 374 LEU A CA 1
ATOM 3046 C C . LEU A 1 374 ? -31.019 3.117 70.738 1.00 86.56 374 LEU A C 1
ATOM 3048 O O . LEU A 1 374 ? -31.299 2.694 71.857 1.00 86.56 374 LEU A O 1
ATOM 3052 N N . ILE A 1 375 ? -30.096 4.059 70.524 1.00 86.75 375 ILE A N 1
ATOM 3053 C CA . ILE A 1 375 ? -29.364 4.726 71.606 1.00 86.75 375 ILE A CA 1
ATOM 3054 C C . ILE A 1 375 ? -30.321 5.582 72.438 1.00 86.75 375 ILE A C 1
ATOM 3056 O O . ILE A 1 375 ? -30.315 5.448 73.656 1.00 86.75 375 ILE A O 1
ATOM 3060 N N . ASP A 1 376 ? -31.179 6.379 71.801 1.00 85.19 376 ASP A N 1
ATOM 3061 C CA . ASP A 1 376 ? -32.155 7.239 72.478 1.00 85.19 376 ASP A CA 1
ATOM 3062 C C . ASP A 1 376 ? -33.140 6.409 73.316 1.00 85.19 376 ASP A C 1
ATOM 3064 O O . ASP A 1 376 ? -33.373 6.697 74.485 1.00 85.19 376 ASP A O 1
ATOM 3068 N N . ASN A 1 377 ? -33.643 5.293 72.779 1.00 81.69 377 ASN A N 1
ATOM 3069 C CA . ASN A 1 377 ? -34.497 4.387 73.551 1.00 81.69 377 ASN A CA 1
ATOM 3070 C C . ASN A 1 377 ? -33.761 3.762 74.750 1.00 81.69 377 ASN A C 1
ATOM 3072 O O . ASN A 1 377 ? -34.349 3.593 75.821 1.00 81.69 377 ASN A O 1
ATOM 3076 N N . ALA A 1 378 ? -32.480 3.411 74.593 1.00 81.44 378 ALA A N 1
ATOM 3077 C CA . ALA A 1 378 ? -31.678 2.851 75.677 1.00 81.44 378 ALA A CA 1
ATOM 3078 C C . ALA A 1 378 ? -31.371 3.890 76.770 1.00 81.44 378 ALA A C 1
ATOM 3080 O O . ALA A 1 378 ? -31.456 3.567 77.957 1.00 81.44 378 ALA A O 1
ATOM 3081 N N . THR A 1 379 ? -31.059 5.135 76.396 1.00 80.69 379 THR A N 1
ATOM 3082 C CA . THR A 1 379 ? -30.801 6.227 77.346 1.00 80.69 379 THR A CA 1
ATOM 3083 C C . THR A 1 379 ? -32.073 6.634 78.079 1.00 80.69 379 THR A C 1
ATOM 3085 O O . THR A 1 379 ? -32.040 6.736 79.305 1.00 80.69 379 THR A O 1
ATOM 3088 N N . THR A 1 380 ? -33.211 6.770 77.385 1.00 80.75 380 THR A N 1
ATOM 3089 C CA . THR A 1 380 ? -34.514 7.020 78.021 1.00 80.75 380 THR A CA 1
ATOM 3090 C C . THR A 1 380 ? -34.855 5.921 79.021 1.00 80.75 380 THR A C 1
ATOM 3092 O O . THR A 1 380 ? -35.209 6.223 80.160 1.00 80.75 380 THR A O 1
ATOM 3095 N N . LYS A 1 381 ? -34.681 4.646 78.647 1.00 80.06 381 LYS A N 1
ATOM 3096 C CA . LYS A 1 381 ? -34.929 3.520 79.555 1.00 80.06 381 LYS A CA 1
ATOM 3097 C C . LYS A 1 381 ? -34.025 3.567 80.790 1.00 80.06 381 LYS A C 1
ATOM 3099 O O . LYS A 1 381 ? -34.522 3.464 81.905 1.00 80.06 381 LYS A O 1
ATOM 3104 N N . SER A 1 382 ? -32.723 3.799 80.609 1.00 80.44 382 SER A N 1
ATOM 3105 C CA . SER A 1 382 ? -31.775 3.907 81.726 1.00 80.44 382 SER A CA 1
ATOM 3106 C C . SER A 1 382 ? -32.074 5.097 82.644 1.00 80.44 382 SER A C 1
ATOM 3108 O O . SER A 1 382 ? -31.876 5.001 83.856 1.00 80.44 382 SER A O 1
ATOM 3110 N N . TYR A 1 383 ? -32.526 6.225 82.091 1.00 80.56 383 TYR A N 1
ATOM 3111 C CA . TYR A 1 383 ? -32.898 7.410 82.863 1.00 80.56 383 TYR A CA 1
ATOM 3112 C C . TYR A 1 383 ? -34.143 7.148 83.721 1.00 80.56 383 TYR A C 1
ATOM 3114 O O . TYR A 1 383 ? -34.123 7.401 84.926 1.00 80.56 383 TYR A O 1
ATOM 3122 N N . VAL A 1 384 ? -35.183 6.550 83.128 1.00 81.81 384 VAL A N 1
ATOM 3123 C CA . VAL A 1 384 ? -36.396 6.115 83.840 1.00 81.81 384 VAL A CA 1
ATOM 3124 C C . VAL A 1 384 ? -36.050 5.108 84.941 1.00 81.81 384 VAL A C 1
ATOM 3126 O O . VAL A 1 384 ? -36.458 5.296 86.087 1.00 81.81 384 VAL A O 1
ATOM 3129 N N . ASP A 1 385 ? -35.230 4.098 84.637 1.00 79.44 385 ASP A N 1
ATOM 3130 C CA . ASP A 1 385 ? -34.775 3.112 85.623 1.00 79.44 385 ASP A CA 1
ATOM 3131 C C . ASP A 1 385 ? -33.993 3.773 86.772 1.00 79.44 385 ASP A C 1
ATOM 3133 O O . ASP A 1 385 ? -34.118 3.362 87.926 1.00 79.44 385 ASP A O 1
ATOM 3137 N N . SER A 1 386 ? -33.200 4.812 86.495 1.00 81.50 386 SER A N 1
ATOM 3138 C CA . SER A 1 386 ? -32.421 5.523 87.519 1.00 81.50 386 SER A CA 1
ATOM 3139 C C . SER A 1 386 ? -33.316 6.325 88.464 1.00 81.50 386 SER A C 1
ATOM 3141 O O . SER A 1 386 ? -33.148 6.228 89.680 1.00 81.50 386 SER A O 1
ATOM 3143 N N . ILE A 1 387 ? -34.308 7.050 87.930 1.00 81.69 387 ILE A N 1
ATOM 3144 C CA . ILE A 1 387 ? -35.308 7.768 88.736 1.00 81.69 387 ILE A CA 1
ATOM 3145 C C . ILE A 1 387 ? -36.057 6.779 89.627 1.00 81.69 387 ILE A C 1
ATOM 3147 O O . ILE A 1 387 ? -36.052 6.926 90.848 1.00 81.69 387 ILE A O 1
ATOM 3151 N N . ILE A 1 388 ? -36.618 5.723 89.034 1.00 83.44 388 ILE A N 1
ATOM 3152 C CA . ILE A 1 388 ? -37.403 4.711 89.750 1.00 83.44 388 ILE A CA 1
ATOM 3153 C C . ILE A 1 388 ? -36.584 4.042 90.867 1.00 83.44 388 ILE A C 1
ATOM 3155 O O . ILE A 1 388 ? -37.115 3.756 91.942 1.00 83.44 388 ILE A O 1
ATOM 3159 N N . ASN A 1 389 ? -35.287 3.808 90.644 1.00 80.38 389 ASN A N 1
ATOM 3160 C CA . ASN A 1 389 ? -34.401 3.190 91.633 1.00 80.38 389 ASN A CA 1
ATOM 3161 C C . ASN A 1 389 ? -33.848 4.157 92.691 1.00 80.38 389 ASN A C 1
ATOM 3163 O O . ASN A 1 389 ? -33.392 3.682 93.730 1.00 80.38 389 ASN A O 1
ATOM 3167 N N . SER A 1 390 ? -33.865 5.471 92.449 1.00 79.25 390 SER A N 1
ATOM 3168 C CA . SER A 1 390 ? -33.458 6.491 93.432 1.00 79.25 390 SER A CA 1
ATOM 3169 C C . SER A 1 390 ? -34.544 6.834 94.456 1.00 79.25 390 SER A C 1
ATOM 3171 O O . SER A 1 390 ? -34.247 7.406 95.503 1.00 79.25 390 SER A O 1
ATOM 3173 N N . ILE A 1 391 ? -35.801 6.484 94.174 1.00 82.50 391 ILE A N 1
ATOM 3174 C CA . ILE A 1 391 ? -36.928 6.753 95.066 1.00 82.50 391 ILE A CA 1
ATOM 3175 C C . ILE A 1 391 ? -36.890 5.763 96.245 1.00 82.50 391 ILE A C 1
ATOM 3177 O O . ILE A 1 391 ? -36.884 4.547 96.050 1.00 82.50 391 ILE A O 1
ATOM 3181 N N . ASN A 1 392 ? -36.928 6.279 97.479 1.00 80.44 392 ASN A N 1
ATOM 3182 C CA . ASN A 1 392 ? -37.018 5.493 98.725 1.00 80.44 392 ASN A CA 1
ATOM 3183 C C . ASN A 1 392 ? -38.445 4.992 99.016 1.00 80.44 392 ASN A C 1
ATOM 3185 O O . ASN A 1 392 ? -38.889 4.936 100.159 1.00 80.44 392 ASN A O 1
ATOM 3189 N N . ILE A 1 393 ? -39.172 4.658 97.960 1.00 84.88 393 ILE A N 1
ATOM 3190 C CA . ILE A 1 393 ? -40.521 4.118 97.998 1.00 84.88 393 ILE A CA 1
ATOM 3191 C C . ILE A 1 393 ? -40.510 2.910 97.083 1.00 84.88 393 ILE A C 1
ATOM 3193 O O . ILE A 1 393 ? -39.920 2.930 96.001 1.00 84.88 393 ILE A O 1
ATOM 3197 N N . GLY A 1 394 ? -41.139 1.835 97.522 1.00 84.75 394 GLY A N 1
ATOM 3198 C CA . GLY A 1 394 ? -41.226 0.626 96.745 1.00 84.75 394 GLY A CA 1
ATOM 3199 C C . GLY A 1 394 ? -42.183 0.784 95.576 1.00 84.75 394 GLY A C 1
ATOM 3200 O O . GLY A 1 394 ? -43.324 1.176 95.780 1.00 84.75 394 GLY A O 1
ATOM 3201 N N . ILE A 1 395 ? -41.731 0.477 94.362 1.00 87.19 395 ILE A N 1
ATOM 3202 C CA . ILE A 1 395 ? -42.555 0.535 93.151 1.00 87.19 395 ILE A CA 1
ATOM 3203 C C . ILE A 1 395 ? -42.531 -0.837 92.483 1.00 87.19 395 ILE A C 1
ATOM 3205 O O . ILE A 1 395 ? -41.455 -1.352 92.168 1.00 87.19 395 ILE A O 1
ATOM 3209 N N . ILE A 1 396 ? -43.714 -1.406 92.251 1.00 86.38 396 ILE A N 1
ATOM 3210 C CA . ILE A 1 396 ? -43.926 -2.653 91.507 1.00 86.38 396 ILE A CA 1
ATOM 3211 C C . ILE A 1 396 ? -44.884 -2.362 90.353 1.00 86.38 396 ILE A C 1
ATOM 3213 O O . ILE A 1 396 ? -45.981 -1.859 90.574 1.00 86.38 396 ILE A O 1
ATOM 3217 N N . SER A 1 397 ? -44.487 -2.684 89.126 1.00 85.31 397 SER A N 1
ATOM 3218 C CA . SER A 1 397 ? -45.353 -2.625 87.949 1.00 85.31 397 SER A CA 1
ATOM 3219 C C . SER A 1 397 ? -45.861 -4.022 87.613 1.00 85.31 397 SER A C 1
ATOM 3221 O O . SER A 1 397 ? -45.082 -4.976 87.572 1.00 85.31 397 SER A O 1
ATOM 3223 N N . LEU A 1 398 ? -47.165 -4.130 87.376 1.00 85.00 398 LEU A N 1
ATOM 3224 C CA . LEU A 1 398 ? -47.883 -5.368 87.107 1.00 85.00 398 LEU A CA 1
ATOM 3225 C C . LEU A 1 398 ? -48.617 -5.304 85.771 1.00 85.00 398 LEU A C 1
ATOM 3227 O O . LEU A 1 398 ? -49.095 -4.235 85.391 1.00 85.00 398 LEU A O 1
ATOM 3231 N N . ASP A 1 399 ? -48.768 -6.447 85.105 1.00 83.88 399 ASP A N 1
ATOM 3232 C CA . ASP A 1 399 ? -49.698 -6.602 83.983 1.00 83.88 399 ASP A CA 1
ATOM 3233 C C . ASP A 1 399 ? -51.153 -6.776 84.472 1.00 83.88 399 ASP A C 1
ATOM 3235 O O . ASP A 1 399 ? -51.448 -6.702 85.671 1.00 83.88 399 ASP A O 1
ATOM 3239 N N . ARG A 1 400 ? -52.091 -6.981 83.537 1.00 82.12 400 ARG A N 1
ATOM 3240 C CA . ARG A 1 400 ? -53.517 -7.195 83.855 1.00 82.12 400 ARG A CA 1
ATOM 3241 C C . ARG A 1 400 ? -53.782 -8.465 84.665 1.00 82.12 400 ARG A C 1
ATOM 3243 O O . ARG A 1 400 ? -54.769 -8.507 85.394 1.00 82.12 400 ARG A O 1
ATOM 3250 N N . ASP A 1 401 ? -52.896 -9.448 84.568 1.00 83.44 401 ASP A N 1
ATOM 3251 C CA . ASP A 1 401 ? -53.006 -10.743 85.235 1.00 83.44 401 ASP A CA 1
ATOM 3252 C C . ASP A 1 401 ? -52.210 -10.775 86.554 1.00 83.44 401 ASP A C 1
ATOM 3254 O O . ASP A 1 401 ? -52.0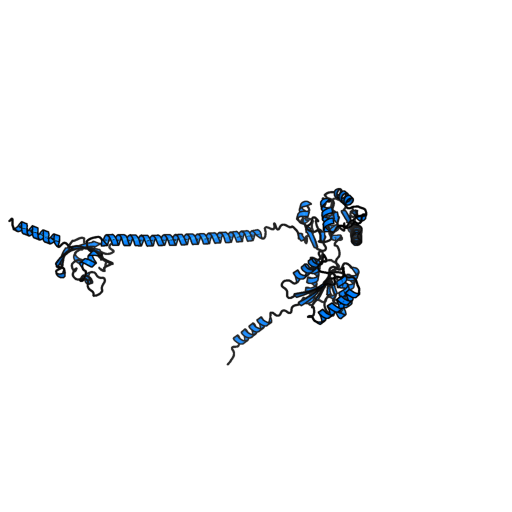16 -11.835 87.152 1.00 83.44 401 ASP A O 1
ATOM 3258 N N . TYR A 1 402 ? -51.786 -9.604 87.049 1.00 81.31 402 TYR A N 1
ATOM 3259 C CA . TYR A 1 402 ? -50.998 -9.416 88.269 1.00 81.31 402 TYR A CA 1
ATOM 3260 C C . TYR A 1 402 ? -49.599 -10.056 88.228 1.00 81.31 402 TYR A C 1
ATOM 3262 O O . TYR A 1 402 ? -49.008 -10.326 89.280 1.00 81.31 402 TYR A O 1
ATOM 3270 N N . ASN A 1 403 ? -49.030 -10.267 87.040 1.00 85.19 403 ASN A N 1
ATOM 3271 C CA . ASN A 1 403 ? -47.631 -10.652 86.898 1.00 85.19 403 ASN A CA 1
ATOM 3272 C C . ASN A 1 403 ? -46.716 -9.434 87.001 1.00 85.19 403 ASN A C 1
ATOM 3274 O O . ASN A 1 403 ? -46.996 -8.376 86.444 1.00 85.19 403 ASN A O 1
ATOM 3278 N N . ILE A 1 404 ? -45.595 -9.596 87.697 1.00 83.94 404 ILE A N 1
ATOM 3279 C CA . ILE A 1 404 ? -44.577 -8.569 87.888 1.00 83.94 404 ILE A CA 1
ATOM 3280 C C . ILE A 1 404 ? -43.868 -8.300 86.559 1.00 83.94 404 ILE A C 1
ATOM 3282 O O . ILE A 1 404 ? -43.102 -9.127 86.070 1.00 83.94 404 ILE A O 1
ATOM 3286 N N . ILE A 1 405 ? -44.096 -7.107 86.007 1.00 83.31 405 ILE A N 1
ATOM 3287 C CA . ILE A 1 405 ? -43.388 -6.573 84.836 1.00 83.31 405 ILE A CA 1
ATOM 3288 C C . ILE A 1 405 ? -42.034 -6.011 85.273 1.00 83.31 405 ILE A C 1
ATOM 3290 O O . ILE A 1 405 ? -41.003 -6.262 84.648 1.00 83.31 405 ILE A O 1
ATOM 3294 N N . SER A 1 406 ? -42.023 -5.224 86.350 1.00 83.75 406 SER A N 1
ATOM 3295 C CA . SER A 1 406 ? -40.806 -4.625 86.897 1.00 83.75 406 SER A CA 1
ATOM 3296 C C . SER A 1 406 ? -40.971 -4.280 88.374 1.00 83.75 406 SER A C 1
ATOM 3298 O O . SER A 1 406 ? -42.079 -4.128 88.883 1.00 83.75 406 SER A O 1
ATOM 3300 N N . GLN A 1 407 ? -39.851 -4.162 89.082 1.00 85.88 407 GLN A N 1
ATOM 3301 C CA . GLN A 1 407 ? -39.825 -3.725 90.473 1.00 85.88 407 GLN A CA 1
ATOM 3302 C C . GLN A 1 407 ? -38.523 -2.985 90.762 1.00 85.88 407 GLN A C 1
ATOM 3304 O O . GLN A 1 407 ? -37.450 -3.407 90.306 1.00 85.88 407 GLN A O 1
ATOM 3309 N N . ASN A 1 408 ? -38.612 -1.886 91.508 1.00 87.38 408 ASN A N 1
ATOM 3310 C CA . ASN A 1 408 ? -37.450 -1.059 91.803 1.00 87.38 408 ASN A CA 1
ATOM 3311 C C . ASN A 1 408 ? -36.527 -1.698 92.855 1.00 87.38 408 ASN A C 1
ATOM 3313 O O . ASN A 1 408 ? -36.884 -2.638 93.571 1.00 87.38 408 ASN A O 1
ATOM 3317 N N . ARG A 1 409 ? -35.294 -1.193 92.946 1.00 85.88 409 ARG A N 1
ATOM 3318 C CA . ARG A 1 409 ? -34.267 -1.689 93.873 1.00 85.88 409 ARG A CA 1
ATOM 3319 C C . ARG A 1 409 ? -34.735 -1.638 95.327 1.00 85.88 409 ARG A C 1
ATOM 3321 O O . ARG A 1 409 ? -34.389 -2.533 96.094 1.00 85.88 409 ARG A O 1
ATOM 3328 N N . TYR A 1 410 ? -35.527 -0.632 95.690 1.00 85.94 410 TYR A N 1
ATOM 3329 C CA . TYR A 1 410 ? -36.067 -0.496 97.037 1.00 85.94 410 TYR A CA 1
ATOM 3330 C C . TYR A 1 410 ? -36.944 -1.696 97.424 1.00 85.94 410 TYR A C 1
ATOM 3332 O O . TYR A 1 410 ? -36.676 -2.302 98.453 1.00 85.94 410 TYR A O 1
ATOM 3340 N N . ILE A 1 411 ? -37.896 -2.123 96.579 1.00 85.31 411 ILE A N 1
ATOM 3341 C CA . ILE A 1 411 ? -38.718 -3.335 96.808 1.00 85.31 411 ILE A CA 1
ATOM 3342 C C . ILE A 1 411 ? -37.852 -4.579 96.983 1.00 85.31 411 ILE A C 1
ATOM 3344 O O . ILE A 1 411 ? -38.034 -5.340 97.935 1.00 85.31 411 ILE A O 1
ATOM 3348 N N . LYS A 1 412 ? -36.880 -4.773 96.083 1.00 81.62 412 LYS A N 1
ATOM 3349 C CA . LYS A 1 412 ? -35.982 -5.936 96.130 1.00 81.62 412 LYS A CA 1
ATOM 3350 C C . LYS A 1 412 ? -35.186 -5.992 97.434 1.00 81.62 412 LYS A C 1
ATOM 3352 O O . LYS A 1 412 ? -34.946 -7.079 97.948 1.00 81.62 412 LYS A O 1
ATOM 3357 N N . ASN A 1 413 ? -34.787 -4.836 97.963 1.00 83.12 413 ASN A N 1
ATOM 3358 C CA . ASN A 1 413 ? -34.069 -4.735 99.230 1.00 83.12 413 ASN A CA 1
ATOM 3359 C C . ASN A 1 413 ? -34.999 -4.860 100.443 1.00 83.12 413 ASN A C 1
ATOM 3361 O O . ASN A 1 413 ? -34.653 -5.565 101.386 1.00 83.12 413 ASN A O 1
ATOM 3365 N N . LEU A 1 414 ? -36.168 -4.212 100.415 1.00 81.75 414 LEU A N 1
ATOM 3366 C CA . LEU A 1 414 ? -37.163 -4.240 101.490 1.00 81.75 414 LEU A CA 1
ATOM 3367 C C . LEU A 1 414 ? -37.635 -5.671 101.774 1.00 81.75 414 LEU A C 1
ATOM 3369 O O . LEU A 1 414 ? -37.784 -6.051 102.930 1.00 81.75 414 LEU A O 1
ATOM 3373 N N . PHE A 1 415 ? -37.810 -6.470 100.719 1.00 80.75 415 PHE A N 1
ATOM 3374 C CA . PHE A 1 415 ? -38.277 -7.854 100.797 1.00 80.75 415 PHE A CA 1
ATOM 3375 C C . PHE A 1 415 ? -37.172 -8.894 100.571 1.00 80.75 415 PHE A C 1
ATOM 3377 O O . PHE A 1 415 ? -37.457 -10.059 100.276 1.00 80.75 415 PHE A O 1
ATOM 3384 N N . LYS A 1 416 ? -35.900 -8.502 100.708 1.00 78.12 416 LYS A N 1
ATOM 3385 C CA . LYS A 1 416 ? -34.763 -9.413 100.546 1.00 78.12 416 LYS A CA 1
ATOM 3386 C C . LYS A 1 416 ? -34.853 -10.547 101.577 1.00 78.12 416 LYS A C 1
ATOM 3388 O O . LYS A 1 416 ? -34.868 -10.283 102.774 1.00 78.12 416 LYS A O 1
ATOM 3393 N N . GLY A 1 417 ? -34.914 -11.795 101.107 1.00 73.38 417 GLY A N 1
ATOM 3394 C CA . GLY A 1 417 ? -35.079 -12.988 101.955 1.00 73.38 417 GLY A CA 1
ATOM 3395 C C . GLY A 1 417 ? -36.531 -13.379 102.267 1.00 73.38 417 GLY A C 1
ATOM 3396 O O . GLY A 1 417 ? -36.746 -14.376 102.943 1.00 73.38 417 GLY A O 1
ATOM 3397 N N . TYR A 1 418 ? -37.519 -12.630 101.761 1.00 71.12 418 TYR A N 1
ATOM 3398 C CA . TYR A 1 418 ? -38.951 -12.900 101.965 1.00 71.12 418 TYR A CA 1
ATOM 3399 C C . TYR A 1 418 ? -39.720 -13.189 100.667 1.00 71.12 418 TYR A C 1
ATOM 3401 O O . TYR A 1 418 ? -40.912 -13.489 100.717 1.00 71.12 418 TYR A O 1
ATOM 3409 N N . ALA A 1 419 ? -39.062 -13.083 99.508 1.00 67.94 419 ALA A N 1
ATOM 3410 C CA . ALA A 1 419 ? -39.621 -13.520 98.231 1.00 67.94 419 ALA A CA 1
ATOM 3411 C C . ALA A 1 419 ? -39.620 -15.058 98.152 1.00 67.94 419 ALA A C 1
ATOM 3413 O O . ALA A 1 419 ? -38.652 -15.683 98.586 1.00 67.94 419 ALA A O 1
ATOM 3414 N N . SER A 1 420 ? -40.671 -15.674 97.601 1.00 62.88 420 SER A N 1
ATOM 3415 C CA . SER A 1 420 ? -40.710 -17.136 97.459 1.00 62.88 420 SER A CA 1
ATOM 3416 C C . SER A 1 420 ? -39.661 -17.636 96.456 1.00 62.88 420 SER A C 1
ATOM 3418 O O . SER A 1 420 ? -39.603 -17.152 95.329 1.00 62.88 420 SER A O 1
ATOM 3420 N N . GLU A 1 421 ? -38.883 -18.660 96.820 1.00 54.59 421 GLU A N 1
ATOM 3421 C CA . GLU A 1 421 ? -37.969 -19.355 95.888 1.00 54.59 421 GLU A CA 1
ATOM 3422 C C . GLU A 1 421 ? -38.712 -20.266 94.891 1.00 54.59 421 GLU A C 1
ATOM 3424 O O . GLU A 1 421 ? -38.158 -20.673 93.871 1.00 54.59 421 GLU A O 1
ATOM 3429 N N . TYR A 1 422 ? -39.989 -20.555 95.158 1.00 46.91 422 TYR A N 1
ATOM 3430 C CA . TYR A 1 422 ? -40.861 -21.315 94.269 1.00 46.91 422 TYR A CA 1
ATOM 3431 C C . TYR A 1 422 ? -41.356 -20.407 93.133 1.00 46.91 422 TYR A C 1
ATOM 3433 O O . TYR A 1 422 ? -42.051 -19.420 93.367 1.00 46.91 422 TYR A O 1
ATOM 3441 N N . GLY A 1 423 ? -40.923 -20.719 91.910 1.00 50.06 423 GLY A N 1
ATOM 3442 C CA . GLY A 1 423 ? -41.049 -19.868 90.728 1.00 50.06 423 GLY A CA 1
ATOM 3443 C C . GLY A 1 423 ? -42.482 -19.528 90.314 1.00 50.06 423 GLY A C 1
ATOM 3444 O O . GLY A 1 423 ? -43.353 -20.390 90.221 1.00 50.06 423 GLY A O 1
ATOM 3445 N N . GLY A 1 424 ? -42.676 -18.251 89.994 1.00 60.38 424 GLY A N 1
ATOM 3446 C CA . GLY A 1 424 ? -43.882 -17.675 89.415 1.00 60.38 424 GLY A CA 1
ATOM 3447 C C . GLY A 1 424 ? -43.691 -16.171 89.217 1.00 60.38 424 GLY A C 1
ATOM 3448 O O . GLY A 1 424 ? -42.958 -15.542 89.977 1.00 60.38 424 GLY A O 1
ATOM 3449 N N . ASN A 1 425 ? -44.315 -15.584 88.191 1.00 74.81 425 ASN A N 1
ATOM 3450 C CA . ASN A 1 425 ? -44.251 -14.132 87.962 1.00 74.81 425 ASN A CA 1
ATOM 3451 C C . ASN A 1 425 ? -45.394 -13.384 88.656 1.00 74.81 425 ASN A C 1
ATOM 3453 O O . ASN A 1 425 ? -45.376 -12.158 88.699 1.00 74.81 425 ASN A O 1
ATOM 3457 N N . ASN A 1 426 ? -46.385 -14.091 89.200 1.00 82.50 426 ASN A N 1
ATOM 3458 C CA . ASN A 1 426 ? -47.542 -13.470 89.824 1.00 82.50 426 ASN A CA 1
ATOM 3459 C C . ASN A 1 426 ? -47.188 -12.883 91.200 1.00 82.50 426 ASN A C 1
ATOM 3461 O O . ASN A 1 426 ? -46.597 -13.564 92.040 1.00 82.50 426 ASN A O 1
ATOM 3465 N N . ILE A 1 427 ? -47.582 -11.635 91.462 1.00 80.50 427 ILE A N 1
ATOM 3466 C CA . ILE A 1 427 ? -47.221 -10.921 92.696 1.00 80.50 427 ILE A CA 1
ATOM 3467 C C . ILE A 1 427 ? -47.664 -11.649 93.972 1.00 80.50 427 ILE A C 1
ATOM 3469 O O . ILE A 1 427 ? -46.949 -11.615 94.972 1.00 80.50 427 ILE A O 1
ATOM 3473 N N . PHE A 1 428 ? -48.797 -12.355 93.940 1.00 80.94 428 PHE A N 1
ATOM 3474 C CA . PHE A 1 428 ? -49.313 -13.090 95.098 1.00 80.94 428 PHE A CA 1
ATOM 3475 C C . PHE A 1 428 ? -48.529 -14.376 95.385 1.00 80.94 428 PHE A C 1
ATOM 3477 O O . PHE A 1 428 ? -48.593 -14.891 96.499 1.00 80.94 428 PHE A O 1
ATOM 3484 N N . GLN A 1 429 ? -47.795 -14.892 94.397 1.00 78.75 429 GLN A N 1
ATOM 3485 C CA . GLN A 1 429 ? -46.872 -16.012 94.576 1.00 78.75 429 GLN A CA 1
ATOM 3486 C C . GLN A 1 429 ? -45.527 -15.503 95.096 1.00 78.75 429 GLN A C 1
ATOM 3488 O O . GLN A 1 429 ? -45.040 -16.005 96.101 1.00 78.75 429 GLN A O 1
ATOM 3493 N N . VAL A 1 430 ? -44.986 -14.448 94.474 1.00 77.50 430 VAL A N 1
ATOM 3494 C CA . VAL A 1 430 ? -43.678 -13.878 94.839 1.00 77.50 430 VAL A CA 1
ATOM 3495 C C . VAL A 1 430 ? -43.698 -13.252 96.236 1.00 77.50 430 VAL A C 1
ATOM 3497 O O . VAL A 1 430 ? -42.745 -13.424 96.995 1.00 77.50 430 VAL A O 1
ATOM 3500 N N . TYR A 1 431 ? -44.788 -12.571 96.604 1.00 80.62 431 TYR A N 1
ATOM 3501 C CA . TYR A 1 431 ? -44.973 -11.931 97.909 1.00 80.62 431 TYR A CA 1
ATOM 3502 C C . TYR A 1 431 ? -46.303 -12.361 98.566 1.00 80.62 431 TYR A C 1
ATOM 3504 O O . TYR A 1 431 ? -47.263 -11.585 98.617 1.00 80.62 431 TYR A O 1
ATOM 3512 N N . PRO A 1 432 ? -46.382 -13.586 99.129 1.00 71.88 432 PRO A N 1
ATOM 3513 C CA . PRO A 1 432 ? -47.631 -14.180 99.627 1.00 71.88 432 PRO A CA 1
ATOM 3514 C C . PRO A 1 432 ? -48.280 -13.444 100.797 1.00 71.88 432 PRO A C 1
ATOM 3516 O O . PRO A 1 432 ? -49.455 -13.658 101.091 1.00 71.88 432 PRO A O 1
ATOM 3519 N N . PHE A 1 433 ? -47.513 -12.614 101.500 1.00 69.69 433 PHE A N 1
ATOM 3520 C CA . PHE A 1 433 ? -47.988 -11.799 102.614 1.00 69.69 433 PHE A CA 1
ATOM 3521 C C . PHE A 1 433 ? -48.784 -10.578 102.141 1.00 69.69 433 PHE A C 1
ATOM 3523 O O . PHE A 1 433 ? -49.549 -10.025 102.923 1.00 69.69 433 PHE A O 1
ATOM 3530 N N . ILE A 1 434 ? -48.702 -10.196 100.860 1.00 70.50 434 ILE A N 1
ATOM 3531 C CA . ILE A 1 434 ? -49.433 -9.044 100.329 1.00 70.50 434 ILE A CA 1
ATOM 3532 C C . ILE A 1 434 ? -50.809 -9.445 99.762 1.00 70.50 434 ILE A C 1
ATOM 3534 O O . ILE A 1 434 ? -51.178 -9.134 98.629 1.00 70.50 434 ILE A O 1
ATOM 3538 N N . LYS A 1 435 ? -51.616 -10.147 100.569 1.00 64.88 435 LYS A N 1
ATOM 3539 C CA . LYS A 1 435 ? -52.946 -10.652 100.159 1.00 64.88 435 LYS A CA 1
ATOM 3540 C C . LYS A 1 435 ? -54.003 -9.555 100.006 1.00 64.88 435 LYS A C 1
ATOM 3542 O O . LYS A 1 435 ? -55.054 -9.788 99.414 1.00 64.88 435 LYS A O 1
ATOM 3547 N N . HIS A 1 436 ? -53.752 -8.367 100.554 1.00 63.41 436 HIS A N 1
ATOM 3548 C CA . HIS A 1 436 ? -54.716 -7.267 100.589 1.00 63.41 436 HIS A CA 1
ATOM 3549 C C . HIS A 1 436 ? -54.568 -6.250 99.446 1.00 63.41 436 HIS A C 1
ATOM 3551 O O . HIS A 1 436 ? -55.417 -5.371 99.332 1.00 63.41 436 HIS A O 1
ATOM 3557 N N . ILE A 1 437 ? -53.596 -6.415 98.535 1.00 63.41 437 ILE A N 1
ATOM 3558 C CA . ILE A 1 437 ? -53.432 -5.552 97.344 1.00 63.41 437 ILE A CA 1
ATOM 3559 C C . ILE A 1 437 ? -54.700 -5.493 96.484 1.00 63.41 437 ILE A C 1
ATOM 3561 O O . ILE A 1 437 ? -55.041 -4.435 95.960 1.00 63.41 437 ILE A O 1
ATOM 3565 N N . SER A 1 438 ? -55.435 -6.603 96.358 1.00 60.97 438 SER A N 1
ATOM 3566 C CA . SER A 1 438 ? -56.680 -6.658 95.576 1.00 60.97 438 SER A CA 1
ATOM 3567 C C . SER A 1 438 ? -57.779 -5.733 96.120 1.00 60.97 438 SER A C 1
ATOM 3569 O O . SER A 1 438 ? -58.716 -5.402 95.393 1.00 60.97 438 SER A O 1
ATOM 3571 N N . LYS A 1 439 ? -57.646 -5.274 97.374 1.00 61.91 439 LYS A N 1
ATOM 3572 C CA . LYS A 1 439 ? -58.527 -4.297 98.025 1.00 61.91 439 LYS A CA 1
ATOM 3573 C C . LYS A 1 439 ? -58.070 -2.840 97.836 1.00 61.91 439 LYS A C 1
ATOM 3575 O O . LYS A 1 439 ? -58.857 -1.943 98.120 1.00 61.91 439 LYS A O 1
ATOM 3580 N N . CYS A 1 440 ? -56.860 -2.590 97.322 1.00 61.47 440 CYS A N 1
ATOM 3581 C CA . CYS A 1 440 ? -56.319 -1.250 97.032 1.00 61.47 440 CYS A CA 1
ATOM 3582 C C . CYS A 1 440 ? -56.822 -0.652 95.700 1.00 61.47 440 CYS A C 1
ATOM 3584 O O . CYS A 1 440 ? -56.189 0.261 95.161 1.00 61.47 440 CYS A O 1
ATOM 3586 N N . LYS A 1 441 ? -57.922 -1.173 95.133 1.00 59.22 441 LYS A N 1
ATOM 3587 C CA . LYS A 1 441 ? -58.534 -0.616 93.916 1.00 59.22 441 LYS A CA 1
ATOM 3588 C C . LYS A 1 441 ? -58.958 0.841 94.156 1.00 59.22 441 LYS A C 1
ATOM 3590 O O . LYS A 1 441 ? -59.380 1.196 95.257 1.00 59.22 441 LYS A O 1
ATOM 3595 N N . ASP A 1 442 ? -58.818 1.663 93.120 1.00 58.78 442 ASP A N 1
ATOM 3596 C CA . ASP A 1 442 ? -59.223 3.076 93.082 1.00 58.78 442 ASP A CA 1
ATOM 3597 C C . ASP A 1 442 ? -58.515 3.987 94.102 1.00 58.78 442 ASP A C 1
ATOM 3599 O O . ASP A 1 442 ? -59.141 4.783 94.800 1.00 58.78 442 ASP A O 1
ATOM 3603 N N . GLY A 1 443 ? -57.186 3.874 94.211 1.00 61.28 443 GLY A N 1
ATOM 3604 C CA . GLY A 1 443 ? -56.360 4.837 94.953 1.00 61.28 443 GLY A CA 1
ATOM 3605 C C . GLY A 1 443 ? -56.484 4.771 96.480 1.00 61.28 443 GLY A C 1
ATOM 3606 O O . GLY A 1 443 ? -55.931 5.622 97.181 1.00 61.28 443 GLY A O 1
ATOM 3607 N N . ARG A 1 444 ? -57.175 3.760 97.023 1.00 69.06 444 ARG A N 1
ATOM 3608 C CA . ARG A 1 444 ? -57.266 3.543 98.471 1.00 69.06 444 ARG A CA 1
ATOM 3609 C C . ARG A 1 444 ? -55.925 3.077 99.029 1.00 69.06 444 ARG A C 1
ATOM 3611 O O . ARG A 1 444 ? -55.320 2.136 98.515 1.00 69.06 444 ARG A O 1
ATOM 3618 N N . ARG A 1 445 ? -55.489 3.728 100.109 1.00 76.56 445 ARG A N 1
ATOM 3619 C CA . ARG A 1 445 ? -54.286 3.357 100.858 1.00 76.56 445 ARG A CA 1
ATOM 3620 C C . ARG A 1 445 ? -54.647 2.353 101.945 1.00 76.56 445 ARG A C 1
ATOM 3622 O O . ARG A 1 445 ? -55.586 2.584 102.705 1.00 76.56 445 ARG A O 1
ATOM 3629 N N . ILE A 1 446 ? -53.916 1.246 102.009 1.00 80.88 446 ILE A N 1
ATOM 3630 C CA . ILE A 1 446 ? -54.081 0.217 103.039 1.00 80.88 446 ILE A CA 1
ATOM 3631 C C . ILE A 1 446 ? -52.780 0.119 103.817 1.00 80.88 446 ILE A C 1
ATOM 3633 O O . ILE A 1 446 ? -51.725 -0.089 103.230 1.00 80.88 446 ILE A O 1
ATOM 3637 N N . ILE A 1 447 ? -52.866 0.254 105.135 1.00 80.25 447 ILE A N 1
ATOM 3638 C CA . ILE A 1 447 ? -51.741 0.034 106.040 1.00 80.25 447 ILE A CA 1
ATOM 3639 C C . ILE A 1 447 ? -51.881 -1.371 106.609 1.00 80.25 447 ILE A C 1
ATOM 3641 O O . ILE A 1 447 ? -52.914 -1.690 107.199 1.00 80.25 447 ILE A O 1
ATOM 3645 N N . ASP A 1 448 ? -50.842 -2.184 106.453 1.00 81.56 448 ASP A N 1
ATOM 3646 C CA . ASP A 1 448 ? -50.799 -3.546 106.975 1.00 81.56 448 ASP A CA 1
ATOM 3647 C C . ASP A 1 448 ? -49.554 -3.767 107.841 1.00 81.56 448 ASP A C 1
ATOM 3649 O O . ASP A 1 448 ? -48.485 -3.207 107.579 1.00 81.56 448 ASP A O 1
ATOM 3653 N N . TYR A 1 449 ? -49.696 -4.567 108.897 1.00 80.50 449 TYR A N 1
ATOM 3654 C CA . TYR A 1 449 ? -48.589 -4.920 109.783 1.00 80.50 449 TYR A CA 1
ATOM 3655 C C . TYR A 1 449 ? -48.028 -6.281 109.388 1.00 80.50 449 TYR A C 1
ATOM 3657 O O . TYR A 1 449 ? -48.676 -7.315 109.556 1.00 80.50 449 TYR A O 1
ATOM 3665 N N . ILE A 1 450 ? -46.790 -6.292 108.906 1.00 80.06 450 ILE A N 1
ATOM 3666 C CA . ILE A 1 450 ? -46.120 -7.516 108.479 1.00 80.06 450 ILE A CA 1
ATOM 3667 C C . ILE A 1 450 ? -45.295 -8.046 109.646 1.00 80.06 450 ILE A C 1
ATOM 3669 O O . ILE A 1 450 ? -44.162 -7.618 109.876 1.00 80.06 450 ILE A O 1
ATOM 3673 N N . GLY A 1 451 ? -45.867 -9.003 110.380 1.00 70.00 451 GLY A N 1
ATOM 3674 C CA . GLY A 1 451 ? -45.253 -9.579 111.581 1.00 70.00 451 GLY A CA 1
ATOM 3675 C C . GLY A 1 451 ? -43.874 -10.204 111.344 1.00 70.00 451 GLY A C 1
ATOM 3676 O O . GLY A 1 451 ? -43.003 -10.080 112.196 1.00 70.00 451 GLY A O 1
ATOM 3677 N N . SER A 1 452 ? -43.630 -10.792 110.167 1.00 73.12 452 SER A N 1
ATOM 3678 C CA . SER A 1 452 ? -42.321 -11.368 109.815 1.00 73.12 452 SER A CA 1
ATOM 3679 C C . SER A 1 452 ? -41.210 -10.324 109.663 1.00 73.12 452 SER A C 1
ATOM 3681 O O . SER A 1 452 ? -40.046 -10.654 109.851 1.00 73.12 452 SER A O 1
ATOM 3683 N N . MET A 1 453 ? -41.556 -9.072 109.353 1.00 75.88 453 MET A N 1
ATOM 3684 C CA . MET A 1 453 ? -40.607 -7.961 109.201 1.00 75.88 453 MET A CA 1
ATOM 3685 C C . MET A 1 453 ? -40.654 -6.979 110.370 1.00 75.88 453 MET A C 1
ATOM 3687 O O . MET A 1 453 ? -39.817 -6.083 110.436 1.00 75.88 453 MET A O 1
ATOM 3691 N N . ASN A 1 454 ? -41.639 -7.125 111.262 1.00 81.00 454 ASN A N 1
ATOM 3692 C CA . ASN A 1 454 ? -41.971 -6.173 112.317 1.00 81.00 454 ASN A CA 1
ATOM 3693 C C . ASN A 1 454 ? -42.116 -4.724 111.796 1.00 81.00 454 ASN A C 1
ATOM 3695 O O . ASN A 1 454 ? -41.599 -3.782 112.394 1.00 81.00 454 ASN A O 1
ATOM 3699 N N . LYS A 1 455 ? -42.797 -4.550 110.655 1.00 82.94 455 LYS A N 1
ATOM 3700 C CA . LYS A 1 455 ? -42.977 -3.255 109.978 1.00 82.94 455 LYS A CA 1
ATOM 3701 C C . LYS A 1 455 ? -44.434 -2.999 109.617 1.00 82.94 455 LYS A C 1
ATOM 3703 O O . LYS A 1 455 ? -45.166 -3.931 109.285 1.00 82.94 455 LYS A O 1
ATOM 3708 N N . TYR A 1 456 ? -44.832 -1.730 109.637 1.00 83.06 456 TYR A N 1
ATOM 3709 C CA . TYR A 1 456 ? -46.079 -1.264 109.039 1.00 83.06 456 TYR A CA 1
ATOM 3710 C C . TYR A 1 456 ? -45.809 -0.760 107.625 1.00 83.06 456 TYR A C 1
ATOM 3712 O O . TYR A 1 456 ? -45.067 0.207 107.450 1.00 83.06 456 TYR A O 1
ATOM 3720 N N . LEU A 1 457 ? -46.424 -1.394 106.629 1.00 84.81 457 LEU A N 1
ATOM 3721 C CA . LEU A 1 457 ? -46.306 -0.986 105.233 1.00 84.81 457 LEU A CA 1
ATOM 3722 C C . LEU A 1 457 ? -47.623 -0.388 104.739 1.00 84.81 457 LEU A C 1
ATOM 3724 O O . LEU A 1 457 ? -48.689 -0.977 104.915 1.00 84.81 457 LEU A O 1
ATOM 3728 N N . GLU A 1 458 ? -47.540 0.784 104.116 1.00 84.62 458 GLU A N 1
ATOM 3729 C CA . GLU A 1 458 ? -48.641 1.426 103.403 1.00 84.62 458 GLU A CA 1
ATOM 3730 C C . GLU A 1 458 ? -48.576 1.022 101.925 1.00 84.62 458 GLU A C 1
ATOM 3732 O O . GLU A 1 458 ? -47.575 1.245 101.246 1.00 84.62 458 GLU A O 1
ATOM 3737 N N . PHE A 1 459 ? -49.650 0.413 101.429 1.00 85.44 459 PHE A N 1
ATOM 3738 C CA . PHE A 1 459 ? -49.817 -0.004 100.043 1.00 85.44 459 PHE A CA 1
ATOM 3739 C C . PHE A 1 459 ? -50.820 0.906 99.348 1.00 85.44 459 PHE A C 1
ATOM 3741 O O . PHE A 1 459 ? -51.918 1.142 99.858 1.00 85.44 459 PHE A O 1
ATOM 3748 N N . SER A 1 460 ? -50.495 1.352 98.141 1.00 82.62 460 SER A N 1
ATOM 3749 C CA . SER A 1 460 ? -51.449 2.017 97.253 1.00 82.62 460 SER A CA 1
ATOM 3750 C C . SER A 1 460 ? -51.294 1.500 95.829 1.00 82.62 460 SER A C 1
ATOM 3752 O O . SER A 1 460 ? -50.207 1.075 95.440 1.00 82.62 460 SER A O 1
ATOM 3754 N N . SER A 1 461 ? -52.387 1.480 95.063 1.00 83.62 461 SER A N 1
ATOM 3755 C CA . SER A 1 461 ? -52.352 1.060 93.661 1.00 83.62 461 SER A CA 1
ATOM 3756 C C . SER A 1 461 ? -52.971 2.110 92.750 1.00 83.62 461 SER A C 1
ATOM 3758 O O . SER A 1 461 ? -53.967 2.747 93.109 1.00 83.62 461 SER A O 1
ATOM 3760 N N . GLN A 1 462 ? -52.377 2.272 91.572 1.00 82.62 462 GLN A N 1
ATOM 3761 C CA . GLN A 1 462 ? -52.891 3.115 90.500 1.00 82.62 462 GLN A CA 1
ATOM 3762 C C . GLN A 1 462 ? -52.845 2.349 89.172 1.00 82.62 462 GLN A C 1
ATOM 3764 O O . GLN A 1 462 ? -51.853 1.669 88.897 1.00 82.62 462 GLN A O 1
ATOM 3769 N N . PRO A 1 463 ? -53.897 2.414 88.341 1.00 81.06 463 PRO A N 1
ATOM 3770 C CA . PRO A 1 463 ? -53.850 1.852 86.997 1.00 81.06 463 PRO A CA 1
ATOM 3771 C C . PRO A 1 463 ? -52.890 2.660 86.111 1.00 81.06 463 PRO A C 1
ATOM 3773 O O . PRO A 1 463 ? -52.795 3.879 86.239 1.00 81.06 463 PRO A O 1
ATOM 3776 N N . LEU A 1 464 ? -52.193 1.985 85.198 1.00 77.81 464 LEU A N 1
ATOM 3777 C CA . LEU A 1 464 ? -51.399 2.647 84.158 1.00 77.81 464 LEU A CA 1
ATOM 3778 C C . LEU A 1 464 ? -52.317 3.371 83.158 1.00 77.81 464 LEU A C 1
ATOM 3780 O O . LEU A 1 464 ? -53.405 2.877 82.841 1.00 77.81 464 LEU A O 1
ATOM 3784 N N . GLU A 1 465 ? -51.866 4.506 82.615 1.00 64.88 465 GLU A N 1
ATOM 3785 C CA . GLU A 1 465 ? -52.551 5.180 81.505 1.00 64.88 465 GLU A CA 1
ATOM 3786 C C . GLU A 1 465 ? -52.727 4.180 80.343 1.00 64.88 465 GLU A C 1
ATOM 3788 O O . GLU A 1 465 ? -51.772 3.524 79.925 1.00 64.88 465 GLU A O 1
ATOM 3793 N N . ASN A 1 466 ? -53.967 4.018 79.862 1.00 68.38 466 ASN A N 1
ATOM 3794 C CA . ASN A 1 466 ? -54.443 2.992 78.906 1.00 68.38 466 ASN A CA 1
ATOM 3795 C C . ASN A 1 466 ? -54.814 1.610 79.484 1.00 68.38 466 ASN A C 1
ATOM 3797 O O . ASN A 1 466 ? -55.076 0.671 78.726 1.00 68.38 466 ASN A O 1
ATOM 3801 N N . ASN A 1 467 ? -54.914 1.476 80.811 1.00 67.62 467 ASN A N 1
ATOM 3802 C CA . ASN A 1 467 ? -55.436 0.284 81.492 1.00 67.62 467 ASN A CA 1
ATOM 3803 C C . ASN A 1 467 ? -54.665 -1.005 81.132 1.00 67.62 467 ASN A C 1
ATOM 3805 O O . ASN A 1 467 ? -55.244 -2.084 81.000 1.00 67.62 467 ASN A O 1
ATOM 3809 N N . THR A 1 468 ? -53.361 -0.894 80.878 1.00 75.12 468 THR A N 1
ATOM 3810 C CA . THR A 1 468 ? -52.471 -2.003 80.480 1.00 75.12 468 THR A CA 1
ATOM 3811 C C . THR A 1 468 ? -51.944 -2.804 81.670 1.00 75.12 468 THR A C 1
ATOM 3813 O O . THR A 1 468 ? -51.374 -3.875 81.480 1.00 75.12 468 THR A O 1
ATOM 3816 N N . GLY A 1 469 ? -52.176 -2.323 82.891 1.00 82.31 469 GLY A N 1
ATOM 3817 C CA . GLY A 1 469 ? -51.697 -2.933 84.123 1.00 82.31 469 GLY A CA 1
ATOM 3818 C C . GLY A 1 469 ? -51.820 -1.986 85.316 1.00 82.31 469 GLY A C 1
ATOM 3819 O O . GLY A 1 469 ? -52.514 -0.968 85.241 1.00 82.31 469 GLY A O 1
ATOM 3820 N N . TYR A 1 470 ? -51.121 -2.306 86.404 1.00 82.25 470 TYR A N 1
ATOM 3821 C CA . TYR A 1 470 ? -51.184 -1.576 87.674 1.00 82.25 470 TYR A CA 1
ATOM 3822 C C . TYR A 1 470 ? -49.783 -1.216 88.178 1.00 82.25 470 TYR A C 1
ATOM 3824 O O . TYR A 1 470 ? -48.856 -2.017 88.081 1.00 82.25 470 TYR A O 1
ATOM 3832 N N . ILE A 1 471 ? -49.626 -0.031 88.764 1.00 85.62 471 ILE A N 1
ATOM 3833 C CA . ILE A 1 471 ? -48.470 0.327 89.588 1.00 85.62 471 ILE A CA 1
ATOM 3834 C C . ILE A 1 471 ? -48.878 0.203 91.053 1.00 85.62 471 ILE A C 1
ATOM 3836 O O . ILE A 1 471 ? -49.892 0.759 91.473 1.00 85.62 471 ILE A O 1
ATOM 3840 N N . ILE A 1 472 ? -48.070 -0.508 91.832 1.00 84.81 472 ILE A N 1
ATOM 3841 C CA . ILE A 1 472 ? -48.204 -0.622 93.280 1.00 84.81 472 ILE A CA 1
ATOM 3842 C C . ILE A 1 472 ? -47.058 0.127 93.936 1.00 84.81 472 ILE A C 1
ATOM 3844 O O . ILE A 1 472 ? -45.886 -0.151 93.677 1.00 84.81 472 ILE A O 1
ATOM 3848 N N . GLN A 1 473 ? -47.423 1.052 94.812 1.00 86.38 473 GLN A N 1
ATOM 3849 C CA . GLN A 1 473 ? -46.512 1.798 95.656 1.00 86.38 473 GLN A CA 1
ATOM 3850 C C . GLN A 1 473 ? -46.549 1.222 97.077 1.00 86.38 473 GLN A C 1
ATOM 3852 O O . GLN A 1 473 ? -47.629 1.000 97.628 1.00 86.38 473 GLN A O 1
ATOM 3857 N N . VAL A 1 474 ? -45.373 0.986 97.658 1.00 85.94 474 VAL A N 1
ATOM 3858 C CA . VAL A 1 474 ? -45.176 0.409 98.994 1.00 85.94 474 VAL A CA 1
ATOM 3859 C C . VAL A 1 474 ? -44.265 1.319 99.809 1.00 85.94 474 VAL A C 1
ATOM 3861 O O . VAL A 1 474 ? -43.124 1.558 99.419 1.00 85.94 474 VAL A O 1
ATOM 3864 N N . GLU A 1 475 ? -44.735 1.801 100.951 1.00 86.75 475 GLU A N 1
ATOM 3865 C CA . GLU A 1 475 ? -43.987 2.714 101.820 1.00 86.75 475 GLU A CA 1
ATOM 3866 C C . GLU A 1 475 ? -43.899 2.164 103.249 1.00 86.75 475 GLU A C 1
ATOM 3868 O O . GLU A 1 475 ? -44.882 1.658 103.786 1.00 86.75 475 GLU A O 1
ATOM 3873 N N . ASP A 1 476 ? -42.723 2.244 103.877 1.00 86.12 476 ASP A N 1
ATOM 3874 C CA . ASP A 1 476 ? -42.544 1.880 105.287 1.00 86.12 476 ASP A CA 1
ATOM 3875 C C . ASP A 1 476 ? -42.965 3.049 106.184 1.00 86.12 476 ASP A C 1
ATOM 3877 O O . ASP A 1 476 ? -42.260 4.050 106.311 1.00 86.12 476 ASP A O 1
ATOM 3881 N N . VAL A 1 477 ? -44.127 2.913 106.819 1.00 86.56 477 VAL A N 1
ATOM 3882 C CA . VAL A 1 477 ? -44.739 3.945 107.668 1.00 86.56 477 VAL A CA 1
ATOM 3883 C C . VAL A 1 477 ? -44.587 3.643 109.159 1.00 86.56 477 VAL A C 1
ATOM 3885 O O . VAL A 1 477 ? -45.230 4.286 109.992 1.00 86.56 477 VAL A O 1
ATOM 3888 N N . SER A 1 478 ? -43.719 2.693 109.525 1.00 85.12 478 SER A N 1
ATOM 3889 C CA . SER A 1 478 ? -43.522 2.251 110.914 1.00 85.12 478 SER A CA 1
ATOM 3890 C C . SER A 1 478 ? -43.223 3.420 111.856 1.00 85.12 478 SER A C 1
ATOM 3892 O O . SER A 1 478 ? -43.897 3.580 112.873 1.00 85.12 478 SER A O 1
ATOM 3894 N N . SER A 1 479 ? -42.301 4.309 111.472 1.00 81.31 479 SER A N 1
ATOM 3895 C CA . SER A 1 479 ? -41.937 5.497 112.258 1.00 81.31 479 SER A CA 1
ATOM 3896 C C . SER A 1 479 ? -43.107 6.471 112.442 1.00 81.31 479 SER A C 1
ATOM 3898 O O . SER A 1 479 ? -43.283 7.028 113.526 1.00 81.31 479 SER A O 1
ATOM 3900 N N . ARG A 1 480 ? -43.935 6.661 111.402 1.00 85.19 480 ARG A N 1
ATOM 3901 C CA . ARG A 1 480 ? -45.125 7.530 111.446 1.00 85.19 480 ARG A CA 1
ATOM 3902 C C . ARG A 1 480 ? -46.161 6.974 112.420 1.00 85.19 480 ARG A C 1
ATOM 3904 O O . ARG A 1 480 ? -46.666 7.709 113.263 1.00 85.19 480 ARG A O 1
ATOM 3911 N N . ILE A 1 481 ? -46.413 5.669 112.367 1.00 83.81 481 ILE A N 1
ATOM 3912 C CA . ILE A 1 481 ? -47.375 4.999 113.249 1.00 83.81 481 ILE A CA 1
ATOM 3913 C C . ILE A 1 481 ? -46.875 4.945 114.694 1.00 83.81 481 ILE A C 1
ATOM 3915 O O . ILE A 1 481 ? -47.658 5.142 115.624 1.00 83.81 481 ILE A O 1
ATOM 3919 N N . GLU A 1 482 ? -45.583 4.714 114.926 1.00 81.56 482 GLU A N 1
ATOM 3920 C CA . GLU A 1 482 ? -45.007 4.791 116.272 1.00 81.56 482 GLU A CA 1
ATOM 3921 C C . GLU A 1 482 ? -45.110 6.199 116.867 1.00 81.56 482 GLU A C 1
ATOM 3923 O O . GLU A 1 482 ? -45.423 6.350 118.053 1.00 81.56 482 GLU A O 1
ATOM 3928 N N . PHE A 1 483 ? -44.895 7.232 116.050 1.00 80.31 483 PHE A N 1
ATOM 3929 C CA . PHE A 1 483 ? -45.057 8.623 116.458 1.00 80.31 483 PHE A CA 1
ATOM 3930 C C . PHE A 1 483 ? -46.520 8.964 116.780 1.00 80.31 483 PHE A C 1
ATOM 3932 O O . PHE A 1 483 ? -46.798 9.518 117.845 1.00 80.31 483 PHE A O 1
ATOM 3939 N N . GLU A 1 484 ? -47.472 8.557 115.936 1.00 81.75 484 GLU A N 1
ATOM 3940 C CA . GLU A 1 484 ? -48.910 8.707 116.200 1.00 81.75 484 GLU A CA 1
ATOM 3941 C C . GLU A 1 484 ? -49.334 7.976 117.485 1.00 81.75 484 GLU A C 1
ATOM 3943 O O . GLU A 1 484 ? -50.049 8.538 118.317 1.00 81.75 484 GLU A O 1
ATOM 3948 N N . LYS A 1 485 ? -48.831 6.756 117.721 1.00 78.44 485 LYS A N 1
ATOM 3949 C CA . LYS A 1 485 ? -49.068 6.011 118.970 1.00 78.44 485 LYS A CA 1
ATOM 3950 C C . LYS A 1 485 ? -48.493 6.729 120.195 1.00 78.44 485 LYS A C 1
ATOM 3952 O O . LYS A 1 485 ? -49.135 6.726 121.248 1.00 78.44 485 LYS A O 1
ATOM 3957 N N . LYS A 1 486 ? -47.314 7.357 120.084 1.00 76.25 486 LYS A N 1
ATOM 3958 C CA . LYS A 1 486 ? -46.722 8.186 121.154 1.00 76.25 486 LYS A CA 1
ATOM 3959 C C . LYS A 1 486 ? -47.571 9.429 121.443 1.00 76.25 486 LYS A C 1
ATOM 3961 O O . LYS A 1 486 ? -47.846 9.704 122.610 1.00 76.25 486 LYS A O 1
ATOM 3966 N N . LEU A 1 487 ? -48.049 10.122 120.409 1.00 75.50 487 LEU A N 1
ATOM 3967 C CA . LEU A 1 487 ? -48.961 11.270 120.528 1.00 75.50 487 LEU A CA 1
ATOM 3968 C C . LEU A 1 487 ? -50.300 10.892 121.176 1.00 75.50 487 LEU A C 1
ATOM 3970 O O . LEU A 1 487 ? -50.787 11.594 122.063 1.00 75.50 487 LEU A O 1
ATOM 3974 N N . LEU A 1 488 ? -50.882 9.756 120.784 1.00 71.38 488 LEU A N 1
ATOM 3975 C CA . LEU A 1 488 ? -52.119 9.235 121.373 1.00 71.38 488 LEU A CA 1
ATOM 3976 C C . LEU A 1 488 ? -51.930 8.831 122.843 1.00 71.38 488 LEU A C 1
ATOM 3978 O O . LEU A 1 488 ? -52.821 9.068 123.660 1.00 71.38 488 LEU A O 1
ATOM 3982 N N . LYS A 1 489 ? -50.757 8.293 123.209 1.00 65.06 489 LYS A N 1
ATOM 3983 C CA . LYS A 1 489 ? -50.384 8.046 124.612 1.00 65.06 489 LYS A CA 1
ATOM 3984 C C . LYS A 1 489 ? -50.252 9.342 125.415 1.00 65.06 489 LYS A C 1
ATOM 3986 O O . LYS A 1 489 ? -50.752 9.390 126.530 1.00 65.06 489 LYS A O 1
ATOM 3991 N N . GLN A 1 490 ? -49.653 10.398 124.860 1.00 63.62 490 GLN A N 1
ATOM 3992 C CA . GLN A 1 490 ? -49.549 11.699 125.538 1.00 63.62 490 GLN A CA 1
ATOM 3993 C C . GLN A 1 490 ? -50.909 12.400 125.703 1.00 63.62 490 GLN A C 1
ATOM 3995 O O . GLN A 1 490 ? -51.147 13.027 126.732 1.00 63.62 490 GLN A O 1
ATOM 4000 N N . ARG A 1 491 ? -51.835 12.250 124.744 1.00 57.88 491 ARG A N 1
ATOM 4001 C CA . ARG A 1 491 ? -53.218 12.753 124.871 1.00 57.88 491 ARG A CA 1
ATOM 4002 C C . ARG A 1 491 ? -54.032 12.031 125.949 1.00 57.88 491 ARG A C 1
ATOM 4004 O O . ARG A 1 491 ? -54.851 12.672 126.591 1.00 57.88 491 ARG A O 1
ATOM 4011 N N . ARG A 1 492 ? -53.788 10.737 126.190 1.00 56.69 492 ARG A N 1
ATOM 4012 C CA . ARG A 1 492 ? -54.439 9.962 127.269 1.00 56.69 492 ARG A CA 1
ATOM 4013 C C . ARG A 1 492 ? -53.920 10.262 128.681 1.00 56.69 492 ARG A C 1
ATOM 4015 O O . ARG A 1 492 ? -54.517 9.783 129.629 1.00 56.69 492 ARG A O 1
ATOM 4022 N N . VAL A 1 493 ? -52.832 11.022 128.822 1.00 56.59 493 VAL A N 1
ATOM 4023 C CA . VAL A 1 493 ? -52.262 11.431 130.125 1.00 56.59 493 VAL A CA 1
ATOM 4024 C C . VAL A 1 493 ? -52.691 12.864 130.511 1.00 56.59 493 VAL A C 1
ATOM 4026 O O . VAL A 1 493 ? -52.372 13.338 131.594 1.00 56.59 493 VAL A O 1
ATOM 4029 N N . ARG A 1 494 ? -53.427 13.570 129.638 1.00 52.44 494 ARG A N 1
ATOM 4030 C CA . ARG A 1 494 ? -53.936 14.943 129.856 1.00 52.44 494 ARG A CA 1
ATOM 4031 C C . ARG A 1 494 ? -55.472 15.054 129.901 1.00 52.44 494 ARG A C 1
ATOM 4033 O O . ARG A 1 494 ? -55.991 16.165 129.850 1.00 52.44 494 ARG A O 1
ATOM 4040 N N . LEU A 1 495 ? -56.170 13.927 129.998 1.00 45.53 495 LEU A N 1
ATOM 4041 C CA . LEU A 1 495 ? -57.589 13.800 130.354 1.00 45.53 495 LEU A CA 1
ATOM 4042 C C . LEU A 1 495 ? -57.653 12.964 131.628 1.00 45.53 495 LEU A C 1
ATOM 4044 O O . LEU A 1 495 ? -58.503 13.283 132.481 1.00 45.53 495 LEU A O 1
#

Nearest PDB structures (foldseek):
  3lft-assembly2_B  TM=5.748E-01  e=1.472E-10  Streptococcus pneumoniae TIGR4
  3lkv-assembly1_A-2  TM=6.045E-01  e=3.199E-10  Vibrio cholerae O1 biovar El Tor str. N16961
  4m88-assembly1_A  TM=4.410E-01  e=4.026E-08  Verminephrobacter eiseniae EF01-2
  7eb2-assembly1_D  TM=4.554E-01  e=3.956E-04  Homo sapiens
  6uoa-assembly1_B  TM=4.900E-01  e=6.944E-03  Homo sapiens

Solvent-accessible surface area (backbone atoms only — not comparable to full-atom values): 26770 Å² total; per-residue (Å²): 135,85,75,54,69,68,58,58,50,50,52,53,51,51,51,51,63,65,63,70,76,67,74,80,67,41,31,33,38,35,35,32,25,43,41,81,85,41,90,56,41,61,39,25,50,51,19,33,48,68,73,38,66,98,50,66,54,44,81,47,78,47,66,64,29,44,85,87,50,78,50,72,66,55,57,52,49,49,49,54,53,50,46,56,48,59,77,74,46,82,78,56,61,30,35,37,22,35,27,57,62,24,43,53,51,46,64,76,40,24,83,80,76,42,62,96,34,42,36,28,28,24,59,24,64,56,58,69,66,53,57,54,32,66,78,40,82,38,29,32,35,34,37,44,58,75,42,54,66,65,31,50,54,49,49,48,70,72,54,70,81,80,61,47,38,36,36,34,23,21,72,45,72,65,25,45,52,52,50,49,54,49,52,55,47,36,67,73,74,63,74,64,62,66,47,77,53,54,30,43,82,24,46,65,71,57,44,39,60,55,37,57,68,53,53,63,82,34,46,30,38,53,71,32,61,39,38,26,55,81,67,52,76,41,56,70,68,59,30,49,52,53,47,60,75,32,36,78,36,52,33,30,41,46,48,47,79,56,62,82,74,72,32,37,30,32,29,17,44,38,51,28,46,32,27,28,52,34,42,53,51,45,48,47,31,60,78,68,66,45,63,40,81,80,43,70,48,33,85,66,33,67,50,43,38,39,32,22,41,59,46,29,56,76,70,69,56,60,70,87,74,48,67,90,81,51,46,67,44,80,61,74,81,76,65,63,71,67,51,52,59,51,48,53,50,53,50,52,52,51,52,52,51,51,50,51,52,49,52,50,52,51,52,50,51,51,53,52,53,54,51,49,54,52,49,51,54,51,50,52,49,53,52,52,52,48,55,52,45,68,40,95,42,21,40,37,34,26,37,80,83,43,28,59,74,45,68,25,58,42,39,56,59,77,43,60,91,63,55,49,88,68,87,61,57,34,46,62,57,31,37,63,85,57,71,61,60,84,71,19,62,88,63,35,74,46,77,45,74,41,75,94,74,74,41,32,37,37,35,33,30,46,72,38,92,87,72,64,21,35,39,37,41,39,36,83,41,40,69,59,53,54,48,52,53,52,52,54,52,57,56,67,74,76,112

Organism: NCBI:txid252967

Foldseek 3Di:
DPDDVVVVVVVVVVVVVVVVPCPPAAEEEEEEAADPPPPLNVLLVLLQVVLCPPHRYDYDYDHLNCVVPVDPVSLVVSVVVLLVVQVVDPDHQAYEYEEDRRVVSCQVCCVPRPNPHAYEYFNYAPVVVLQCQLVPFRYAYEYDDFPLLQQVVLCCLQQVPQAAEEEEFEPDPQRVVVVVVNVVSCVPPPVHHHDYPYQLADDLVRSLVVQLVDDQAHEYEYRDDAAHVVRHGDDPLRRLVSSQVRHNHAYEYRAPPCAVVQHFYGQHDGSSQRSNVSSVVSCCCSVVVDGCSVPRHDHDHSTAAEGEPVNCVSSVNDCVSPDPRHHYDPPPCPVCVVVVVVVVVVVVVVVVVVVVVVVVVVVVVVVVVVVVVVVVVVVVVVVVLVVQQPDLKWKFWAFPQQFTPDIHPNVCVLCPPPFDPPDDRHPCNRHVVPPCLVVQPPFDWDWDQDPVSRFIKIWHWDADVVNRTIMIIIDTCRVVVVVVVVVVVVVVVVD

pLDDT: mean 87.01, std 12.48, range [43.5, 98.81]

Radius of gyration: 53.6 Å; Cα contacts (8 Å, |Δi|>4): 765; chains: 1; bounding box: 87×85×158 Å

Secondary structure (DSSP, 8-state):
----HHHHHHHHHHHHHHHTT-PPPEEEEEEESS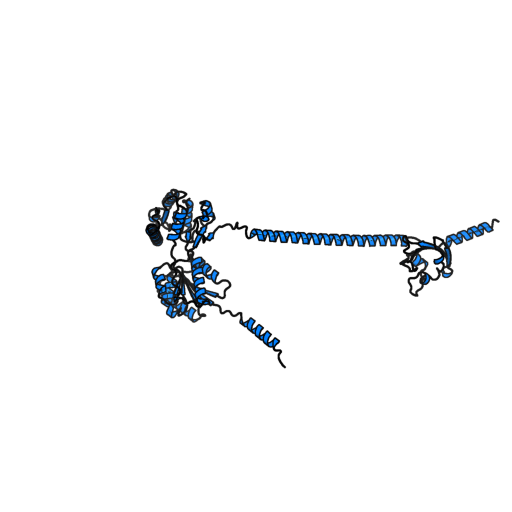-TTSTTHHHHHHHHHHHHTTSSEEEEEEE--TTT---HHHHHHHHHHHHHHHHHSPPPSEEEEEHHHHHHHHHHTHHHHSTT--EEEEEE--HHHHHHGGGSTTEEEEE----HHHHHHHHHHH--S-PPEEEEE-S-HHHHHHHHHHHHHHHHHT---EEEEEGGGS-HHHHHHHHTTS-TT--EEE----B-TT--B--HHHHHHHHHHH--S-EE-SBSTTTTTT--EEEEB-HHHHHHHHHHHHHHHHHTT--GGGS--BSS---EEEEEHHHHHHTT--GGGS-TT-EEES-----THHHHHHHHHHHHHHHHHHHHHHHHHHHHHHHHHHHHHHHHHHHHHHHHHHHHHHSSSEEEEEETT-BEEEE-HHHHHHTTTTS-SS--SBHHHHSTT-TTGGG-GGG--EEEEETTTTEEEEEEEEEPTTSSEEEEEEEE-HHHHHHHHHHHHHHTT--

Sequence (495 aa):
MKLNKKITLAVLLLIRSLIIFSEDSKNILFLSSYNPSFPTFVEQENGIRDQLIGQNYLLDIEFMDSKRFTSKELDTLFFKTLKIKLDNLPKYDGILTSDDNALKFAVKNKDVLFKDTPIIFFGVNDLDYANEMNYISNITGYIEDTSVEETLELILKIHSNNEDLIIISDSTVSGQSDLKKVKDTIYKYYNMGYKVLDLSGLTFNQFGKRLEQISLTQPVLLLSAYKDVNNEHKTFNESLNFILLHLKSPLYHLWYHGLGQGIIGGKLISHYEQGKAATILLKDVIDNKRKVENIKVSTKSPNKYLFDYNVLKNFNIKRSKLPKDSGYINLTNLSFENSRDLFWLILLLSVLVILIILIILISIKYRLTKKRLLIDNATTKSYVDSIINSINIGIISLDRDYNIISQNRYIKNLFKGYASEYGGNNIFQVYPFIKHISKCKDGRRIIDYIGSMNKYLEFSSQPLENNTGYIIQVEDVSSRIEFEKKLLKQRRVRL